Protein AF-A0A814PLI9-F1 (afdb_monomer)

InterPro domains:
  IPR006694 Fatty acid hydroxylase [PF04116] (182-317)
  IPR050307 Sterol desaturase-related [PTHR11863] (100-320)
  IPR059945 YGL041W-A, C-terminal domain [PF28567] (417-485)

Organism: Adineta ricciae (NCBI:txid249248)

Secondary structure (DSSP, 8-state):
----HHHHHHHHHHHTT-TTTTS-SS-TTGGGS-HHHHHHHIIIIIHHHHTHHHHHHHHHIIIIIHHHHGGGTTS--HHHHHHHHHHHHHHHHHHHHHHHHHHH-TT-TTTTTGGGGGBSSSS-TTS-TTT-HHHHHHHHHHHHHHHHHHHHHHHHHHHHTTSS---S-GGGSHHHHHHHHHHHHHHHHHHHHHHHHHTS-SS-TT--GGGT-HHHHHIIIIITTGGG-SS--GGGTT---HHHHHHHHGGG-GGGTS---HHHHHHHHHHHHHTHHHHSS-B-TTS---HHHHHHHHHSSS--S-TTT-HHHHHT------HHHHHHHHHHHHS-SSS---------------HHHHHHHHHHHHHHHHHHSTTS--S---------------------------HHHHHHHHHTSHHHHHHHHHHHH-THHHHHHHHHHHHHHHTTS--TT-TT----GGGGG-HHHHHHHHHHHHHHHHTTSS---TT--HHHHHHHHHHHHS---S-------------------PPP---B-TTS-B------THHHHHHHHHHHTS--

pLDDT: mean 70.76, std 27.95, range [20.86, 98.81]

Foldseek 3Di:
DFDDPLLVQLLVCVQVVNPPSNQDPVCNCLVVDDPVVNLVCCLQPVLVVRLVLLLVLLVCCVPPLCVVQLLVLLDDDCPSLVSLLVSLVVSQCVQLVVQCCCCPNPPHSSVVGPQCVQFLFNDDPCVPVPPCVVVLLQVQLSLLSNVLSVVLSVVSNCDSNVVFAADADLVVCVVVSVVLQSCLSVLLQVLQLVLLVQLAFPDDLPDDVVNVGSNSPSVVPKVVQLLVPLQFAQSSLRSTHSVSSVSSLCSLVCSVVDHYHVSSSSSSSSCSSGRSRLLGRRGPPPGSNNQLVNVCSLPVQANRGDPSVPVRVVVVRHDDDDSVVSVVSSVCVVVPPDDDPPPPPPPPPDDDDPPPVVVVVVVVVVVVVVVVPPPDDPDDDDDDDDDDDDDDDDDDDDDDDDDDCPVVNVVVVCVVPPLSVLLVQLCVVPVVLVVLVVVLVVVCVVVPQDPPVDRVNHHDPVCCVPPVSVVSLVVSLVSSVVSVSDDCPPPDDPVNSVVSVSCSVDPDPPDDDDDDDDDDDDDDDDDDDDDDDFDDDPVGDGDDDDDDPPPVVVVVVVVVVVVD

Solvent-accessible surface area (backbone atoms only — not comparable to full-atom values): 32866 Å² total; per-residue (Å²): 94,36,64,40,72,67,24,57,50,9,45,52,32,42,60,72,68,45,91,64,26,74,58,49,85,91,43,75,60,56,85,74,46,53,73,66,56,45,50,52,41,41,71,75,46,44,56,57,60,47,41,45,65,25,43,46,54,18,47,49,38,52,71,62,47,39,73,77,24,44,84,60,26,53,53,96,54,67,74,42,53,48,51,49,42,50,52,44,52,51,51,47,58,50,52,49,48,48,52,36,33,47,63,65,28,89,86,22,70,47,26,76,35,66,56,50,81,33,31,76,57,87,67,65,63,75,74,45,84,91,65,54,47,56,62,53,17,46,53,25,24,51,52,38,46,54,50,52,31,49,52,51,52,51,54,43,26,32,44,53,55,69,75,38,69,63,44,90,58,61,74,81,44,49,72,61,48,52,48,50,54,63,41,37,66,58,50,47,47,55,46,42,26,54,56,45,48,50,35,33,51,79,84,41,78,86,38,34,63,94,72,69,23,53,12,15,41,38,17,71,77,26,45,45,59,32,53,69,38,40,68,34,31,36,45,35,48,47,16,39,30,72,70,42,42,53,63,62,53,51,66,32,50,53,58,80,78,45,74,43,40,67,60,49,40,38,28,38,41,33,40,61,74,47,30,36,30,10,30,17,43,32,22,36,72,31,53,31,48,11,58,58,44,39,47,16,38,64,66,65,80,31,34,54,45,54,82,85,84,34,56,21,66,76,71,72,33,58,65,84,91,51,76,69,59,49,54,53,49,53,49,51,65,72,72,53,90,70,75,88,76,83,74,78,74,76,73,74,84,72,86,76,77,65,71,64,58,58,51,51,51,51,50,52,50,46,52,52,51,56,67,70,49,77,83,71,77,94,77,85,80,89,85,83,88,85,88,84,91,81,91,78,81,89,78,88,76,77,86,80,81,85,76,71,88,44,72,64,56,56,49,54,58,35,60,77,35,66,61,54,37,44,51,52,56,31,32,75,75,40,61,64,47,54,52,38,52,50,55,42,52,51,52,36,36,76,72,64,41,30,40,96,89,41,86,83,46,61,74,55,80,73,53,61,76,36,67,67,55,41,52,42,48,50,51,38,52,51,49,39,39,76,57,64,69,48,87,81,61,91,78,72,51,71,69,56,60,44,51,54,54,51,61,60,77,41,83,81,76,92,79,81,92,80,80,91,84,82,88,81,86,85,90,76,89,86,88,90,79,89,86,85,83,88,69,63,52,100,84,73,54,76,71,84,76,85,80,76,76,63,66,61,52,58,51,51,55,58,55,56,64,73,77,110

Radius of gyration: 32.06 Å; Cα contacts (8 Å, |Δi|>4): 574; chains: 1; bounding box: 84×74×98 Å

Mean predicted aligned error: 18.82 Å

Structure (mmCIF, N/CA/C/O backbone):
data_AF-A0A814PLI9-F1
#
_entry.id   AF-A0A814PLI9-F1
#
loop_
_atom_site.group_PDB
_atom_site.id
_atom_site.type_symbol
_atom_site.label_atom_id
_atom_site.label_alt_id
_atom_site.label_comp_id
_atom_site.label_asym_id
_atom_site.label_entity_id
_atom_site.label_seq_id
_atom_site.pdbx_PDB_ins_code
_atom_site.Cartn_x
_atom_site.Cartn_y
_atom_site.Cartn_z
_atom_site.occupancy
_atom_site.B_iso_or_equiv
_atom_site.auth_seq_id
_atom_site.auth_comp_id
_atom_site.auth_asym_id
_atom_site.auth_atom_id
_atom_site.pdbx_PDB_model_num
ATOM 1 N N . MET A 1 1 ? 5.648 -6.761 -1.665 1.00 54.03 1 MET A N 1
ATOM 2 C CA . MET A 1 1 ? 5.958 -5.485 -2.345 1.00 54.03 1 MET A CA 1
ATOM 3 C C . MET A 1 1 ? 5.849 -4.374 -1.319 1.00 54.03 1 MET A C 1
ATOM 5 O O . MET A 1 1 ? 4.755 -3.927 -1.037 1.00 54.03 1 MET A O 1
ATOM 9 N N . THR A 1 2 ? 6.943 -4.033 -0.659 1.00 59.97 2 THR A N 1
ATOM 10 C CA . THR A 1 2 ? 7.043 -2.968 0.356 1.00 59.97 2 THR A CA 1
ATOM 11 C C . THR A 1 2 ? 8.498 -2.509 0.302 1.00 59.97 2 THR A C 1
ATOM 13 O O . THR A 1 2 ? 9.350 -3.263 -0.186 1.00 59.97 2 THR A O 1
ATOM 16 N N . PHE A 1 3 ? 8.789 -1.296 0.765 1.00 76.44 3 PHE A N 1
ATOM 17 C CA . PHE A 1 3 ? 10.165 -0.932 1.060 1.00 76.44 3 PHE A CA 1
ATOM 18 C C . PHE A 1 3 ? 10.426 -1.099 2.557 1.00 76.44 3 PHE A C 1
ATOM 20 O O . PHE A 1 3 ? 9.656 -0.660 3.407 1.00 76.44 3 PHE A O 1
ATOM 27 N N . GLY A 1 4 ? 11.544 -1.735 2.881 1.00 83.00 4 GLY A N 1
ATOM 28 C CA . GLY A 1 4 ? 11.980 -1.927 4.253 1.00 83.00 4 GLY A CA 1
ATOM 29 C C . GLY A 1 4 ? 13.467 -1.666 4.419 1.00 83.00 4 GLY A C 1
ATOM 30 O O . GLY A 1 4 ? 14.162 -1.218 3.504 1.00 83.00 4 GLY A O 1
ATOM 31 N N . ILE A 1 5 ? 13.974 -2.011 5.601 1.00 84.62 5 ILE A N 1
ATOM 32 C CA . ILE A 1 5 ? 15.393 -1.860 5.952 1.00 84.62 5 ILE A C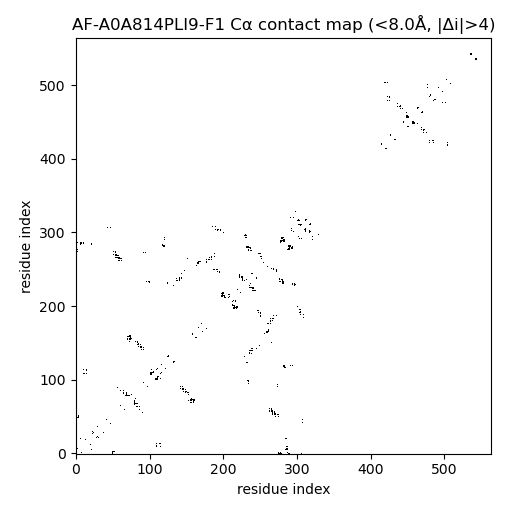A 1
ATOM 33 C C . ILE A 1 5 ? 16.292 -2.527 4.903 1.00 84.62 5 ILE A C 1
ATOM 35 O O . ILE A 1 5 ? 17.313 -1.955 4.535 1.00 84.62 5 ILE A O 1
ATOM 39 N N . ARG A 1 6 ? 15.895 -3.689 4.357 1.00 86.00 6 ARG A N 1
ATOM 40 C CA . ARG A 1 6 ? 16.636 -4.342 3.265 1.00 86.00 6 ARG A CA 1
ATOM 41 C C . ARG A 1 6 ? 16.796 -3.420 2.058 1.00 86.00 6 ARG A C 1
ATOM 43 O O . ARG A 1 6 ? 17.899 -3.337 1.535 1.00 86.00 6 ARG A O 1
ATOM 50 N N . ASN A 1 7 ? 15.727 -2.770 1.607 1.00 91.69 7 ASN A N 1
ATOM 51 C CA . ASN A 1 7 ? 15.762 -1.930 0.412 1.00 91.69 7 ASN A CA 1
ATOM 52 C C . ASN A 1 7 ? 16.598 -0.674 0.665 1.00 91.69 7 ASN A C 1
ATOM 54 O O . ASN A 1 7 ? 17.455 -0.337 -0.143 1.00 91.69 7 ASN A O 1
ATOM 58 N N . ILE A 1 8 ? 16.430 -0.037 1.831 1.00 92.69 8 ILE A N 1
ATOM 59 C CA . ILE A 1 8 ? 17.219 1.142 2.221 1.00 92.69 8 ILE A CA 1
ATOM 60 C C . ILE A 1 8 ? 18.714 0.802 2.243 1.00 92.69 8 ILE A C 1
ATOM 62 O O . ILE A 1 8 ? 19.526 1.485 1.618 1.00 92.69 8 ILE A O 1
ATOM 66 N N . VAL A 1 9 ? 19.072 -0.289 2.925 1.00 92.06 9 VAL A N 1
ATOM 67 C CA . VAL A 1 9 ? 20.448 -0.790 2.983 1.00 92.06 9 VAL A CA 1
ATOM 68 C C . VAL A 1 9 ? 20.943 -1.150 1.587 1.00 92.06 9 VAL A C 1
ATOM 70 O O . VAL A 1 9 ? 22.051 -0.777 1.226 1.00 92.06 9 VAL A O 1
ATOM 73 N N . GLY A 1 10 ? 20.146 -1.849 0.782 1.00 93.44 10 GLY A N 1
ATOM 74 C CA . GLY A 1 10 ? 20.548 -2.257 -0.558 1.00 93.44 10 GLY A CA 1
ATOM 75 C C . GLY A 1 10 ? 20.815 -1.065 -1.474 1.00 93.44 10 GLY A C 1
ATOM 76 O O . GLY A 1 10 ? 21.854 -1.027 -2.126 1.00 93.44 10 GLY A O 1
ATOM 77 N N . ILE A 1 11 ? 19.953 -0.045 -1.466 1.00 95.50 11 ILE A N 1
ATOM 78 C CA . ILE A 1 11 ? 20.182 1.206 -2.204 1.00 95.50 11 ILE A CA 1
ATOM 79 C C . ILE A 1 11 ? 21.460 1.895 -1.712 1.00 95.50 11 ILE A C 1
ATOM 81 O O . ILE A 1 11 ? 22.265 2.352 -2.524 1.00 95.50 11 ILE A O 1
ATOM 85 N N . HIS A 1 12 ? 21.685 1.934 -0.398 1.00 95.50 12 HIS A N 1
ATOM 86 C CA . HIS A 1 12 ? 22.895 2.521 0.169 1.00 95.50 12 HIS A CA 1
ATOM 87 C C . HIS A 1 12 ? 24.165 1.783 -0.280 1.00 95.50 12 HIS A C 1
ATOM 89 O O . HIS A 1 12 ? 25.125 2.417 -0.716 1.00 95.50 12 HIS A O 1
ATOM 95 N N . ARG A 1 13 ? 24.156 0.448 -0.252 1.00 95.00 13 ARG A N 1
ATOM 96 C CA . ARG A 1 13 ? 25.273 -0.406 -0.689 1.00 95.00 13 ARG A CA 1
ATOM 97 C C . ARG A 1 13 ? 25.524 -0.289 -2.1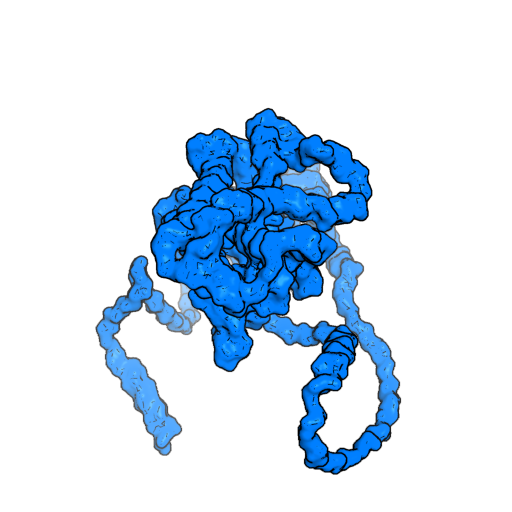94 1.00 95.00 13 ARG A C 1
ATOM 99 O O . ARG A 1 13 ? 26.674 -0.183 -2.614 1.00 95.00 13 ARG A O 1
ATOM 106 N N . LEU A 1 14 ? 24.458 -0.229 -2.999 1.00 95.88 14 LEU A N 1
ATOM 107 C CA . LEU A 1 14 ? 24.541 0.041 -4.438 1.00 95.88 14 LEU A CA 1
ATOM 108 C C . LEU A 1 14 ? 25.220 1.390 -4.705 1.00 95.88 14 LEU A C 1
ATOM 110 O O . LEU A 1 14 ? 26.100 1.478 -5.558 1.00 95.88 14 LEU A O 1
ATOM 114 N N . HIS A 1 15 ? 24.840 2.431 -3.962 1.00 96.19 15 HIS A N 1
ATOM 115 C CA . HIS A 1 15 ? 25.428 3.762 -4.099 1.00 96.19 15 HIS A CA 1
ATOM 116 C C . HIS A 1 15 ? 26.930 3.787 -3.770 1.00 96.19 15 HIS A C 1
ATOM 118 O O . HIS A 1 15 ? 27.678 4.515 -4.412 1.00 96.19 15 HIS A O 1
ATOM 124 N N . HIS A 1 16 ? 27.382 2.938 -2.843 1.00 96.06 16 HIS A N 1
ATOM 125 C CA . HIS A 1 16 ? 28.796 2.784 -2.480 1.00 96.06 16 HIS A CA 1
ATOM 126 C C . HIS A 1 16 ? 29.543 1.732 -3.326 1.00 96.06 16 HIS A C 1
ATOM 128 O O . HIS A 1 16 ? 30.679 1.379 -3.015 1.00 96.06 16 HIS A O 1
ATOM 134 N N . GLY A 1 17 ? 28.936 1.229 -4.409 1.00 93.88 17 GLY A N 1
ATOM 135 C CA . GLY A 1 17 ? 29.593 0.332 -5.366 1.00 93.88 17 GLY A CA 1
ATOM 136 C C . GLY A 1 17 ? 29.745 -1.125 -4.910 1.00 93.88 17 GLY A C 1
ATOM 137 O O . GLY A 1 17 ? 30.478 -1.892 -5.539 1.00 93.88 17 GLY A O 1
ATOM 138 N N . GLU A 1 18 ? 29.062 -1.547 -3.843 1.00 92.38 18 GLU A N 1
ATOM 139 C CA . GLU A 1 18 ? 29.095 -2.942 -3.396 1.00 92.38 18 GLU A CA 1
ATOM 140 C C . GLU A 1 18 ? 28.369 -3.856 -4.388 1.00 92.38 18 GLU A C 1
ATOM 142 O O . GLU A 1 18 ? 27.239 -3.587 -4.769 1.00 92.38 18 GLU A O 1
ATOM 147 N N . LYS A 1 19 ? 28.961 -4.991 -4.776 1.00 85.44 19 LYS A N 1
ATOM 148 C CA . LYS A 1 19 ? 28.361 -5.898 -5.780 1.00 85.44 19 LYS A CA 1
ATOM 149 C C . LYS A 1 19 ? 27.223 -6.776 -5.247 1.00 85.44 19 LYS A C 1
ATOM 151 O O . LYS A 1 19 ? 26.439 -7.301 -6.027 1.00 85.44 19 LYS A O 1
ATOM 156 N N . ASN A 1 20 ? 27.134 -6.958 -3.933 1.00 84.19 20 ASN A N 1
ATOM 157 C CA . ASN A 1 20 ? 26.151 -7.808 -3.253 1.00 84.19 20 ASN A CA 1
ATOM 158 C C . ASN A 1 20 ? 25.078 -6.977 -2.525 1.00 84.19 20 ASN A C 1
ATOM 160 O O . ASN A 1 20 ? 24.621 -7.356 -1.442 1.00 84.19 20 ASN A O 1
ATOM 164 N N . TYR A 1 21 ? 24.690 -5.841 -3.113 1.00 86.06 21 TYR A N 1
ATOM 165 C CA . TYR A 1 21 ? 23.725 -4.899 -2.540 1.00 86.06 21 TYR A CA 1
ATOM 166 C C . TYR A 1 21 ? 22.376 -5.548 -2.186 1.00 86.06 21 TYR A C 1
ATOM 168 O O . TYR A 1 21 ? 21.767 -5.180 -1.186 1.00 86.06 21 TYR A O 1
ATOM 176 N N . SER A 1 22 ? 21.947 -6.566 -2.935 1.00 80.94 22 SER A N 1
ATOM 177 C CA . SER A 1 22 ? 20.674 -7.272 -2.727 1.00 80.94 22 SER A CA 1
ATOM 178 C C . SER A 1 22 ? 20.711 -8.318 -1.613 1.00 80.94 22 SER A C 1
ATOM 180 O O . SER A 1 22 ? 19.661 -8.804 -1.187 1.00 80.94 22 SER A O 1
ATOM 182 N N . THR A 1 23 ? 21.904 -8.731 -1.166 1.00 79.31 23 THR A N 1
ATOM 183 C CA . THR A 1 23 ? 22.044 -9.836 -0.210 1.00 79.31 23 THR A CA 1
ATOM 184 C C . THR A 1 23 ? 21.504 -9.427 1.164 1.00 79.31 23 THR A C 1
ATOM 186 O O . THR A 1 23 ? 21.977 -8.430 1.720 1.00 79.31 23 THR A O 1
ATOM 189 N N . PRO A 1 24 ? 20.571 -10.199 1.758 1.00 74.12 24 PRO A N 1
ATOM 190 C CA . PRO A 1 24 ? 20.063 -9.916 3.096 1.00 74.12 24 PRO A CA 1
ATOM 191 C C . PRO A 1 24 ? 21.193 -9.907 4.135 1.00 74.12 24 PRO A C 1
ATOM 193 O O . PRO A 1 24 ? 21.934 -10.882 4.258 1.00 74.12 24 PRO A O 1
ATOM 196 N N . LEU A 1 25 ? 21.304 -8.831 4.924 1.00 72.50 25 LEU A N 1
ATOM 197 C CA . LEU A 1 25 ? 22.348 -8.702 5.954 1.00 72.50 25 LEU A CA 1
ATOM 198 C C . LEU A 1 25 ? 22.251 -9.781 7.039 1.00 72.50 25 LEU A C 1
ATOM 200 O O . LEU A 1 25 ? 23.271 -10.303 7.484 1.00 72.50 25 LEU A O 1
ATOM 204 N N . ILE A 1 26 ? 21.023 -10.104 7.449 1.00 73.12 26 ILE A N 1
ATOM 205 C CA . ILE A 1 26 ? 20.732 -11.033 8.551 1.00 73.12 26 ILE A CA 1
ATOM 206 C C . ILE A 1 26 ? 20.831 -12.495 8.077 1.00 73.12 26 ILE A C 1
ATOM 208 O O . ILE A 1 26 ? 21.129 -13.385 8.865 1.00 73.12 26 ILE A O 1
ATOM 212 N N . PHE A 1 27 ? 20.680 -12.744 6.771 1.00 77.50 27 PHE A N 1
ATOM 213 C CA . PHE A 1 27 ? 20.668 -14.086 6.182 1.00 77.50 27 PHE A CA 1
ATOM 214 C C . PHE A 1 27 ? 21.665 -14.182 5.023 1.00 77.50 27 PHE A C 1
ATOM 216 O O . PHE A 1 27 ? 21.296 -14.420 3.875 1.00 77.50 27 PHE A O 1
ATOM 223 N N . LYS A 1 28 ? 22.959 -13.998 5.319 1.00 76.56 28 LYS A N 1
ATOM 224 C CA . LYS A 1 28 ? 24.032 -14.006 4.302 1.00 76.56 28 LYS A CA 1
ATOM 225 C C . LYS A 1 28 ? 24.105 -15.310 3.498 1.00 76.56 28 LYS A C 1
ATOM 227 O O . LYS A 1 28 ? 24.508 -15.285 2.341 1.00 76.56 28 LYS A O 1
ATOM 232 N N . THR A 1 29 ? 23.697 -16.432 4.092 1.00 83.50 29 THR A N 1
ATOM 233 C CA . THR A 1 29 ? 23.659 -17.751 3.441 1.00 83.50 29 THR A CA 1
ATOM 234 C C . THR A 1 29 ? 22.343 -18.033 2.713 1.00 83.50 29 THR A C 1
ATOM 236 O O . THR A 1 29 ? 22.202 -19.101 2.130 1.00 83.50 29 THR A O 1
ATOM 239 N N . TYR A 1 30 ? 21.388 -17.093 2.679 1.00 82.81 30 TYR A N 1
ATOM 240 C CA . TYR A 1 30 ? 20.075 -17.283 2.044 1.00 82.81 30 TYR A CA 1
ATOM 241 C C . TYR A 1 30 ? 20.175 -17.727 0.574 1.00 82.81 30 TYR A C 1
ATOM 243 O O . TYR A 1 30 ? 19.410 -18.574 0.110 1.00 82.81 30 TYR A O 1
ATOM 251 N N . SER A 1 31 ? 21.165 -17.218 -0.166 1.00 80.88 31 SER A N 1
ATOM 252 C CA . SER A 1 31 ? 21.425 -17.634 -1.552 1.00 80.88 31 SER A CA 1
ATOM 253 C C . SER A 1 31 ? 21.873 -19.096 -1.678 1.00 80.88 31 SER A C 1
ATOM 255 O O . SER A 1 31 ? 21.640 -19.711 -2.714 1.00 80.88 31 SER A O 1
ATOM 257 N N . GLN A 1 32 ? 22.469 -19.666 -0.629 1.00 88.06 32 GLN A N 1
ATOM 258 C CA . GLN A 1 32 ? 22.954 -21.049 -0.579 1.00 88.06 32 GLN A CA 1
ATOM 259 C C . GLN A 1 32 ? 21.866 -22.045 -0.162 1.00 88.06 32 GLN A C 1
ATOM 261 O O . GLN A 1 32 ? 22.059 -23.252 -0.287 1.00 88.06 32 GLN A O 1
ATOM 266 N N . TRP A 1 33 ? 20.729 -21.568 0.350 1.00 89.25 33 TRP A N 1
ATOM 267 C CA . TRP A 1 33 ? 19.637 -22.438 0.780 1.00 89.25 33 TRP A CA 1
ATOM 268 C C . TRP A 1 33 ? 19.028 -23.192 -0.410 1.00 89.25 33 TRP A C 1
ATOM 270 O O . TRP A 1 33 ? 19.101 -22.761 -1.562 1.00 89.25 33 TRP A O 1
ATOM 280 N N . SER A 1 34 ? 18.394 -24.332 -0.155 1.00 94.44 34 SER A N 1
ATOM 281 C CA . SER A 1 34 ? 17.592 -25.015 -1.173 1.00 94.44 34 SER A CA 1
ATOM 282 C C . SER A 1 34 ? 16.374 -24.173 -1.572 1.00 94.44 34 SER A C 1
ATOM 284 O O . SER A 1 34 ? 15.950 -23.262 -0.854 1.00 94.44 34 SER A O 1
ATOM 286 N N . TYR A 1 35 ? 15.767 -24.507 -2.713 1.00 90.94 35 TYR A N 1
ATOM 287 C CA . TYR A 1 35 ? 14.526 -23.873 -3.163 1.00 90.94 35 TYR A CA 1
ATOM 288 C C . TYR A 1 35 ? 13.433 -23.906 -2.082 1.00 90.94 35 TYR A C 1
ATOM 290 O O . TYR A 1 35 ? 12.849 -22.871 -1.770 1.00 90.94 35 TYR A O 1
ATOM 298 N N . TRP A 1 36 ? 13.205 -25.068 -1.460 1.00 92.12 36 TRP A N 1
ATOM 299 C CA . TRP A 1 36 ? 12.162 -25.240 -0.447 1.00 92.12 36 TRP A CA 1
ATOM 300 C C . TRP A 1 36 ? 12.465 -24.518 0.862 1.00 92.12 36 TRP A C 1
ATOM 302 O O . TRP A 1 36 ? 11.547 -23.976 1.467 1.00 92.12 36 TRP A O 1
ATOM 312 N N . GLN A 1 37 ? 13.733 -24.443 1.273 1.00 92.06 37 GLN A N 1
ATOM 313 C CA . GLN A 1 37 ? 14.127 -23.647 2.439 1.00 92.06 37 GLN A CA 1
ATOM 314 C C . GLN A 1 37 ? 13.856 -22.158 2.215 1.00 92.06 37 GLN A C 1
ATOM 316 O O . GLN A 1 37 ? 13.262 -21.518 3.080 1.00 92.06 37 GLN A O 1
ATOM 321 N N . ARG A 1 38 ? 14.230 -21.619 1.044 1.00 88.81 38 ARG A N 1
ATOM 322 C CA . ARG A 1 38 ? 13.912 -20.228 0.693 1.00 88.81 38 ARG A CA 1
ATOM 323 C C . ARG A 1 38 ? 12.413 -19.994 0.662 1.00 88.81 38 ARG A C 1
ATOM 325 O O . ARG A 1 38 ? 11.951 -19.086 1.329 1.00 88.81 38 ARG A O 1
ATOM 332 N N . LYS A 1 39 ? 11.646 -20.847 -0.026 1.00 88.56 39 LYS A N 1
ATOM 333 C CA . LYS A 1 39 ? 10.186 -20.707 -0.089 1.00 88.56 39 LYS A CA 1
ATOM 334 C C . LYS A 1 39 ? 9.546 -20.764 1.295 1.00 88.56 39 LYS A C 1
ATOM 336 O O . LYS A 1 39 ? 8.784 -19.868 1.629 1.00 88.56 39 LYS A O 1
ATOM 341 N N . ALA A 1 40 ? 9.876 -21.757 2.117 1.00 90.81 40 ALA A N 1
ATOM 342 C CA . ALA A 1 40 ? 9.330 -21.860 3.468 1.00 90.81 40 ALA A CA 1
ATOM 343 C C . ALA A 1 40 ? 9.648 -20.613 4.304 1.00 90.81 40 ALA A C 1
ATOM 345 O O . ALA A 1 40 ? 8.764 -20.063 4.952 1.00 90.81 40 ALA A O 1
ATOM 346 N N . PHE A 1 41 ? 10.887 -20.126 4.247 1.00 90.25 41 PHE A N 1
ATOM 347 C CA . PHE A 1 41 ? 11.269 -18.898 4.931 1.00 90.25 41 PHE A CA 1
ATOM 348 C C . PHE A 1 41 ? 10.546 -17.668 4.378 1.00 90.25 41 PHE A C 1
ATOM 350 O O . PHE A 1 41 ? 10.073 -16.844 5.159 1.00 90.25 41 PHE A O 1
ATOM 357 N N . ASP A 1 42 ? 10.414 -17.565 3.056 1.00 86.75 42 ASP A N 1
ATOM 358 C CA . ASP A 1 42 ? 9.735 -16.453 2.404 1.00 86.75 42 ASP A CA 1
ATOM 359 C C . ASP A 1 42 ? 8.274 -16.361 2.854 1.00 86.75 42 ASP A C 1
ATOM 361 O O . ASP A 1 42 ? 7.798 -15.286 3.216 1.00 86.75 42 ASP A O 1
ATOM 365 N N . TYR A 1 43 ? 7.591 -17.508 2.892 1.00 89.38 43 TYR A N 1
ATOM 366 C CA . TYR A 1 43 ? 6.191 -17.615 3.292 1.00 89.38 43 TYR A CA 1
ATOM 367 C C . TYR A 1 43 ? 5.961 -17.477 4.795 1.00 89.38 43 TYR A C 1
ATOM 369 O O . TYR A 1 43 ? 4.929 -16.945 5.179 1.00 89.38 43 TYR A O 1
ATOM 377 N N . LEU A 1 44 ? 6.858 -17.977 5.648 1.00 89.88 44 LEU A N 1
ATOM 378 C CA . LEU A 1 44 ? 6.612 -18.027 7.095 1.00 89.88 44 LEU A CA 1
ATOM 379 C C . LEU A 1 44 ? 7.213 -16.849 7.857 1.00 89.88 44 LEU A C 1
ATOM 381 O O . LEU A 1 44 ? 6.727 -16.511 8.932 1.00 89.88 44 LEU A O 1
ATOM 385 N N . ILE A 1 45 ? 8.293 -16.259 7.345 1.00 89.81 45 ILE A N 1
ATOM 386 C CA . ILE A 1 45 ? 9.091 -15.269 8.074 1.00 89.81 45 ILE A CA 1
ATOM 387 C C . ILE A 1 45 ? 9.264 -14.004 7.242 1.00 89.81 45 ILE A C 1
ATOM 389 O O . ILE A 1 45 ? 8.956 -12.908 7.711 1.00 89.81 45 ILE A O 1
ATOM 393 N N . TRP A 1 46 ? 9.753 -14.131 6.007 1.00 86.50 46 TRP A N 1
ATOM 394 C CA . TRP A 1 46 ? 10.124 -12.969 5.204 1.00 86.50 46 TRP A CA 1
ATOM 395 C C . TRP A 1 46 ? 8.927 -12.104 4.832 1.00 86.50 46 TRP A C 1
ATOM 397 O O . TRP A 1 46 ? 9.045 -10.881 4.848 1.00 86.50 46 TRP A O 1
ATOM 407 N N . CYS A 1 47 ? 7.779 -12.717 4.531 1.00 87.88 47 CYS A N 1
ATOM 408 C CA . CYS A 1 47 ? 6.547 -11.992 4.248 1.00 87.88 47 CYS A CA 1
ATOM 409 C C . CYS A 1 47 ? 6.215 -11.035 5.404 1.00 87.88 47 CYS A C 1
ATOM 411 O O . CYS A 1 47 ? 5.968 -9.860 5.169 1.00 87.88 47 CYS A O 1
ATOM 413 N N . HIS A 1 48 ? 6.343 -11.470 6.658 1.00 90.56 48 HIS A N 1
ATOM 414 C CA . HIS A 1 48 ? 6.089 -10.624 7.822 1.00 90.56 48 HIS A CA 1
ATOM 415 C C . HIS A 1 48 ? 7.207 -9.603 8.053 1.00 90.56 48 HIS A C 1
ATOM 417 O O . HIS A 1 48 ? 6.920 -8.442 8.339 1.00 90.56 48 HIS A O 1
ATOM 423 N N . LEU A 1 49 ? 8.476 -9.990 7.872 1.00 88.62 49 LEU A N 1
ATOM 424 C CA . LEU A 1 49 ? 9.610 -9.066 8.001 1.00 88.62 49 LEU A CA 1
ATOM 425 C C . LEU A 1 49 ? 9.559 -7.921 6.981 1.00 88.62 49 LEU A C 1
ATOM 427 O O . LEU A 1 49 ? 9.925 -6.791 7.304 1.00 88.62 49 LEU A O 1
ATOM 431 N N . ALA A 1 50 ? 9.078 -8.190 5.767 1.00 86.50 50 ALA A N 1
ATOM 432 C CA . ALA A 1 50 ? 8.897 -7.175 4.736 1.00 86.50 50 ALA A CA 1
ATOM 433 C C . ALA A 1 50 ? 7.845 -6.120 5.133 1.00 86.50 50 ALA A C 1
ATOM 435 O O . ALA A 1 50 ? 7.946 -4.974 4.704 1.00 86.50 50 ALA A O 1
ATOM 436 N N . HIS A 1 51 ? 6.885 -6.476 5.991 1.00 91.50 51 HIS A N 1
ATOM 437 C CA . HIS A 1 51 ? 5.792 -5.610 6.452 1.00 91.50 51 HIS A CA 1
ATOM 438 C C . HIS A 1 51 ? 6.000 -5.048 7.873 1.00 91.50 51 HIS A C 1
ATOM 440 O O . HIS A 1 51 ? 5.065 -4.541 8.495 1.00 91.50 51 HIS A O 1
ATOM 446 N N . VAL A 1 52 ? 7.234 -5.082 8.397 1.00 92.38 52 VAL A N 1
ATOM 447 C CA . VAL A 1 52 ? 7.569 -4.514 9.720 1.00 92.38 52 VAL A CA 1
ATOM 448 C C . VAL A 1 52 ? 7.277 -3.019 9.795 1.00 92.38 52 VAL A C 1
ATOM 450 O O . VAL A 1 52 ? 6.870 -2.544 10.851 1.00 92.38 52 VAL A O 1
ATOM 453 N N . LEU A 1 53 ? 7.454 -2.273 8.702 1.00 93.31 53 LEU A N 1
ATOM 454 C CA . LEU A 1 53 ? 7.158 -0.841 8.665 1.00 93.31 53 LEU A CA 1
ATOM 455 C C . LEU A 1 53 ? 5.663 -0.581 8.908 1.00 93.31 53 LEU A C 1
ATOM 457 O O . LEU A 1 53 ? 5.297 0.180 9.804 1.00 93.31 53 LEU A O 1
ATOM 461 N N . ASP A 1 54 ? 4.811 -1.290 8.171 1.00 94.81 54 ASP A N 1
ATOM 462 C CA . ASP A 1 54 ? 3.355 -1.183 8.251 1.00 94.81 54 ASP A CA 1
ATOM 463 C C . ASP A 1 54 ? 2.839 -1.623 9.626 1.00 94.81 54 ASP A C 1
ATOM 465 O O . ASP A 1 54 ? 2.003 -0.959 10.247 1.00 94.81 54 ASP A O 1
ATOM 469 N N . PHE A 1 55 ? 3.386 -2.732 10.136 1.00 96.38 55 PHE A N 1
ATOM 470 C CA . PHE A 1 55 ? 3.082 -3.225 11.474 1.00 96.38 55 PHE A CA 1
ATOM 471 C C . PHE A 1 55 ? 3.538 -2.243 12.556 1.00 96.38 55 PHE A C 1
ATOM 473 O O . PHE A 1 55 ? 2.819 -2.038 13.531 1.00 96.38 55 PHE A O 1
ATOM 480 N N . SER A 1 56 ? 4.689 -1.590 12.381 1.00 96.56 56 SER A N 1
ATOM 481 C CA . SER A 1 56 ? 5.185 -0.582 13.324 1.00 96.56 56 SER A CA 1
ATOM 482 C C . SER A 1 56 ? 4.266 0.636 13.372 1.00 96.5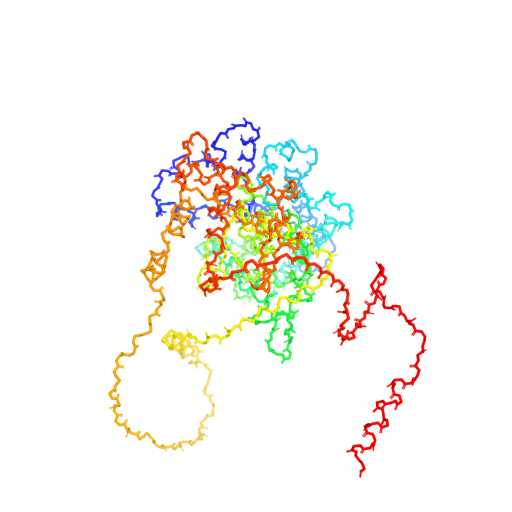6 56 SER A C 1
ATOM 484 O O . SER A 1 56 ? 3.947 1.097 14.464 1.00 96.56 56 SER A O 1
ATOM 486 N N . ALA A 1 57 ? 3.768 1.121 12.229 1.00 97.81 57 ALA A N 1
ATOM 487 C CA . ALA A 1 57 ? 2.760 2.184 12.203 1.00 97.81 57 ALA A CA 1
ATOM 488 C C . ALA A 1 57 ? 1.471 1.754 12.932 1.00 97.81 57 ALA A C 1
ATOM 490 O O . ALA A 1 57 ? 0.959 2.471 13.790 1.00 97.81 57 ALA A O 1
ATOM 491 N N . ALA A 1 58 ? 0.983 0.537 12.690 1.00 98.38 58 ALA A N 1
ATOM 492 C CA . ALA A 1 58 ? -0.180 0.017 13.407 1.00 98.38 58 ALA A CA 1
ATOM 493 C C . ALA A 1 58 ? 0.052 -0.105 14.923 1.00 98.38 58 ALA A C 1
ATOM 495 O O . ALA A 1 58 ? -0.816 0.269 15.715 1.00 98.38 58 ALA A O 1
ATOM 496 N N . LEU A 1 59 ? 1.222 -0.598 15.331 1.00 98.12 59 LEU A N 1
ATOM 497 C CA . LEU A 1 59 ? 1.583 -0.794 16.730 1.00 98.12 59 LEU A CA 1
ATOM 498 C C . LEU A 1 59 ? 1.766 0.539 17.460 1.00 98.12 59 LEU A C 1
ATOM 500 O O . LEU A 1 59 ? 1.254 0.697 18.563 1.00 98.12 59 LEU A O 1
ATOM 504 N N . LEU A 1 60 ? 2.432 1.518 16.846 1.00 98.38 60 LEU A N 1
ATOM 505 C CA . LEU A 1 60 ? 2.570 2.867 17.400 1.00 98.38 60 LEU A CA 1
ATOM 506 C C . LEU A 1 60 ? 1.209 3.565 17.506 1.00 98.38 60 LEU A C 1
ATOM 508 O O . LEU A 1 60 ? 0.917 4.195 18.523 1.00 98.38 60 LEU A O 1
ATOM 512 N N . CYS A 1 61 ? 0.338 3.394 16.508 1.00 98.50 61 CYS A N 1
ATOM 513 C CA . CYS A 1 61 ? -1.040 3.864 16.589 1.00 98.50 61 CYS A CA 1
ATOM 514 C C . CYS A 1 61 ? -1.767 3.231 17.784 1.00 98.50 61 CYS A C 1
ATOM 516 O O . CYS A 1 61 ? -2.367 3.940 18.588 1.00 98.50 61 CYS A O 1
ATOM 518 N N . TRP A 1 62 ? -1.667 1.909 17.942 1.00 98.25 62 TRP A N 1
ATOM 519 C CA . TRP A 1 62 ? -2.281 1.172 19.047 1.00 98.25 62 TRP A CA 1
ATOM 520 C C . TRP A 1 62 ? -1.732 1.566 20.425 1.00 98.25 62 TRP A C 1
ATOM 522 O O . TRP A 1 62 ? -2.503 1.690 21.370 1.00 98.25 62 TRP A O 1
ATOM 532 N N . LEU A 1 63 ? -0.421 1.764 20.557 1.00 97.50 63 LEU A N 1
ATOM 533 C CA . LEU A 1 63 ? 0.220 2.048 21.842 1.00 97.50 63 LEU A CA 1
ATOM 534 C C . LEU A 1 63 ? 0.090 3.514 22.261 1.00 97.50 63 LEU A C 1
ATOM 536 O O . LEU A 1 63 ? 0.003 3.787 23.456 1.00 97.50 63 LEU A O 1
ATOM 540 N N . TRP A 1 64 ? 0.098 4.459 21.316 1.00 97.00 64 TRP A N 1
ATOM 541 C CA . TRP A 1 64 ? 0.190 5.891 21.637 1.00 97.00 64 TRP A CA 1
ATOM 542 C C . TRP A 1 64 ? -1.054 6.688 21.266 1.00 97.00 64 TRP A C 1
ATOM 544 O O . TRP A 1 64 ? -1.447 7.582 22.011 1.00 97.00 64 TRP A O 1
ATOM 554 N N . ILE A 1 65 ? -1.695 6.380 20.139 1.00 97.75 65 ILE A N 1
ATOM 555 C CA . ILE A 1 65 ? -2.853 7.149 19.663 1.00 97.75 65 ILE A CA 1
ATOM 556 C C . ILE A 1 65 ? -4.150 6.565 20.200 1.00 97.75 65 ILE A C 1
ATOM 558 O O . ILE A 1 65 ? -5.011 7.304 20.678 1.00 97.75 65 ILE A O 1
ATOM 562 N N . PHE A 1 66 ? -4.294 5.243 20.164 1.00 97.44 66 PHE A N 1
ATOM 563 C CA . PHE A 1 66 ? -5.513 4.560 20.576 1.00 97.44 66 PHE A CA 1
ATOM 564 C C . PHE A 1 66 ? -5.888 4.850 22.041 1.00 97.44 66 PHE A C 1
ATOM 566 O O . PHE A 1 66 ? -7.031 5.241 22.266 1.00 97.44 66 PHE A O 1
ATOM 573 N N . PRO A 1 67 ? -4.981 4.804 23.042 1.00 97.31 67 PRO A N 1
ATOM 574 C CA . PRO A 1 67 ? -5.357 5.029 24.441 1.00 97.31 67 PRO A CA 1
ATOM 575 C C . PRO A 1 67 ? -5.824 6.460 24.728 1.00 97.31 67 PRO A C 1
ATOM 577 O O . PRO A 1 67 ? -6.636 6.671 25.622 1.00 97.31 67 PRO A O 1
ATOM 580 N N . VAL A 1 68 ? -5.345 7.446 23.959 1.00 97.44 68 VAL A N 1
ATOM 581 C CA . VAL A 1 68 ? -5.683 8.870 24.144 1.00 97.44 68 VAL A CA 1
ATOM 582 C C . VAL A 1 68 ? -6.841 9.351 23.265 1.00 97.44 68 VAL A C 1
ATOM 584 O O . VAL A 1 68 ? -7.191 10.531 23.316 1.00 97.44 68 VAL A O 1
ATOM 587 N N . THR A 1 69 ? -7.383 8.482 22.409 1.00 98.12 69 THR A N 1
ATOM 588 C CA . THR A 1 69 ? -8.498 8.795 21.497 1.00 98.12 69 THR A CA 1
ATOM 589 C C . THR A 1 69 ? -9.707 7.899 21.732 1.00 98.12 69 THR A C 1
ATOM 591 O O . THR A 1 69 ? -10.835 8.372 21.668 1.00 98.12 69 THR A O 1
ATOM 594 N N . PHE A 1 70 ? -9.492 6.621 22.046 1.00 98.12 70 PHE A N 1
ATOM 595 C CA . PHE A 1 70 ? -10.553 5.634 22.210 1.00 98.12 70 PHE A CA 1
ATOM 596 C C . PHE A 1 70 ? -11.532 5.907 23.368 1.00 98.12 70 PHE A C 1
ATOM 598 O O . PHE A 1 70 ? -12.726 5.717 23.142 1.00 98.12 70 PHE A O 1
ATOM 605 N N . PRO A 1 71 ? -11.112 6.390 24.561 1.00 97.56 71 PRO A N 1
ATOM 606 C CA . PRO A 1 71 ? -12.055 6.710 25.643 1.00 97.56 71 PRO A CA 1
ATOM 607 C C . PRO A 1 71 ? -13.135 7.724 25.229 1.00 97.56 71 PRO A C 1
ATOM 609 O O . PRO A 1 71 ? -14.298 7.604 25.614 1.00 97.56 71 PRO A O 1
ATOM 612 N N . ASP A 1 72 ? -12.765 8.672 24.369 1.00 97.44 72 ASP A N 1
ATOM 613 C CA . ASP A 1 72 ? -13.640 9.733 23.866 1.00 97.44 72 ASP A CA 1
ATOM 614 C C . ASP A 1 72 ? -14.445 9.301 22.620 1.00 97.44 72 ASP A C 1
ATOM 616 O O . ASP A 1 72 ? -15.420 9.950 22.243 1.00 97.44 72 ASP A O 1
ATOM 620 N N . ALA A 1 73 ? -14.080 8.188 21.973 1.00 98.06 73 ALA A N 1
ATOM 621 C CA . ALA A 1 73 ? -14.604 7.807 20.659 1.00 98.06 73 ALA A CA 1
ATOM 622 C C . ALA A 1 73 ? -16.086 7.393 20.659 1.00 98.06 73 ALA A C 1
ATOM 624 O O . ALA A 1 73 ? -16.670 7.215 19.595 1.00 98.06 73 ALA A O 1
ATOM 625 N N . HIS A 1 74 ? -16.727 7.261 21.824 1.00 97.88 74 HIS A N 1
ATOM 626 C CA . HIS A 1 74 ? -18.156 6.957 21.932 1.00 97.88 74 HIS A CA 1
ATOM 627 C C . HIS A 1 74 ? -19.055 8.105 21.416 1.00 97.88 74 HIS A C 1
ATOM 629 O O . HIS A 1 74 ? -20.208 7.859 21.051 1.00 97.88 74 HIS A O 1
ATOM 635 N N . GLN A 1 75 ? -18.526 9.334 21.320 1.00 97.56 75 GLN A N 1
ATOM 636 C CA . GLN A 1 75 ? -19.183 10.504 20.722 1.00 97.56 75 GLN A CA 1
ATOM 637 C C . GLN A 1 75 ? -18.267 11.196 19.704 1.00 97.56 75 GLN A C 1
ATOM 639 O O . GLN A 1 75 ? -17.057 11.280 19.890 1.00 97.56 75 GLN A O 1
ATOM 644 N N . TRP A 1 76 ? -18.832 11.730 18.621 1.00 98.19 76 TRP A N 1
ATOM 645 C CA . TRP A 1 76 ? -18.057 12.445 17.605 1.00 98.19 76 TRP A CA 1
ATOM 646 C C . TRP A 1 76 ? -17.710 13.859 18.067 1.00 98.19 76 TRP A C 1
ATOM 648 O O . TRP A 1 76 ? -18.594 14.689 18.259 1.00 98.19 76 TRP A O 1
ATOM 658 N N . HIS A 1 77 ? -16.416 14.157 18.179 1.00 97.81 77 HIS A N 1
ATOM 659 C CA . HIS A 1 77 ? -15.936 15.523 18.349 1.00 97.81 77 HIS A CA 1
ATOM 660 C C . HIS A 1 77 ? -14.527 15.700 17.785 1.00 97.81 77 HIS A C 1
ATOM 662 O O . HIS A 1 77 ? -13.723 14.767 17.728 1.00 97.81 77 HIS A O 1
ATOM 668 N N . TRP A 1 78 ? -14.192 16.936 17.417 1.00 97.62 78 TRP A N 1
ATOM 669 C CA . TRP A 1 78 ? -12.971 17.234 16.668 1.00 97.62 78 TRP A CA 1
ATOM 670 C C . TRP A 1 78 ? -11.680 16.803 17.362 1.00 97.62 78 TRP A C 1
ATOM 672 O O . TRP A 1 78 ? -10.762 16.354 16.690 1.00 97.62 78 TRP A O 1
ATOM 682 N N . LYS A 1 79 ? -11.600 16.871 18.696 1.00 97.81 79 LYS A N 1
ATOM 683 C CA . LYS A 1 79 ? -10.358 16.586 19.438 1.00 97.81 79 LYS A CA 1
ATOM 684 C C . LYS A 1 79 ? -9.771 15.188 19.179 1.00 97.81 79 LYS A C 1
ATOM 686 O O . LYS A 1 79 ? -8.581 15.099 18.884 1.00 97.81 79 LYS A O 1
ATOM 691 N N . TRP A 1 80 ? -10.544 14.105 19.306 1.00 98.31 80 TRP A N 1
ATOM 692 C CA . TRP A 1 80 ? -10.007 12.752 19.094 1.00 98.31 80 TRP A CA 1
ATOM 693 C C . TRP A 1 80 ? -9.918 12.411 17.602 1.00 98.31 80 TRP A C 1
ATOM 695 O O . TRP A 1 80 ? -8.927 11.820 17.176 1.00 98.31 80 TRP A O 1
ATOM 705 N N . VAL A 1 81 ? -10.893 12.860 16.799 1.00 98.69 81 VAL A N 1
ATOM 706 C CA . VAL A 1 81 ? -10.908 12.662 15.341 1.00 98.69 81 VAL A CA 1
ATOM 707 C C . VAL A 1 81 ? -9.664 13.289 14.717 1.00 98.69 81 VAL A C 1
ATOM 709 O O . VAL A 1 81 ? -8.921 12.622 14.005 1.00 98.69 81 VAL A O 1
ATOM 712 N N . PHE A 1 82 ? -9.370 14.546 15.048 1.00 98.56 82 PHE A N 1
ATOM 713 C CA . PHE A 1 82 ? -8.207 15.254 14.525 1.00 98.56 82 PHE A CA 1
ATOM 714 C C . PHE A 1 82 ? -6.889 14.566 14.898 1.00 98.56 82 PHE A C 1
ATOM 716 O O . PHE A 1 82 ? -5.986 14.512 14.072 1.00 98.56 82 PHE A O 1
ATOM 723 N N . ARG A 1 83 ? -6.774 13.973 16.096 1.00 98.50 83 ARG A N 1
ATOM 724 C CA . ARG A 1 83 ? -5.582 13.197 16.493 1.00 98.50 83 ARG A CA 1
ATOM 725 C C . ARG A 1 83 ? -5.378 11.959 15.620 1.00 98.50 83 ARG A C 1
ATOM 727 O O . ARG A 1 83 ? -4.246 11.679 15.233 1.00 98.50 83 ARG A O 1
ATOM 734 N N . VAL A 1 84 ? -6.456 11.242 15.291 1.00 98.69 84 VAL A N 1
ATOM 735 C CA . VAL A 1 84 ? -6.399 10.093 14.373 1.00 98.69 84 VAL A CA 1
ATOM 736 C C . VAL A 1 84 ? -5.949 10.546 12.986 1.00 98.69 84 VAL A C 1
ATOM 738 O O . VAL A 1 84 ? -5.021 9.965 12.424 1.00 98.69 84 VAL A O 1
ATOM 741 N N . PHE A 1 85 ? -6.555 11.609 12.455 1.00 98.81 85 PHE A N 1
ATOM 742 C CA . PHE A 1 85 ? -6.193 12.165 11.150 1.00 98.81 85 PHE A CA 1
ATOM 743 C C . PHE A 1 85 ? -4.743 12.656 11.112 1.00 98.81 85 PHE A C 1
ATOM 745 O O . PHE A 1 85 ? -4.009 12.310 10.191 1.00 98.81 85 PHE A O 1
ATOM 752 N N . LEU A 1 86 ? -4.302 13.393 12.133 1.00 98.69 86 LEU A N 1
ATOM 753 C CA . LEU A 1 86 ? -2.939 13.908 12.228 1.00 98.69 86 LEU A CA 1
ATOM 754 C C . LEU A 1 86 ? -1.908 12.779 12.256 1.00 98.69 86 LEU A C 1
ATOM 756 O O . LEU A 1 86 ? -0.902 12.868 11.563 1.00 98.69 86 LEU A O 1
ATOM 760 N N . TYR A 1 87 ? -2.164 11.707 13.011 1.00 98.75 87 TYR A N 1
ATOM 761 C CA . TYR A 1 87 ? -1.274 10.547 13.025 1.00 98.75 87 TYR A CA 1
ATOM 762 C C . TYR A 1 87 ? -1.173 9.884 11.646 1.00 98.75 87 TYR A C 1
ATOM 764 O O . TYR A 1 87 ? -0.077 9.587 11.181 1.00 98.75 87 TYR A O 1
ATOM 772 N N . ASN A 1 88 ? -2.311 9.689 10.975 1.00 98.75 88 ASN A N 1
ATOM 773 C CA . ASN A 1 88 ? -2.356 9.096 9.641 1.00 98.75 88 ASN A CA 1
ATOM 774 C C . ASN A 1 88 ? -1.593 9.947 8.614 1.00 98.75 88 ASN A C 1
ATOM 776 O O . ASN A 1 88 ? -0.716 9.431 7.930 1.00 98.75 88 ASN A O 1
ATOM 780 N N . LEU A 1 89 ? -1.848 11.256 8.571 1.00 98.69 89 LEU A N 1
ATOM 781 C CA . LEU A 1 89 ? -1.130 12.176 7.684 1.00 98.69 89 LEU A CA 1
ATOM 782 C C . LEU A 1 89 ? 0.365 12.257 8.029 1.00 98.69 89 LEU A C 1
ATOM 784 O O . LEU A 1 89 ? 1.203 12.334 7.135 1.00 98.69 89 LEU A O 1
ATOM 788 N N . ALA A 1 90 ? 0.731 12.197 9.312 1.00 98.69 90 ALA A N 1
ATOM 789 C CA . ALA A 1 90 ? 2.132 12.143 9.716 1.00 98.69 90 ALA A CA 1
ATOM 790 C C . ALA A 1 90 ? 2.819 10.871 9.195 1.00 98.69 90 ALA A C 1
ATOM 792 O O . ALA A 1 90 ? 3.940 10.955 8.693 1.00 98.69 90 ALA A O 1
ATOM 793 N N . CYS A 1 91 ? 2.155 9.712 9.254 1.00 98.50 91 CYS A N 1
ATOM 794 C CA . CYS A 1 91 ? 2.657 8.485 8.637 1.00 98.50 91 CYS A CA 1
ATOM 795 C C . CYS A 1 91 ? 2.794 8.625 7.114 1.00 98.50 91 CYS A C 1
ATOM 797 O O . CYS A 1 91 ? 3.860 8.312 6.586 1.00 98.50 91 CYS A O 1
ATOM 799 N N . GLU A 1 92 ? 1.768 9.131 6.423 1.00 98.31 92 GLU A N 1
ATOM 800 C CA . GLU A 1 92 ? 1.792 9.378 4.976 1.00 98.31 92 GLU A CA 1
ATOM 801 C C . GLU A 1 92 ? 3.000 10.227 4.578 1.00 98.31 92 GLU A C 1
ATOM 803 O O . GLU A 1 92 ? 3.890 9.760 3.864 1.00 98.31 92 GLU A O 1
ATOM 808 N N . PHE A 1 93 ? 3.057 11.465 5.074 1.00 98.12 93 PHE A N 1
ATOM 809 C CA . PHE A 1 93 ? 4.067 12.429 4.660 1.00 98.12 93 PHE A CA 1
ATOM 810 C C . PHE A 1 93 ? 5.465 12.036 5.122 1.00 98.12 93 PHE A C 1
ATOM 812 O O . PHE A 1 93 ? 6.426 12.407 4.456 1.00 98.12 93 PHE A O 1
ATOM 819 N N . THR A 1 94 ? 5.610 11.256 6.194 1.00 97.50 94 THR A N 1
ATOM 820 C CA . THR A 1 94 ? 6.919 10.711 6.571 1.00 97.50 94 THR A CA 1
ATOM 821 C C . THR A 1 94 ? 7.361 9.637 5.583 1.00 97.50 94 THR A C 1
ATOM 823 O O . THR A 1 94 ? 8.450 9.731 5.024 1.00 97.50 94 THR A O 1
ATOM 826 N N . LEU A 1 95 ? 6.527 8.624 5.338 1.00 96.62 95 LEU A N 1
ATOM 827 C CA . LEU A 1 95 ? 6.934 7.425 4.603 1.00 96.62 95 LEU A CA 1
ATOM 828 C C . LEU A 1 95 ? 6.977 7.649 3.091 1.00 96.62 95 LEU A C 1
ATOM 830 O O . LEU A 1 95 ? 7.980 7.320 2.453 1.00 96.62 95 LEU A O 1
ATOM 834 N N . TYR A 1 96 ? 5.930 8.250 2.519 1.00 97.12 96 TYR A N 1
ATOM 835 C CA . TYR A 1 96 ? 5.876 8.531 1.086 1.00 97.12 96 TYR A CA 1
ATOM 836 C C . TYR A 1 96 ? 6.922 9.575 0.689 1.00 97.12 96 TYR A C 1
ATOM 838 O O . TYR A 1 96 ? 7.641 9.371 -0.291 1.00 97.12 96 TYR A O 1
ATOM 846 N N . SER A 1 97 ? 7.077 10.658 1.464 1.00 97.00 97 SER A N 1
ATOM 847 C CA . SER A 1 97 ? 8.091 11.676 1.149 1.00 97.00 97 SER A CA 1
ATOM 848 C C . SER A 1 97 ? 9.505 11.151 1.345 1.00 97.00 97 SER A C 1
ATOM 850 O O . SER A 1 97 ? 10.365 11.479 0.535 1.00 97.00 97 SER A O 1
ATOM 852 N N . PHE A 1 98 ? 9.762 10.318 2.361 1.00 96.94 98 PHE A N 1
ATOM 853 C CA . PHE A 1 98 ? 11.070 9.682 2.533 1.00 96.94 98 PHE A CA 1
ATOM 854 C C . PHE A 1 98 ? 11.419 8.795 1.336 1.00 96.94 98 PHE A C 1
ATOM 856 O O . PHE A 1 98 ? 12.496 8.944 0.756 1.00 96.94 98 PHE A O 1
ATOM 863 N N . TRP A 1 99 ? 10.507 7.907 0.925 1.00 97.00 99 TRP A N 1
ATOM 864 C CA . TRP A 1 99 ? 10.778 7.003 -0.193 1.00 97.00 99 TRP A CA 1
ATOM 865 C C . TRP A 1 99 ? 10.897 7.758 -1.519 1.00 97.00 99 TRP A C 1
ATOM 867 O O . TRP A 1 99 ? 11.812 7.498 -2.302 1.00 97.00 99 TRP A O 1
ATOM 877 N N . HIS A 1 100 ? 10.036 8.753 -1.749 1.00 96.31 100 HIS A N 1
ATOM 878 C CA . HIS A 1 100 ? 10.131 9.640 -2.906 1.00 96.31 100 HIS A CA 1
ATOM 879 C C . HIS A 1 100 ? 11.428 10.452 -2.906 1.00 96.31 100 HIS A C 1
ATOM 881 O O . HIS A 1 100 ? 12.074 10.572 -3.946 1.00 96.31 100 HIS A O 1
ATOM 887 N N . TRP A 1 101 ? 11.850 10.976 -1.753 1.00 96.44 101 TRP A N 1
ATOM 888 C CA . TRP A 1 101 ? 13.138 11.646 -1.626 1.00 96.44 101 TRP A CA 1
ATOM 889 C C . TRP A 1 101 ? 14.263 10.703 -2.034 1.00 96.44 101 TRP A C 1
ATOM 891 O O . TRP A 1 101 ? 15.028 11.033 -2.937 1.00 96.44 101 TRP A O 1
ATOM 901 N N . MET A 1 102 ? 14.305 9.506 -1.451 1.00 96.19 102 MET A N 1
ATOM 902 C CA . MET A 1 102 ? 15.357 8.527 -1.696 1.00 96.19 102 MET A CA 1
ATOM 903 C C . MET A 1 102 ? 15.467 8.138 -3.178 1.00 96.19 102 MET A C 1
ATOM 905 O O . MET A 1 102 ? 16.581 8.073 -3.695 1.00 96.19 102 MET A O 1
ATOM 909 N N . THR A 1 103 ? 14.334 7.930 -3.857 1.00 95.69 103 THR A N 1
ATOM 910 C CA . THR A 1 103 ? 14.273 7.352 -5.214 1.00 95.69 103 THR A CA 1
ATOM 911 C C . THR A 1 103 ? 14.167 8.378 -6.351 1.00 95.69 103 THR A C 1
ATOM 913 O O . THR A 1 103 ? 14.645 8.098 -7.449 1.00 95.69 103 THR A O 1
ATOM 916 N N . TYR A 1 104 ? 13.595 9.567 -6.118 1.00 95.25 104 TYR A N 1
ATOM 917 C CA . TYR A 1 104 ? 13.302 10.552 -7.175 1.00 95.25 104 TYR A CA 1
ATOM 918 C C . TYR A 1 104 ? 13.803 11.975 -6.913 1.00 95.25 104 TYR A C 1
ATOM 920 O O . TYR A 1 104 ? 13.961 12.733 -7.874 1.00 95.25 104 TYR A O 1
ATOM 928 N N . SER A 1 105 ? 14.038 12.382 -5.661 1.00 93.06 105 SER A N 1
ATOM 929 C CA . SER A 1 105 ? 14.406 13.778 -5.394 1.00 93.06 105 SER A CA 1
ATOM 930 C C . SER A 1 105 ? 15.789 14.121 -5.938 1.00 93.06 105 SER A C 1
ATOM 932 O O . SER A 1 105 ? 16.764 13.403 -5.727 1.00 93.06 105 SER A O 1
ATOM 934 N N . ARG A 1 106 ? 15.911 15.306 -6.544 1.00 90.25 106 ARG A N 1
ATOM 935 C CA . ARG A 1 106 ? 17.200 15.870 -6.976 1.00 90.25 106 ARG A CA 1
ATOM 936 C C . ARG A 1 106 ? 18.168 16.127 -5.823 1.00 90.25 106 ARG A C 1
ATOM 938 O O . ARG A 1 106 ? 19.371 16.164 -6.041 1.00 90.25 106 ARG A O 1
ATOM 945 N N . THR A 1 107 ? 17.648 16.293 -4.609 1.00 93.75 107 THR A N 1
ATOM 946 C CA . THR A 1 107 ? 18.458 16.482 -3.397 1.00 93.75 107 THR A CA 1
ATOM 947 C C . THR A 1 107 ? 18.954 15.169 -2.791 1.00 93.75 107 THR A C 1
ATOM 949 O O . THR A 1 107 ? 19.737 15.202 -1.846 1.00 93.75 107 THR A O 1
ATOM 952 N N . SER A 1 108 ? 18.501 14.014 -3.290 1.00 95.75 108 SER A N 1
ATOM 953 C CA . SER A 1 108 ? 18.967 12.709 -2.822 1.00 95.75 108 SER A CA 1
ATOM 954 C C . SER A 1 108 ? 20.200 12.266 -3.612 1.00 95.75 108 SER A C 1
ATOM 956 O O . SER A 1 108 ? 20.123 12.147 -4.839 1.00 95.75 108 SER A O 1
ATOM 958 N N . PRO A 1 109 ? 21.323 11.943 -2.941 1.00 95.06 109 PRO A N 1
ATOM 959 C CA . PRO A 1 109 ? 22.495 11.396 -3.622 1.00 95.06 109 PRO A CA 1
ATOM 960 C C . PRO A 1 109 ? 22.193 10.026 -4.247 1.00 95.06 109 PRO A C 1
ATOM 962 O O . PRO A 1 109 ? 22.773 9.666 -5.270 1.00 95.06 109 PRO A O 1
ATOM 965 N N . TYR A 1 110 ? 21.245 9.275 -3.678 1.00 96.12 110 TYR A N 1
ATOM 966 C CA . TYR A 1 110 ? 20.844 7.965 -4.185 1.00 96.12 110 TYR A CA 1
ATOM 967 C C . TYR A 1 110 ? 20.130 8.078 -5.533 1.00 96.12 110 TYR A C 1
ATOM 969 O O . TYR A 1 110 ? 20.502 7.376 -6.471 1.00 96.12 110 TYR A O 1
ATOM 977 N N . ALA A 1 111 ? 19.170 9.001 -5.654 1.00 93.31 111 ALA A N 1
ATOM 978 C CA . ALA A 1 111 ? 18.391 9.215 -6.876 1.00 93.31 111 ALA A CA 1
ATOM 979 C C . ALA A 1 111 ? 19.247 9.722 -8.051 1.00 93.31 111 ALA A C 1
ATOM 981 O O . ALA A 1 111 ? 18.949 9.431 -9.207 1.00 93.31 111 ALA A O 1
ATOM 982 N N . GLN A 1 112 ? 20.319 10.467 -7.758 1.00 90.81 112 GLN A N 1
ATOM 983 C CA . GLN A 1 112 ? 21.288 10.937 -8.758 1.00 90.81 112 GLN A CA 1
ATOM 984 C C . GLN A 1 112 ? 22.415 9.928 -9.040 1.00 90.81 112 GLN A C 1
ATOM 986 O O . GLN A 1 112 ? 23.226 10.147 -9.936 1.00 90.81 112 GLN A O 1
ATOM 991 N N . GLY A 1 113 ? 22.483 8.840 -8.269 1.00 92.19 113 GLY A N 1
ATOM 992 C CA . GLY A 1 113 ? 23.525 7.826 -8.361 1.00 92.19 113 GLY A CA 1
ATOM 993 C C . GLY A 1 113 ? 23.137 6.607 -9.211 1.00 92.19 113 GLY A C 1
ATOM 994 O O . GLY A 1 113 ? 22.227 6.675 -10.041 1.00 92.19 113 GLY A O 1
ATOM 995 N N . PRO A 1 114 ? 23.782 5.446 -8.970 1.00 94.75 114 PRO A N 1
ATOM 996 C CA . PRO A 1 114 ? 23.562 4.219 -9.745 1.00 94.75 114 PRO A CA 1
ATOM 997 C C . PRO A 1 114 ? 22.129 3.666 -9.696 1.00 94.75 114 PRO A C 1
ATOM 999 O O . PRO A 1 114 ? 21.767 2.830 -10.520 1.00 94.75 114 PRO A O 1
ATOM 1002 N N . LEU A 1 115 ? 21.299 4.120 -8.748 1.00 94.81 115 LEU A N 1
ATOM 1003 C CA . LEU A 1 115 ? 19.892 3.730 -8.660 1.00 94.81 115 LEU A CA 1
ATOM 1004 C C . LEU A 1 115 ? 19.101 4.131 -9.914 1.00 94.81 115 LEU A C 1
ATOM 1006 O O . LEU A 1 115 ? 18.174 3.423 -10.296 1.00 94.81 115 LEU A O 1
ATOM 1010 N N . LYS A 1 116 ? 19.481 5.223 -10.588 1.00 92.38 116 LYS A N 1
ATOM 1011 C CA . LYS A 1 116 ? 18.823 5.685 -11.819 1.00 92.38 116 LYS A CA 1
ATOM 1012 C C . LYS A 1 116 ? 18.791 4.604 -12.907 1.00 92.38 116 LYS A C 1
ATOM 1014 O O . LYS A 1 116 ? 17.775 4.449 -13.578 1.00 92.38 116 LYS A O 1
ATOM 1019 N N . GLU A 1 117 ? 19.857 3.811 -13.009 1.00 91.19 117 GLU A N 1
ATOM 1020 C CA . GLU A 1 117 ? 19.991 2.708 -13.973 1.00 91.19 117 GLU A CA 1
ATOM 1021 C C . GLU A 1 117 ? 19.096 1.503 -13.640 1.00 91.19 117 GLU A C 1
ATOM 1023 O O . GLU A 1 117 ? 18.937 0.594 -14.451 1.00 91.19 117 GLU A O 1
ATOM 1028 N N . LYS A 1 118 ? 18.498 1.479 -12.442 1.00 92.38 118 LYS A N 1
ATOM 1029 C CA . LYS A 1 118 ? 17.537 0.456 -12.014 1.00 92.38 118 LYS A CA 1
ATOM 1030 C C . LYS A 1 118 ? 16.094 0.809 -12.353 1.00 92.38 118 LYS A C 1
ATOM 1032 O O . LYS A 1 118 ? 15.204 0.008 -12.083 1.00 92.38 118 LYS A O 1
ATOM 1037 N N . LYS A 1 119 ? 15.824 1.993 -12.907 1.00 91.81 119 LYS A N 1
ATOM 1038 C CA . LYS A 1 119 ? 14.457 2.385 -13.258 1.00 91.81 119 LYS A CA 1
ATOM 1039 C C . LYS A 1 119 ? 13.988 1.603 -14.481 1.00 91.81 119 LYS A C 1
ATOM 1041 O O . LYS A 1 119 ? 14.660 1.606 -15.510 1.00 91.81 119 LYS A O 1
ATOM 1046 N N . TYR A 1 120 ? 12.808 0.989 -14.404 1.00 88.12 120 TYR A N 1
ATOM 1047 C CA . TYR A 1 120 ? 12.272 0.214 -15.530 1.00 88.12 120 TYR A CA 1
ATOM 1048 C C . TYR A 1 120 ? 11.959 1.092 -16.747 1.00 88.12 120 TYR A C 1
ATOM 1050 O O . TYR A 1 120 ? 12.204 0.704 -17.889 1.00 88.12 120 TYR A O 1
ATOM 1058 N N . ASN A 1 121 ? 11.437 2.296 -16.506 1.00 87.06 121 ASN A N 1
ATOM 1059 C CA . ASN A 1 121 ? 11.304 3.326 -17.527 1.00 87.06 121 ASN A CA 1
ATOM 1060 C C . ASN A 1 121 ? 12.438 4.348 -17.360 1.00 87.06 121 ASN A C 1
ATOM 1062 O O . ASN A 1 121 ? 12.480 5.006 -16.321 1.00 87.06 121 ASN A O 1
ATOM 1066 N N . PRO A 1 122 ? 13.305 4.574 -18.361 1.00 84.00 122 PRO A N 1
ATOM 1067 C CA . PRO A 1 122 ? 14.403 5.538 -18.236 1.00 84.00 122 PRO A CA 1
ATOM 1068 C C . PRO A 1 122 ? 13.916 6.983 -18.038 1.00 84.00 122 PRO A C 1
ATOM 1070 O O . PRO A 1 122 ? 14.671 7.854 -17.610 1.00 84.00 122 PRO A O 1
ATOM 1073 N N . THR A 1 123 ? 12.645 7.254 -18.336 1.00 85.38 123 THR A N 1
ATOM 1074 C CA . THR A 1 123 ? 12.040 8.571 -18.160 1.00 85.38 123 THR A CA 1
ATOM 1075 C C . THR A 1 123 ? 11.559 8.750 -16.731 1.00 85.38 123 THR A C 1
ATOM 1077 O O . THR A 1 123 ? 10.752 7.964 -16.235 1.00 85.38 123 THR A O 1
ATOM 1080 N N . ASN A 1 124 ? 11.975 9.835 -16.084 1.00 89.12 124 ASN A N 1
ATOM 1081 C CA . ASN A 1 124 ? 11.390 10.257 -14.819 1.00 89.12 124 ASN A CA 1
ATOM 1082 C C . ASN A 1 124 ? 10.038 10.946 -15.068 1.00 89.12 124 ASN A C 1
ATOM 1084 O O . ASN A 1 124 ? 9.970 12.022 -15.665 1.00 89.12 124 ASN A O 1
ATOM 1088 N N . GLN A 1 125 ? 8.950 10.325 -14.611 1.00 88.81 125 GLN A N 1
ATOM 1089 C CA . GLN A 1 125 ? 7.585 10.831 -14.776 1.00 88.81 125 GLN A CA 1
ATOM 1090 C C . GLN A 1 125 ? 7.332 12.173 -14.072 1.00 88.81 125 GLN A C 1
ATOM 1092 O O . GLN A 1 125 ? 6.399 12.885 -14.446 1.00 88.81 125 GLN A O 1
ATOM 1097 N N . TYR A 1 126 ? 8.150 12.533 -13.077 1.00 91.25 126 TYR A N 1
ATOM 1098 C CA . TYR A 1 126 ? 8.008 13.774 -12.310 1.00 91.25 126 TYR A CA 1
ATOM 1099 C C . TYR A 1 126 ? 8.760 14.962 -12.917 1.00 91.25 126 TYR A C 1
ATOM 1101 O O . TYR A 1 126 ? 8.536 16.097 -12.510 1.00 91.25 126 TYR A O 1
ATOM 1109 N N . GLU A 1 127 ? 9.619 14.730 -13.912 1.00 85.81 127 GLU A N 1
ATOM 1110 C CA . GLU A 1 127 ? 10.349 15.800 -14.608 1.00 85.81 127 GLU A CA 1
ATOM 1111 C C . GLU A 1 127 ? 9.632 16.287 -15.877 1.00 85.81 127 GLU A C 1
ATOM 1113 O O . GLU A 1 127 ? 10.059 17.251 -16.514 1.00 85.81 127 GLU A O 1
ATOM 1118 N N . GLN A 1 128 ? 8.516 15.649 -16.234 1.00 79.69 128 GLN A N 1
ATOM 1119 C CA . GLN A 1 128 ? 7.688 16.026 -17.375 1.00 79.69 128 GLN A CA 1
ATOM 1120 C C . GLN A 1 128 ? 6.822 17.243 -17.018 1.00 79.69 128 GLN A C 1
ATOM 1122 O O . GLN A 1 128 ? 5.811 17.117 -16.325 1.00 79.69 128 GLN A O 1
ATOM 1127 N N . LYS A 1 129 ? 7.235 18.423 -17.498 1.00 64.44 129 LYS A N 1
ATOM 1128 C CA . LYS A 1 129 ? 6.686 19.735 -17.104 1.00 64.44 129 LYS A CA 1
ATOM 1129 C C . LYS A 1 129 ? 5.171 19.886 -17.294 1.00 64.44 129 LYS A C 1
ATOM 1131 O O . LYS A 1 129 ? 4.542 20.551 -16.482 1.00 64.44 129 LYS A O 1
ATOM 1136 N N . ASP A 1 130 ? 4.582 19.230 -18.291 1.00 68.88 130 ASP A N 1
ATOM 1137 C CA . ASP A 1 130 ? 3.178 19.465 -18.667 1.00 68.88 130 ASP A CA 1
ATOM 1138 C C . ASP A 1 130 ? 2.179 18.482 -18.032 1.00 68.88 130 ASP A C 1
ATOM 1140 O O . ASP A 1 130 ? 0.978 18.574 -18.281 1.00 68.88 130 ASP A O 1
ATOM 1144 N N . GLN A 1 131 ? 2.640 17.520 -17.221 1.00 73.12 131 GLN A N 1
ATOM 1145 C CA . GLN A 1 131 ? 1.770 16.440 -16.730 1.00 73.12 131 GLN A CA 1
ATOM 1146 C C . GLN A 1 131 ? 1.323 16.566 -15.269 1.00 73.12 131 GLN A C 1
ATOM 1148 O O . GLN A 1 131 ? 0.384 15.873 -14.875 1.00 73.12 131 GLN A O 1
ATOM 1153 N N . ASN A 1 132 ? 1.963 17.417 -14.453 1.00 86.88 132 ASN A N 1
ATOM 1154 C CA . ASN A 1 132 ? 1.660 17.586 -13.018 1.00 86.88 132 ASN A CA 1
ATOM 1155 C C . ASN A 1 132 ? 1.457 16.253 -12.259 1.00 86.88 132 ASN A C 1
ATOM 1157 O O . ASN A 1 132 ? 0.648 16.166 -11.332 1.00 86.88 132 ASN A O 1
ATOM 1161 N N . ASN A 1 133 ? 2.195 15.205 -12.655 1.00 91.25 133 ASN A N 1
ATOM 1162 C CA . ASN A 1 133 ? 1.996 13.842 -12.156 1.00 91.25 133 ASN A CA 1
ATOM 1163 C C . ASN A 1 133 ? 2.139 13.773 -10.634 1.00 91.25 133 ASN A C 1
ATOM 1165 O O . ASN A 1 133 ? 1.278 13.205 -9.974 1.00 91.25 133 ASN A O 1
ATOM 1169 N N . LEU A 1 134 ? 3.167 14.422 -10.075 1.00 94.38 134 LEU A N 1
ATOM 1170 C CA . LEU A 1 134 ? 3.403 14.415 -8.632 1.00 94.38 134 LEU A CA 1
ATOM 1171 C C . LEU A 1 134 ? 2.249 15.058 -7.856 1.00 94.38 134 LEU A C 1
ATOM 1173 O O . LEU A 1 134 ? 1.782 14.485 -6.880 1.00 94.38 134 LEU A O 1
ATOM 1177 N N . LEU A 1 135 ? 1.755 16.216 -8.306 1.00 95.38 135 LEU A N 1
ATOM 1178 C CA . LEU A 1 135 ? 0.649 16.905 -7.638 1.00 95.38 135 LEU A CA 1
ATOM 1179 C C . LEU A 1 135 ? -0.621 16.047 -7.645 1.00 95.38 135 LEU A C 1
ATOM 1181 O O . LEU A 1 135 ? -1.272 15.918 -6.609 1.00 95.38 135 LEU A O 1
ATOM 1185 N N . ARG A 1 136 ? -0.956 15.428 -8.787 1.00 95.69 136 ARG A N 1
ATOM 1186 C CA . ARG A 1 136 ? -2.082 14.483 -8.884 1.00 95.69 136 ARG A CA 1
ATOM 1187 C C . ARG A 1 136 ? -1.894 13.314 -7.919 1.00 95.69 136 ARG A C 1
ATOM 1189 O O . ARG A 1 136 ? -2.814 12.977 -7.179 1.00 95.69 136 ARG A O 1
ATOM 1196 N N . GLU A 1 137 ? -0.721 12.695 -7.945 1.00 97.25 137 GLU A N 1
ATOM 1197 C CA . GLU A 1 137 ? -0.429 11.499 -7.162 1.00 97.25 137 GLU A CA 1
ATOM 1198 C C . GLU A 1 137 ? -0.482 11.747 -5.658 1.00 97.25 137 GLU A C 1
ATOM 1200 O O . GLU A 1 137 ? -1.168 11.007 -4.954 1.00 97.25 137 GLU A O 1
ATOM 1205 N N . VAL A 1 138 ? 0.142 12.832 -5.190 1.00 98.06 138 VAL A N 1
ATOM 1206 C CA . VAL A 1 138 ? 0.054 13.284 -3.795 1.00 98.06 138 VAL A CA 1
ATOM 1207 C C . VAL A 1 138 ? -1.399 13.573 -3.426 1.00 98.06 138 VAL A C 1
ATOM 1209 O O . VAL A 1 138 ? -1.890 13.022 -2.453 1.00 98.06 138 VAL A O 1
ATOM 1212 N N . THR A 1 139 ? -2.129 14.349 -4.239 1.00 98.25 139 THR A N 1
ATOM 1213 C CA . THR A 1 139 ? -3.526 14.725 -3.943 1.00 98.25 139 THR A CA 1
ATOM 1214 C C . THR A 1 139 ? -4.411 13.501 -3.709 1.00 98.25 139 THR A C 1
ATOM 1216 O O . THR A 1 139 ? -5.101 13.417 -2.694 1.00 98.25 139 THR A O 1
ATOM 1219 N N . TYR A 1 140 ? -4.403 12.540 -4.636 1.00 98.50 140 TYR A N 1
ATOM 1220 C CA . TYR A 1 140 ? -5.261 11.360 -4.521 1.00 98.50 140 TYR A CA 1
ATOM 1221 C C . TYR A 1 140 ? -4.751 10.357 -3.480 1.00 98.50 140 TYR A C 1
ATOM 1223 O O . TYR A 1 140 ? -5.570 9.719 -2.824 1.00 98.50 140 TYR A O 1
ATOM 1231 N N . THR A 1 141 ? -3.440 10.267 -3.249 1.00 98.62 141 THR A N 1
ATOM 1232 C CA . THR A 1 141 ? -2.900 9.486 -2.124 1.00 98.62 141 THR A CA 1
ATOM 1233 C C . THR A 1 141 ? -3.365 10.047 -0.787 1.00 98.62 141 THR A C 1
ATOM 1235 O O . THR A 1 141 ? -3.885 9.291 0.034 1.00 98.62 141 THR A O 1
ATOM 1238 N N . THR A 1 142 ? -3.296 11.367 -0.603 1.00 98.75 142 THR A N 1
ATOM 1239 C CA . THR A 1 142 ? -3.765 12.033 0.615 1.00 98.75 142 THR A CA 1
ATOM 1240 C C . THR A 1 142 ? -5.266 11.847 0.807 1.00 98.75 142 THR A C 1
ATOM 1242 O O . THR A 1 142 ? -5.706 11.558 1.916 1.00 98.75 142 THR A O 1
ATOM 1245 N N . LEU A 1 143 ? -6.078 11.906 -0.257 1.00 98.69 143 LEU A N 1
ATOM 1246 C CA . LEU A 1 143 ? -7.501 11.541 -0.166 1.00 98.69 143 LEU A CA 1
ATOM 1247 C C . LEU A 1 143 ? -7.695 10.095 0.323 1.00 98.69 143 LEU A C 1
ATOM 1249 O O . LEU A 1 143 ? -8.557 9.847 1.168 1.00 98.69 143 LEU A O 1
ATOM 1253 N N . GLY A 1 144 ? -6.858 9.165 -0.139 1.00 98.62 144 GLY A N 1
ATOM 1254 C CA . GLY A 1 144 ? -6.846 7.782 0.333 1.00 98.62 144 GLY A CA 1
ATOM 1255 C C . GLY A 1 144 ? -6.509 7.660 1.818 1.00 98.62 144 GLY A C 1
ATOM 1256 O O . GLY A 1 144 ? -7.201 6.948 2.544 1.00 98.62 144 GLY A O 1
ATOM 1257 N N . TRP A 1 145 ? -5.492 8.374 2.299 1.00 98.75 145 TRP A N 1
ATOM 1258 C CA . TRP A 1 145 ? -5.111 8.387 3.716 1.00 98.75 145 TRP A CA 1
ATOM 1259 C C . TRP A 1 145 ? -6.161 9.054 4.610 1.00 98.75 145 TRP A C 1
ATOM 1261 O O . TRP A 1 145 ? -6.459 8.546 5.693 1.00 98.75 145 TRP A O 1
ATOM 1271 N N . LEU A 1 146 ? -6.786 10.142 4.152 1.00 98.81 146 LEU A N 1
ATOM 1272 C CA . LEU A 1 146 ? -7.909 10.782 4.844 1.00 98.81 146 LEU A CA 1
ATOM 1273 C C . LEU A 1 146 ? -9.104 9.831 4.960 1.00 98.81 146 LEU A C 1
ATOM 1275 O O . LEU A 1 146 ? -9.729 9.741 6.019 1.00 98.81 146 LEU A O 1
ATOM 1279 N N . GLN A 1 147 ? -9.404 9.080 3.901 1.00 98.75 147 GLN A N 1
ATOM 1280 C CA . GLN A 1 147 ? -10.460 8.075 3.936 1.00 98.75 147 GLN A CA 1
ATOM 1281 C C . GLN A 1 147 ? -10.105 6.902 4.859 1.00 98.75 147 GLN A C 1
ATOM 1283 O O . GLN A 1 147 ? -10.952 6.445 5.626 1.00 98.75 147 GLN A O 1
ATOM 1288 N N . SER A 1 148 ? -8.852 6.449 4.846 1.00 98.62 148 SER A N 1
ATOM 1289 C CA . SER A 1 148 ? -8.335 5.438 5.773 1.00 98.62 148 SER A CA 1
ATOM 1290 C C . SER A 1 148 ? -8.473 5.887 7.237 1.00 98.62 148 SER A C 1
ATOM 1292 O O . SER A 1 148 ? -8.959 5.137 8.091 1.00 98.62 148 SER A O 1
ATOM 1294 N N . ALA A 1 149 ? -8.131 7.144 7.537 1.00 98.81 149 ALA A N 1
ATOM 1295 C CA . ALA A 1 149 ? -8.314 7.749 8.855 1.00 98.81 149 ALA A CA 1
ATOM 1296 C C . ALA A 1 149 ? -9.797 7.835 9.253 1.00 98.81 149 ALA A C 1
ATOM 1298 O O . ALA A 1 149 ? -10.150 7.509 10.387 1.00 98.81 149 ALA A O 1
ATOM 1299 N N . LEU A 1 150 ? -10.682 8.200 8.319 1.00 98.75 150 LEU A N 1
ATOM 1300 C CA . LEU A 1 150 ? -12.127 8.210 8.552 1.00 98.75 150 LEU A CA 1
ATOM 1301 C C . LEU A 1 150 ? -12.649 6.814 8.911 1.00 98.75 150 LEU A C 1
ATOM 1303 O O . LEU A 1 150 ? -13.393 6.670 9.880 1.00 98.75 150 LEU A O 1
ATOM 1307 N N . VAL A 1 151 ? -12.227 5.782 8.177 1.00 98.62 151 VAL A N 1
ATOM 1308 C CA . VAL A 1 151 ? -12.567 4.381 8.471 1.00 98.62 151 VAL A CA 1
ATOM 1309 C C . VAL A 1 151 ? -12.111 4.005 9.882 1.00 98.62 151 VAL A C 1
ATOM 1311 O O . VAL A 1 151 ? -12.885 3.415 10.636 1.00 98.62 151 VAL A O 1
ATOM 1314 N N . GLN A 1 152 ? -10.890 4.377 10.274 1.00 98.69 152 GLN A N 1
ATOM 1315 C CA . GLN A 1 152 ? -10.403 4.163 11.638 1.00 98.69 152 GLN A CA 1
ATOM 1316 C C . GLN A 1 152 ? -11.306 4.834 12.677 1.00 98.69 152 GLN A C 1
ATOM 1318 O O . GLN A 1 152 ? -11.690 4.184 13.650 1.00 98.69 152 GLN A O 1
ATOM 1323 N N . CYS A 1 153 ? -11.696 6.091 12.457 1.00 98.81 153 CYS A N 1
ATOM 1324 C CA . CYS A 1 153 ? -12.621 6.789 13.345 1.00 98.81 153 CYS A CA 1
ATOM 1325 C C . CYS A 1 153 ? -13.977 6.077 13.449 1.00 98.81 153 CYS A C 1
ATOM 1327 O O . CYS A 1 153 ? -14.500 5.924 14.551 1.00 98.81 153 CYS A O 1
ATOM 1329 N N . VAL A 1 154 ? -14.527 5.590 12.332 1.00 98.69 154 VAL A N 1
ATOM 1330 C CA . VAL A 1 154 ? -15.800 4.853 12.315 1.00 98.69 154 VAL A CA 1
ATOM 1331 C C . VAL A 1 154 ? -15.707 3.568 13.137 1.00 98.69 154 VAL A C 1
ATOM 1333 O O . VAL A 1 154 ? -16.558 3.347 13.995 1.00 98.69 154 VAL A O 1
ATOM 1336 N N . PHE A 1 155 ? -14.678 2.739 12.939 1.00 98.62 155 PHE A N 1
ATOM 1337 C CA . PHE A 1 155 ? -14.521 1.504 13.718 1.00 98.62 155 PHE A CA 1
ATOM 1338 C C . PHE A 1 155 ? -14.291 1.780 15.207 1.00 98.62 155 PHE A C 1
ATOM 1340 O O . PHE A 1 155 ? -14.898 1.122 16.051 1.00 98.62 155 PHE A O 1
ATOM 1347 N N . MET A 1 156 ? -13.488 2.794 15.539 1.00 98.56 156 MET A N 1
ATOM 1348 C CA . MET A 1 156 ? -13.307 3.230 16.924 1.00 98.56 156 MET A CA 1
ATOM 1349 C C . MET A 1 156 ? -14.626 3.662 17.566 1.00 98.56 156 MET A C 1
ATOM 1351 O O . MET A 1 156 ? -14.920 3.228 18.678 1.00 98.56 156 MET A O 1
ATOM 1355 N N . TRP A 1 157 ? -15.444 4.445 16.860 1.00 98.75 157 TRP A N 1
ATOM 1356 C CA . TRP A 1 157 ? -16.766 4.847 17.335 1.00 98.75 157 TRP A CA 1
ATOM 1357 C C . TRP A 1 157 ? -17.713 3.657 17.506 1.00 98.75 157 TRP A C 1
ATOM 1359 O O . TRP A 1 157 ? -18.389 3.546 18.530 1.00 98.75 157 TRP A O 1
ATOM 1369 N N . LEU A 1 158 ? -17.742 2.727 16.548 1.00 98.62 158 LEU A N 1
ATOM 1370 C CA . LEU A 1 158 ? -18.567 1.520 16.636 1.00 98.62 158 LEU A CA 1
ATOM 1371 C C . LEU A 1 158 ? -18.208 0.668 17.862 1.00 98.62 158 LEU A C 1
ATOM 1373 O O . LEU A 1 158 ? -19.107 0.206 18.565 1.00 98.62 158 LEU A O 1
ATOM 1377 N N . TRP A 1 159 ? -16.916 0.499 18.149 1.00 98.44 159 TRP A N 1
ATOM 1378 C CA . TRP A 1 159 ? -16.439 -0.234 19.323 1.00 98.44 159 TRP A CA 1
ATOM 1379 C C . TRP A 1 159 ? -16.701 0.509 20.635 1.00 98.44 159 TRP A C 1
ATOM 1381 O O . TRP A 1 159 ? -17.293 -0.061 21.548 1.00 98.44 159 TRP A O 1
ATOM 1391 N N . ALA A 1 160 ? -16.304 1.781 20.731 1.00 98.12 160 ALA A N 1
ATOM 1392 C CA . ALA A 1 160 ? -16.437 2.573 21.956 1.00 98.12 160 ALA A CA 1
ATOM 1393 C C . ALA A 1 160 ? -17.902 2.810 22.348 1.00 98.12 160 ALA A C 1
ATOM 1395 O O . ALA A 1 160 ? -18.222 2.944 23.525 1.00 98.12 160 ALA A O 1
ATOM 1396 N N . SER A 1 161 ? -18.804 2.833 21.366 1.00 98.12 161 SER A N 1
ATOM 1397 C CA . SER A 1 161 ? -20.238 3.002 21.596 1.00 98.12 161 SER A CA 1
ATOM 1398 C C . SER A 1 161 ? -21.019 1.689 21.753 1.00 98.12 161 SER A C 1
ATOM 1400 O O . SER A 1 161 ? -22.247 1.720 21.824 1.00 98.12 161 SER A O 1
ATOM 1402 N N . GLY A 1 162 ? -20.333 0.540 21.785 1.00 97.50 162 GLY A N 1
ATOM 1403 C CA . GLY A 1 162 ? -20.942 -0.777 22.003 1.00 97.50 162 GLY A CA 1
ATOM 1404 C C . GLY A 1 162 ? -21.747 -1.332 20.821 1.00 97.50 162 GLY A C 1
ATOM 1405 O O . GLY A 1 162 ? -22.466 -2.314 20.985 1.00 97.50 162 GLY A O 1
ATOM 1406 N N . ARG A 1 163 ? -21.641 -0.730 19.628 1.00 97.75 163 ARG A N 1
ATOM 1407 C CA . ARG A 1 163 ? -22.365 -1.149 18.410 1.00 97.75 163 ARG A CA 1
ATOM 1408 C C . ARG A 1 163 ? -21.704 -2.313 17.681 1.00 97.75 163 ARG A C 1
ATOM 1410 O O . ARG A 1 163 ? -22.369 -3.017 16.928 1.00 97.75 163 ARG A O 1
ATOM 1417 N N . LEU A 1 164 ? -20.403 -2.499 17.880 1.00 98.00 164 LEU A N 1
ATOM 1418 C CA . LEU A 1 164 ? -19.637 -3.598 17.306 1.00 98.00 164 LEU A CA 1
ATOM 1419 C C . LEU A 1 164 ? -18.829 -4.279 18.419 1.00 98.00 164 LEU A C 1
ATOM 1421 O O . LEU A 1 164 ? -18.166 -3.582 19.191 1.00 98.00 164 LEU A O 1
ATOM 1425 N N . PRO A 1 165 ? -18.856 -5.618 18.535 1.00 97.44 165 PRO A N 1
ATOM 1426 C CA . PRO A 1 165 ? -18.076 -6.307 19.550 1.00 97.44 165 PRO A CA 1
ATOM 1427 C C . PRO A 1 165 ? -16.586 -6.311 19.191 1.00 97.44 165 PRO A C 1
ATOM 1429 O O . PRO A 1 165 ? -16.195 -6.512 18.040 1.00 97.44 165 PRO A O 1
ATOM 1432 N N . TYR A 1 166 ? -15.744 -6.176 20.209 1.00 97.50 166 TYR A N 1
ATOM 1433 C CA . TYR A 1 166 ? -14.297 -6.381 20.145 1.00 97.50 166 TYR A CA 1
ATOM 1434 C C . TYR A 1 166 ? -13.813 -6.958 21.476 1.00 97.50 166 TYR A C 1
ATOM 1436 O O . TYR A 1 166 ? -14.548 -6.964 22.463 1.00 97.50 166 TYR A O 1
ATOM 1444 N N . TYR A 1 167 ? -12.574 -7.440 21.518 1.00 97.31 167 TYR A N 1
ATOM 1445 C CA . TYR A 1 167 ? -11.910 -7.754 22.782 1.00 97.31 167 TYR A CA 1
ATOM 1446 C C . TYR A 1 167 ? -10.695 -6.842 22.954 1.00 97.31 167 TYR A C 1
ATOM 1448 O O . TYR A 1 167 ? -9.865 -6.721 22.054 1.00 97.31 167 TYR A O 1
ATOM 1456 N N . SER A 1 168 ? -10.617 -6.170 24.102 1.00 93.25 168 SER A N 1
ATOM 1457 C CA . SER A 1 168 ? -9.576 -5.182 24.416 1.00 93.25 168 SER A CA 1
ATOM 1458 C C . SER A 1 168 ? -8.268 -5.819 24.879 1.00 93.25 168 SER A C 1
ATOM 1460 O O . SER A 1 168 ? -7.196 -5.292 24.609 1.00 93.25 168 SER A O 1
ATOM 1462 N N . ASN A 1 169 ? -8.339 -6.960 25.566 1.00 95.69 169 ASN A N 1
ATOM 1463 C CA . ASN A 1 169 ? -7.157 -7.703 25.981 1.00 95.69 169 ASN A CA 1
ATOM 1464 C C . ASN A 1 169 ? -6.726 -8.659 24.863 1.00 95.69 169 ASN A C 1
ATOM 1466 O O . ASN A 1 169 ? -7.341 -9.714 24.683 1.00 95.69 169 ASN A O 1
ATOM 1470 N N . PHE A 1 170 ? -5.652 -8.322 24.145 1.00 95.69 170 PHE A N 1
ATOM 1471 C CA . PHE A 1 170 ? -5.060 -9.159 23.094 1.00 95.69 170 PHE A CA 1
ATOM 1472 C C . PHE A 1 170 ? -4.850 -10.621 23.533 1.00 95.69 170 PHE A C 1
ATOM 1474 O O . PHE A 1 170 ? -5.143 -11.555 22.778 1.00 95.69 170 PHE A O 1
ATOM 1481 N N . TRP A 1 171 ? -4.417 -10.812 24.783 1.00 96.88 171 TRP 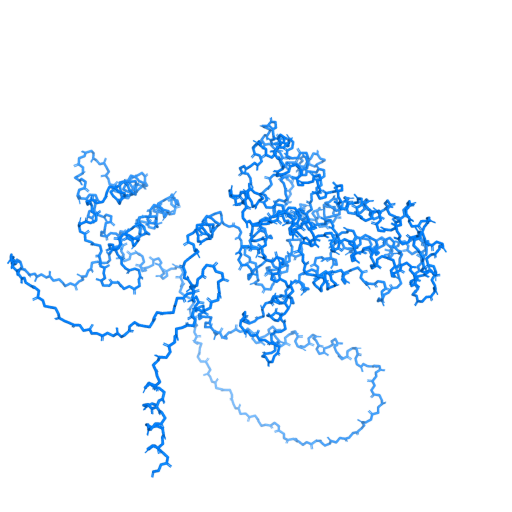A N 1
ATOM 1482 C CA . TRP A 1 171 ? -4.073 -12.105 25.376 1.00 96.88 171 TRP A CA 1
ATOM 1483 C C . TRP A 1 171 ? -5.270 -12.886 25.918 1.00 96.88 171 TRP A C 1
ATOM 1485 O O . TRP A 1 171 ? -5.101 -14.014 26.363 1.00 96.88 171 TRP A O 1
ATOM 1495 N N . SER A 1 172 ? -6.488 -12.342 25.838 1.00 97.44 172 SER A N 1
ATOM 1496 C CA . SER A 1 172 ? -7.705 -13.111 26.148 1.00 97.44 172 SER A CA 1
ATOM 1497 C C . SER A 1 172 ? -7.958 -14.243 25.145 1.00 97.44 172 SER A C 1
ATOM 1499 O O . SER A 1 172 ? -8.671 -15.196 25.453 1.00 97.44 172 SER A O 1
ATOM 1501 N N . ARG A 1 173 ? -7.385 -14.144 23.935 1.00 96.75 173 ARG A N 1
ATOM 1502 C CA . ARG A 1 173 ? -7.514 -15.129 22.849 1.00 96.75 173 ARG A CA 1
ATOM 1503 C C . ARG A 1 173 ? -6.187 -15.283 22.092 1.00 96.75 173 ARG A C 1
ATOM 1505 O O . ARG A 1 173 ? -6.128 -14.963 20.908 1.00 96.75 173 ARG A O 1
ATOM 1512 N N . PRO A 1 174 ? -5.105 -15.747 22.739 1.00 96.44 174 PRO A N 1
ATOM 1513 C CA . PRO A 1 174 ? -3.743 -15.601 22.223 1.00 96.44 174 PRO A CA 1
ATOM 1514 C C . PRO A 1 174 ? -3.532 -16.295 20.872 1.00 96.44 174 PRO A C 1
ATOM 1516 O O . PRO A 1 174 ? -3.029 -15.669 19.944 1.00 96.44 174 PRO A O 1
ATOM 1519 N N . LEU A 1 175 ? -3.980 -17.549 20.725 1.00 97.38 175 LEU A N 1
ATOM 1520 C CA . LEU A 1 175 ? -3.842 -18.300 19.470 1.00 97.38 175 LEU A CA 1
ATOM 1521 C C . LEU A 1 175 ? -4.591 -17.629 18.316 1.00 97.38 175 LEU A C 1
ATOM 1523 O O . LEU A 1 175 ? -4.044 -17.483 17.230 1.00 97.38 175 LEU A O 1
ATOM 1527 N N . PHE A 1 176 ? -5.822 -17.176 18.566 1.00 96.00 176 PHE A N 1
ATOM 1528 C CA . PHE A 1 176 ? -6.621 -16.480 17.562 1.00 96.00 176 PHE A CA 1
ATOM 1529 C C . PHE A 1 176 ? -6.007 -15.124 17.199 1.00 96.00 176 PHE A C 1
ATOM 1531 O O . PHE A 1 176 ? -5.876 -14.817 16.022 1.00 96.00 176 PHE A O 1
ATOM 1538 N N . SER A 1 177 ? -5.577 -14.333 18.184 1.00 96.62 177 SER A N 1
ATOM 1539 C CA . SER A 1 177 ? -4.968 -13.026 17.933 1.00 96.62 177 SER A CA 1
ATOM 1540 C C . SER A 1 177 ? -3.661 -13.139 17.140 1.00 96.62 177 SER A C 1
ATOM 1542 O O . SER A 1 177 ? -3.462 -12.436 16.152 1.00 96.62 177 SER A O 1
ATOM 1544 N N . ILE A 1 178 ? -2.776 -14.067 17.515 1.00 96.62 178 ILE A N 1
ATOM 1545 C CA . ILE A 1 178 ? -1.537 -14.313 16.764 1.00 96.62 178 ILE A CA 1
ATOM 1546 C C . ILE A 1 178 ? -1.867 -14.799 15.349 1.00 96.62 178 ILE A C 1
ATOM 1548 O O . ILE A 1 178 ? -1.308 -14.283 14.383 1.00 96.62 178 ILE A O 1
ATOM 1552 N N . PHE A 1 179 ? -2.809 -15.737 15.211 1.00 96.12 179 PHE A N 1
ATOM 1553 C CA . PHE A 1 179 ? -3.234 -16.235 13.906 1.00 96.12 179 PHE A CA 1
ATOM 1554 C C . PHE A 1 179 ? -3.754 -15.112 13.005 1.00 96.12 179 PHE A C 1
ATOM 1556 O O . PHE A 1 179 ? -3.300 -15.005 11.872 1.00 96.12 179 PHE A O 1
ATOM 1563 N N . ILE A 1 180 ? -4.655 -14.251 13.492 1.00 95.75 180 ILE A N 1
ATOM 1564 C CA . ILE A 1 180 ? -5.199 -13.151 12.687 1.00 95.75 180 ILE A CA 1
ATOM 1565 C C . ILE A 1 180 ? -4.098 -12.157 12.309 1.00 95.75 180 ILE A C 1
ATOM 1567 O O . ILE A 1 180 ? -4.056 -11.752 11.151 1.00 95.75 180 ILE A O 1
ATOM 1571 N N . LEU A 1 181 ? -3.187 -11.797 13.224 1.00 95.12 181 LEU A N 1
ATOM 1572 C CA . LEU A 1 181 ? -2.047 -10.929 12.892 1.00 95.12 181 LEU A CA 1
ATOM 1573 C C . LEU A 1 181 ? -1.213 -11.494 11.738 1.00 95.12 181 LEU A C 1
ATOM 1575 O O . LEU A 1 181 ? -0.949 -10.774 10.779 1.00 95.12 181 LEU A O 1
ATOM 1579 N N . LEU A 1 182 ? -0.831 -12.771 11.800 1.00 94.88 182 LEU A N 1
ATOM 1580 C CA . LEU A 1 182 ? -0.063 -13.413 10.728 1.00 94.88 182 LEU A CA 1
ATOM 1581 C C . LEU A 1 182 ? -0.900 -13.550 9.445 1.00 94.88 182 LEU A C 1
ATOM 1583 O O . LEU A 1 182 ? -0.401 -13.344 8.340 1.00 94.88 182 LEU A O 1
ATOM 1587 N N . ALA A 1 183 ? -2.197 -13.826 9.576 1.00 95.00 183 ALA A N 1
ATOM 1588 C CA . ALA A 1 183 ? -3.102 -13.980 8.445 1.00 95.00 183 ALA A CA 1
ATOM 1589 C C . ALA A 1 183 ? -3.323 -12.678 7.663 1.00 95.00 183 ALA A C 1
ATOM 1591 O O . ALA A 1 183 ? -3.655 -12.766 6.484 1.00 95.00 183 ALA A O 1
ATOM 1592 N N . VAL A 1 184 ? -3.123 -11.490 8.259 1.00 94.75 184 VAL A N 1
ATOM 1593 C CA . VAL A 1 184 ? -3.315 -10.201 7.566 1.00 94.75 184 VAL A CA 1
ATOM 1594 C C . VAL A 1 184 ? -2.532 -10.156 6.257 1.00 94.75 184 VAL A C 1
ATOM 1596 O O . VAL A 1 184 ? -3.129 -9.831 5.237 1.00 94.75 184 VAL A O 1
ATOM 1599 N N . THR A 1 185 ? -1.247 -10.523 6.245 1.00 90.81 185 THR A N 1
ATOM 1600 C CA . THR A 1 185 ? -0.426 -10.460 5.022 1.00 90.81 185 THR A CA 1
ATOM 1601 C C . THR A 1 185 ? -1.055 -11.286 3.894 1.00 90.81 185 THR A C 1
ATOM 1603 O O . THR A 1 185 ? -1.267 -10.771 2.803 1.00 90.81 185 THR A O 1
ATOM 1606 N N . PHE A 1 186 ? -1.476 -12.522 4.173 1.00 93.69 186 PHE A N 1
ATOM 1607 C CA . PHE A 1 186 ? -2.117 -13.404 3.189 1.00 93.69 186 PHE A CA 1
ATOM 1608 C C . PHE A 1 186 ? -3.518 -12.947 2.782 1.00 93.69 186 PHE A C 1
ATOM 1610 O O . PHE A 1 186 ? -3.881 -12.983 1.606 1.00 93.69 186 PHE A O 1
ATOM 1617 N N . TRP A 1 187 ? -4.312 -12.505 3.757 1.00 94.81 187 TRP A N 1
ATOM 1618 C CA . TRP A 1 187 ? -5.650 -11.971 3.533 1.00 94.81 187 TRP A CA 1
ATOM 1619 C C . TRP A 1 187 ? -5.607 -10.762 2.603 1.00 94.81 187 TRP A C 1
ATOM 1621 O O . TRP A 1 187 ? -6.437 -10.646 1.703 1.00 94.81 187 TRP A O 1
ATOM 1631 N N . ARG A 1 188 ? -4.615 -9.886 2.787 1.00 93.19 188 ARG A N 1
ATOM 1632 C CA . ARG A 1 188 ? -4.411 -8.710 1.947 1.00 93.19 188 ARG A CA 1
ATOM 1633 C C . ARG A 1 188 ? -4.122 -9.070 0.505 1.00 93.19 188 ARG A C 1
ATOM 1635 O O . ARG A 1 188 ? -4.700 -8.438 -0.369 1.00 93.19 188 ARG A O 1
ATOM 1642 N N . GLU A 1 189 ? -3.305 -10.083 0.251 1.00 91.69 189 GLU A N 1
ATOM 1643 C CA . GLU A 1 189 ? -3.024 -10.518 -1.120 1.00 91.69 189 GLU A CA 1
ATOM 1644 C C . GLU A 1 189 ? -4.239 -11.138 -1.798 1.00 91.69 189 GLU A C 1
ATOM 1646 O O . GLU A 1 189 ? -4.546 -10.813 -2.946 1.00 91.69 189 GLU A O 1
ATOM 1651 N N . LEU A 1 190 ? -4.947 -12.007 -1.068 1.00 95.00 190 LEU A N 1
ATOM 1652 C CA . LEU A 1 190 ? -6.180 -12.621 -1.543 1.00 95.00 190 LEU A CA 1
ATOM 1653 C C . LEU A 1 190 ? -7.199 -11.544 -1.891 1.00 95.00 190 LEU A C 1
ATOM 1655 O O . LEU A 1 190 ? -7.692 -11.502 -3.014 1.00 95.00 190 LEU A O 1
ATOM 1659 N N . HIS A 1 191 ? -7.487 -10.651 -0.947 1.00 96.88 191 HIS A N 1
ATOM 1660 C CA . HIS A 1 191 ? -8.417 -9.548 -1.151 1.00 96.88 191 HIS A CA 1
ATOM 1661 C C . HIS A 1 191 ? -8.005 -8.676 -2.338 1.00 96.88 191 HIS A C 1
ATOM 1663 O O . HIS A 1 191 ? -8.833 -8.406 -3.209 1.00 96.88 191 HIS A O 1
ATOM 1669 N N . PHE A 1 192 ? -6.729 -8.287 -2.390 1.00 95.81 192 PHE A N 1
ATOM 1670 C CA . PHE A 1 192 ? -6.222 -7.376 -3.400 1.00 95.81 192 PHE A CA 1
ATOM 1671 C C . PHE A 1 192 ? -6.381 -7.947 -4.806 1.00 95.81 192 PHE A C 1
ATOM 1673 O O . PHE A 1 192 ? -6.939 -7.257 -5.648 1.00 95.81 192 PHE A O 1
ATOM 1680 N N . TYR A 1 193 ? -6.011 -9.210 -5.053 1.00 96.56 193 TYR A N 1
ATOM 1681 C CA . TYR A 1 193 ? -6.197 -9.827 -6.372 1.00 96.56 193 TYR A CA 1
ATOM 1682 C C . TYR A 1 193 ? -7.659 -9.750 -6.845 1.00 96.56 193 TYR A C 1
ATOM 1684 O O . TYR A 1 193 ? -7.932 -9.329 -7.970 1.00 96.56 193 TYR A O 1
ATOM 1692 N N . TRP A 1 194 ? -8.615 -10.119 -5.984 1.00 96.50 194 TRP A N 1
ATOM 1693 C CA . TRP A 1 194 ? -10.032 -10.155 -6.356 1.00 96.50 194 TRP A CA 1
ATOM 1694 C C . TRP A 1 194 ? -10.629 -8.766 -6.554 1.00 96.50 194 TRP A C 1
ATOM 1696 O O . TRP A 1 194 ? -11.327 -8.542 -7.542 1.00 96.50 194 TRP A O 1
ATOM 1706 N N . VAL A 1 195 ? -10.355 -7.832 -5.642 1.00 97.00 195 VAL A N 1
ATOM 1707 C CA . VAL A 1 195 ? -10.840 -6.452 -5.756 1.00 97.00 195 VAL A CA 1
ATOM 1708 C C . VAL A 1 195 ? -10.195 -5.744 -6.939 1.00 97.00 195 VAL A C 1
ATOM 1710 O O . VAL A 1 195 ? -10.882 -5.044 -7.681 1.00 97.00 195 VAL A O 1
ATOM 1713 N N . HIS A 1 196 ? -8.906 -5.967 -7.168 1.00 96.94 196 HIS A N 1
ATOM 1714 C CA . HIS A 1 196 ? -8.212 -5.389 -8.302 1.00 96.94 196 HIS A CA 1
ATOM 1715 C C . HIS A 1 196 ? -8.771 -5.948 -9.612 1.00 96.94 196 HIS A C 1
ATOM 1717 O O . HIS A 1 196 ? -9.245 -5.176 -10.438 1.00 96.94 196 HIS A O 1
ATOM 1723 N N . ARG A 1 197 ? -8.864 -7.277 -9.774 1.00 95.38 197 ARG A N 1
ATOM 1724 C CA . ARG A 1 197 ? -9.464 -7.886 -10.975 1.00 95.38 197 ARG A CA 1
ATOM 1725 C C . ARG A 1 197 ? -10.925 -7.472 -11.185 1.00 95.38 197 ARG A C 1
ATOM 1727 O O . ARG A 1 197 ? -11.341 -7.296 -12.328 1.00 95.38 197 ARG A O 1
ATOM 1734 N N . LEU A 1 198 ? -11.699 -7.287 -10.112 1.00 95.62 198 LEU A N 1
ATOM 1735 C CA . LEU A 1 198 ? -13.070 -6.764 -10.168 1.00 95.62 198 LEU A CA 1
ATOM 1736 C C . LEU A 1 198 ? -13.123 -5.375 -10.813 1.00 95.62 198 LEU A C 1
ATOM 1738 O O . LEU A 1 198 ? -14.073 -5.101 -11.535 1.00 95.62 198 LEU A O 1
ATOM 1742 N N . MET A 1 199 ? -12.127 -4.518 -10.588 1.00 96.06 199 MET A N 1
ATOM 1743 C CA . MET A 1 199 ? -12.073 -3.152 -11.129 1.00 96.06 199 MET A CA 1
ATOM 1744 C C . MET A 1 199 ? -11.469 -3.060 -12.538 1.00 96.06 199 MET A C 1
ATOM 1746 O O . MET A 1 199 ? -11.277 -1.958 -13.051 1.00 96.06 199 MET A O 1
ATOM 1750 N N . HIS A 1 200 ? -11.205 -4.201 -13.179 1.00 95.25 200 HIS A N 1
ATOM 1751 C CA . HIS A 1 200 ? -10.705 -4.302 -14.548 1.00 95.25 200 HIS A CA 1
ATOM 1752 C C . HIS A 1 200 ? -11.727 -4.961 -15.479 1.00 95.25 200 HIS A C 1
ATOM 1754 O O . HIS A 1 200 ? -12.458 -5.837 -15.033 1.00 95.25 200 HIS A O 1
ATOM 1760 N N . PRO A 1 201 ? -11.758 -4.620 -16.780 1.00 93.00 201 PRO A N 1
ATOM 1761 C CA . PRO A 1 201 ? -12.620 -5.246 -17.774 1.00 93.00 201 PRO A CA 1
ATOM 1762 C C . PRO A 1 201 ? -12.515 -6.767 -17.762 1.00 93.00 201 PRO A C 1
ATOM 1764 O O . PRO A 1 201 ? -11.418 -7.341 -17.774 1.00 93.00 201 PRO A O 1
ATOM 1767 N N . TRP A 1 202 ? -13.670 -7.426 -17.758 1.00 90.12 202 TRP A N 1
ATOM 1768 C CA . TRP A 1 202 ? -13.736 -8.885 -17.757 1.00 90.12 202 TRP A CA 1
ATOM 1769 C C . TRP A 1 202 ? -13.724 -9.454 -19.168 1.00 90.12 202 TRP A C 1
ATOM 1771 O O . TRP A 1 202 ? -13.112 -10.499 -19.390 1.00 90.12 202 TRP A O 1
ATOM 1781 N N . TRP A 1 203 ? -14.348 -8.748 -20.115 1.00 87.00 203 TRP A N 1
ATOM 1782 C CA . TRP A 1 203 ? -14.414 -9.169 -21.514 1.00 87.00 203 TRP A CA 1
ATOM 1783 C C . TRP A 1 203 ? -13.944 -8.090 -22.483 1.00 87.00 203 TRP A C 1
ATOM 1785 O O . TRP A 1 203 ? -13.182 -8.392 -23.397 1.00 87.00 203 TRP A O 1
ATOM 1795 N N . SER A 1 204 ? -14.406 -6.846 -22.321 1.00 83.94 204 SER A N 1
ATOM 1796 C CA . SER A 1 204 ? -14.016 -5.748 -23.212 1.00 83.94 204 SER A CA 1
ATOM 1797 C C . SER A 1 204 ? -14.071 -4.398 -22.513 1.00 83.94 204 SER A C 1
ATOM 1799 O O . SER A 1 204 ? -15.050 -4.058 -21.851 1.00 83.94 204 SER A O 1
ATOM 1801 N N . VAL A 1 205 ? -13.066 -3.561 -22.777 1.00 78.12 205 VAL A N 1
ATOM 1802 C CA . VAL A 1 205 ? -12.999 -2.167 -22.310 1.00 78.12 205 VAL A CA 1
ATOM 1803 C C . VAL A 1 205 ? -14.192 -1.332 -22.800 1.00 78.12 205 VAL A C 1
ATOM 1805 O O . VAL A 1 205 ? -14.522 -0.325 -22.177 1.00 78.12 205 VAL A O 1
ATOM 1808 N N . SER A 1 206 ? -14.858 -1.721 -23.895 1.00 81.88 206 SER A N 1
ATOM 1809 C CA . SER A 1 206 ? -16.035 -1.016 -24.426 1.00 81.88 206 SER A CA 1
ATOM 1810 C C . SER A 1 206 ? -17.359 -1.448 -23.789 1.00 81.88 206 SER A C 1
ATOM 1812 O O . SER A 1 206 ? -18.361 -0.759 -23.960 1.00 81.88 206 SER A O 1
ATOM 1814 N N . ASN A 1 207 ? -17.390 -2.570 -23.065 1.00 87.12 207 ASN A N 1
ATOM 1815 C CA . ASN A 1 207 ? -18.619 -3.080 -22.459 1.00 87.12 207 ASN A CA 1
ATOM 1816 C C . ASN A 1 207 ? -19.036 -2.226 -21.258 1.00 87.12 207 ASN A C 1
ATOM 1818 O O . ASN A 1 207 ? -18.208 -1.652 -20.559 1.00 87.12 207 ASN A O 1
ATOM 1822 N N . GLY A 1 208 ? -20.327 -2.116 -20.988 1.00 84.56 208 GLY A N 1
ATOM 1823 C CA . GLY A 1 208 ? -20.872 -1.445 -19.812 1.00 84.56 208 GLY A CA 1
ATOM 1824 C C . GLY A 1 208 ? -21.661 -2.390 -18.915 1.00 84.56 208 GLY A C 1
ATOM 1825 O O . GLY A 1 208 ? -21.723 -3.599 -19.137 1.00 84.56 208 GLY A O 1
ATOM 1826 N N . LEU A 1 209 ? -22.313 -1.801 -17.911 1.00 88.31 209 LEU A N 1
ATOM 1827 C CA . LEU A 1 209 ? -23.152 -2.531 -16.956 1.00 88.31 209 LEU A CA 1
ATOM 1828 C C . LEU A 1 209 ? -24.285 -3.298 -17.645 1.00 88.31 209 LEU A C 1
ATOM 1830 O O . LEU A 1 209 ? -24.589 -4.419 -17.256 1.00 88.31 209 LEU A O 1
ATOM 1834 N N . GLN A 1 210 ? -24.872 -2.726 -18.700 1.00 90.75 210 GLN A N 1
ATOM 1835 C CA . GLN A 1 210 ? -25.946 -3.369 -19.467 1.00 90.75 210 GLN A CA 1
ATOM 1836 C C . GLN A 1 210 ? -25.481 -4.649 -20.174 1.00 90.75 210 GLN A C 1
ATOM 1838 O O . GLN A 1 210 ? -26.285 -5.541 -20.418 1.00 90.75 210 GLN A O 1
ATOM 1843 N N . GLN A 1 211 ? -24.186 -4.752 -20.480 1.00 91.06 211 GLN A N 1
ATOM 1844 C CA . GLN A 1 211 ? -23.561 -5.931 -21.078 1.00 91.06 211 GLN A CA 1
ATOM 1845 C C . GLN A 1 211 ? -22.993 -6.893 -20.018 1.00 91.06 211 GLN A C 1
ATOM 1847 O O . GLN A 1 211 ? -22.315 -7.854 -20.368 1.00 91.06 211 GLN A O 1
ATOM 1852 N N . GLY A 1 212 ? -23.242 -6.636 -18.729 1.00 91.12 212 GLY A N 1
ATOM 1853 C CA . GLY A 1 212 ? -22.776 -7.457 -17.610 1.00 91.12 212 GLY A CA 1
ATOM 1854 C C . GLY A 1 212 ? -21.317 -7.232 -17.195 1.00 91.12 212 GLY A C 1
ATOM 1855 O O . GLY A 1 212 ? -20.874 -7.857 -16.235 1.00 91.12 212 GLY A O 1
ATOM 1856 N N . ASP A 1 213 ? -20.568 -6.343 -17.861 1.00 92.12 213 ASP A N 1
ATOM 1857 C CA . ASP A 1 213 ? -19.148 -6.074 -17.568 1.00 92.12 213 ASP A CA 1
ATOM 1858 C C . ASP A 1 213 ? -19.006 -4.977 -16.507 1.00 92.12 213 ASP A C 1
ATOM 1860 O O . ASP A 1 213 ? -18.774 -3.797 -16.794 1.00 92.12 213 ASP A O 1
ATOM 1864 N N . VAL A 1 214 ? -19.191 -5.383 -15.248 1.00 93.56 214 VAL A N 1
ATOM 1865 C CA . VAL A 1 214 ? -19.015 -4.507 -14.079 1.00 93.56 214 VAL A CA 1
ATOM 1866 C C . VAL A 1 214 ? -17.588 -3.970 -14.018 1.00 93.56 214 VAL A C 1
ATOM 1868 O O . VAL A 1 214 ? -17.387 -2.793 -13.721 1.00 93.56 214 VAL A O 1
ATOM 1871 N N . GLY A 1 215 ? -16.604 -4.796 -14.364 1.00 93.88 215 GLY A N 1
ATOM 1872 C CA . GLY A 1 215 ? -15.207 -4.401 -14.323 1.00 93.88 215 GLY A CA 1
ATOM 1873 C C . GLY A 1 215 ? -14.850 -3.311 -15.324 1.00 93.88 215 GLY A C 1
ATOM 1874 O O . GLY A 1 215 ? -14.174 -2.350 -14.965 1.00 93.88 215 GLY A O 1
ATOM 1875 N N . ALA A 1 216 ? -15.390 -3.356 -16.543 1.00 93.06 216 ALA A N 1
ATOM 1876 C CA . ALA A 1 216 ? -15.205 -2.274 -17.509 1.00 93.06 216 ALA A CA 1
ATOM 1877 C C . ALA A 1 216 ? -15.858 -0.958 -17.049 1.00 93.06 216 ALA A C 1
ATOM 1879 O O . ALA A 1 216 ? -15.323 0.128 -17.295 1.00 93.06 216 ALA A O 1
ATOM 1880 N N . PHE A 1 217 ? -16.994 -1.033 -16.348 1.00 94.12 217 PHE A N 1
ATOM 1881 C CA . PHE A 1 217 ? -17.619 0.139 -15.737 1.00 94.12 217 PHE A CA 1
ATOM 1882 C C . PHE A 1 217 ? -16.756 0.732 -14.617 1.00 94.12 217 PHE A C 1
ATOM 1884 O O . PHE A 1 217 ? -16.469 1.932 -14.659 1.00 94.12 217 PHE A O 1
ATOM 1891 N N . LEU A 1 218 ? -16.328 -0.089 -13.654 1.00 95.31 218 LEU A N 1
ATOM 1892 C CA . LEU A 1 218 ? -15.482 0.346 -12.539 1.00 95.31 218 LEU A CA 1
ATOM 1893 C C . LEU A 1 218 ? -14.146 0.897 -13.039 1.00 95.31 218 LEU A C 1
ATOM 1895 O O . LEU A 1 218 ? -13.693 1.935 -12.553 1.00 95.31 218 LEU A O 1
ATOM 1899 N N . TYR A 1 219 ? -13.575 0.270 -14.070 1.00 95.00 219 TYR A N 1
ATOM 1900 C CA . TYR A 1 219 ? -12.360 0.753 -14.696 1.00 95.00 219 TYR A CA 1
ATOM 1901 C C . TYR A 1 219 ? -12.517 2.171 -15.222 1.00 95.00 219 TYR A C 1
ATOM 1903 O O . TYR A 1 219 ? -11.818 3.079 -14.785 1.00 95.00 219 TYR A O 1
ATOM 1911 N N . ARG A 1 220 ? -13.463 2.394 -16.138 1.00 93.38 220 ARG A N 1
ATOM 1912 C CA . ARG A 1 220 ? -13.589 3.697 -16.801 1.00 93.38 220 ARG A CA 1
ATOM 1913 C C . ARG A 1 220 ? -13.839 4.838 -15.820 1.00 93.38 220 ARG A C 1
ATOM 1915 O O . ARG A 1 220 ? -13.270 5.909 -16.011 1.00 93.38 220 ARG A O 1
ATOM 1922 N N . HIS A 1 221 ? -14.653 4.608 -14.793 1.00 93.88 221 HIS A N 1
ATOM 1923 C CA . HIS A 1 221 ? -15.098 5.673 -13.894 1.00 93.88 221 HIS A CA 1
ATOM 1924 C C . HIS A 1 221 ? -14.193 5.880 -12.681 1.00 93.88 221 HIS A C 1
ATOM 1926 O O . HIS A 1 221 ? -14.093 7.010 -12.209 1.00 93.88 221 HIS A O 1
ATOM 1932 N N . PHE A 1 222 ? -13.546 4.827 -12.174 1.00 96.25 222 PHE A N 1
ATOM 1933 C CA . PHE A 1 222 ? -12.837 4.893 -10.894 1.00 96.25 222 PHE A CA 1
ATOM 1934 C C . PHE A 1 222 ? -11.371 4.470 -11.018 1.00 96.25 222 PHE A C 1
ATOM 1936 O O . PHE A 1 222 ? -10.496 5.252 -10.655 1.00 96.25 222 PHE A O 1
ATOM 1943 N N . HIS A 1 223 ? -11.089 3.308 -11.615 1.00 96.69 223 HIS A N 1
ATOM 1944 C CA . HIS A 1 223 ? -9.726 2.755 -11.646 1.00 96.69 223 HIS A CA 1
ATOM 1945 C C . HIS A 1 223 ? -8.833 3.318 -12.769 1.00 96.69 223 HIS A C 1
ATOM 1947 O O . HIS A 1 223 ? -7.607 3.266 -12.703 1.00 96.69 223 HIS A O 1
ATOM 1953 N N . SER A 1 224 ? -9.416 3.954 -13.788 1.00 94.81 224 SER A N 1
ATOM 1954 C CA . SER A 1 224 ? -8.667 4.611 -14.868 1.00 94.81 224 SER A CA 1
ATOM 1955 C C . SER A 1 224 ? -7.806 5.772 -14.367 1.00 94.81 224 SER A C 1
ATOM 1957 O O . SER A 1 224 ? -6.794 6.091 -14.990 1.00 94.81 224 SER A O 1
ATOM 1959 N N . LEU A 1 225 ? -8.186 6.400 -13.245 1.00 95.81 225 LEU A N 1
ATOM 1960 C CA . LEU A 1 225 ? -7.399 7.443 -12.594 1.00 95.81 225 LEU A CA 1
ATOM 1961 C C . LEU A 1 225 ? -6.063 6.894 -12.080 1.00 95.81 225 LEU A C 1
ATOM 1963 O O . LEU A 1 225 ? -5.033 7.513 -12.340 1.00 95.81 225 LEU A O 1
ATOM 1967 N N . HIS A 1 226 ? -6.086 5.731 -11.427 1.00 96.88 226 HIS A N 1
ATOM 1968 C CA . HIS A 1 226 ? -4.890 5.035 -10.957 1.00 96.88 226 HIS A CA 1
ATOM 1969 C C . HIS A 1 226 ? -3.946 4.692 -12.113 1.00 96.88 226 HIS A C 1
ATOM 1971 O O . HIS A 1 226 ? -2.760 5.018 -12.088 1.00 96.88 226 HIS A O 1
ATOM 1977 N N . HIS A 1 227 ? -4.511 4.188 -13.211 1.00 94.19 227 HIS A N 1
ATOM 1978 C CA . HIS A 1 227 ? -3.778 3.870 -14.442 1.00 94.19 227 HIS A CA 1
ATOM 1979 C C . HIS A 1 227 ? -3.308 5.086 -15.256 1.00 94.19 227 HIS A C 1
ATOM 1981 O O . HIS A 1 227 ? -2.628 4.929 -16.275 1.00 94.19 227 HIS A O 1
ATOM 1987 N N . ARG A 1 228 ? -3.599 6.327 -14.829 1.00 92.00 228 ARG A N 1
ATOM 1988 C CA . ARG A 1 228 ? -2.936 7.508 -15.421 1.00 92.00 228 ARG A CA 1
ATOM 1989 C C . ARG A 1 228 ? -1.437 7.515 -15.123 1.00 92.00 228 ARG A C 1
ATOM 1991 O O . ARG A 1 228 ? -0.679 8.113 -15.885 1.00 92.00 228 ARG A O 1
ATOM 1998 N N . SER A 1 229 ? -1.000 6.831 -14.068 1.00 91.75 229 SER A N 1
ATOM 1999 C CA . SER A 1 229 ? 0.406 6.661 -13.699 1.00 91.75 229 SER A CA 1
ATOM 2000 C C . SER A 1 229 ? 1.051 5.443 -14.378 1.00 91.75 229 SER A C 1
ATOM 2002 O O . SER A 1 229 ? 1.663 4.614 -13.720 1.00 91.75 229 SER A O 1
ATOM 2004 N N . ARG A 1 230 ? 0.985 5.367 -15.720 1.00 88.69 230 ARG A N 1
ATOM 2005 C CA . ARG A 1 230 ? 1.571 4.264 -16.527 1.00 88.69 230 ARG A CA 1
ATOM 2006 C C . ARG A 1 230 ? 3.048 3.978 -16.234 1.00 88.69 230 ARG A C 1
ATOM 2008 O O . ARG A 1 230 ? 3.523 2.867 -16.432 1.00 88.69 230 ARG A O 1
ATOM 2015 N N . ASN A 1 231 ? 3.785 5.009 -15.828 1.00 90.62 231 ASN A N 1
ATOM 2016 C CA . ASN A 1 231 ? 5.129 4.903 -15.275 1.00 90.62 231 ASN A CA 1
ATOM 2017 C C . ASN A 1 231 ? 5.027 5.230 -13.779 1.00 90.62 231 ASN A C 1
ATOM 2019 O O . ASN A 1 231 ? 5.093 6.414 -13.426 1.00 90.62 231 ASN A O 1
ATOM 2023 N N . PRO A 1 232 ? 4.768 4.222 -12.933 1.00 93.56 232 PRO A N 1
ATOM 2024 C CA . PRO A 1 232 ? 4.436 4.452 -11.541 1.00 93.56 232 PRO A CA 1
ATOM 2025 C C . PRO A 1 232 ? 5.636 5.007 -10.762 1.00 93.56 232 PRO A C 1
ATOM 2027 O O . PRO A 1 232 ? 6.805 4.791 -11.102 1.00 93.56 232 PRO A O 1
ATOM 2030 N N . GLY A 1 233 ? 5.318 5.760 -9.712 1.00 94.62 233 GLY A N 1
ATOM 2031 C CA . GLY A 1 233 ? 6.250 6.130 -8.651 1.00 94.62 233 GLY A CA 1
ATOM 2032 C C . GLY A 1 233 ? 5.626 5.962 -7.259 1.00 94.62 233 GLY A C 1
ATOM 2033 O O . GLY A 1 233 ? 4.460 5.575 -7.149 1.00 94.62 233 GLY A O 1
ATOM 2034 N N . PRO A 1 234 ? 6.359 6.282 -6.179 1.00 95.06 234 PRO A N 1
ATOM 2035 C CA . PRO A 1 234 ? 5.958 6.013 -4.797 1.00 95.06 234 PRO A CA 1
ATOM 2036 C C . PRO A 1 234 ? 4.549 6.507 -4.449 1.00 95.06 234 PRO A C 1
ATOM 2038 O O . PRO A 1 234 ? 3.782 5.790 -3.817 1.00 95.06 234 PRO A O 1
ATOM 2041 N N . TRP A 1 235 ? 4.182 7.701 -4.925 1.00 97.31 235 TRP A N 1
ATOM 2042 C CA . TRP A 1 235 ? 2.870 8.318 -4.700 1.00 97.31 235 TRP A CA 1
ATOM 2043 C C . TRP A 1 235 ? 1.762 7.785 -5.616 1.00 97.31 235 TRP A C 1
ATOM 2045 O O . TRP A 1 235 ? 0.594 8.079 -5.400 1.00 97.31 235 TRP A O 1
ATOM 2055 N N . SER A 1 236 ? 2.081 7.006 -6.647 1.00 96.44 236 SER A N 1
ATOM 2056 C CA . SER A 1 236 ? 1.058 6.457 -7.544 1.00 96.44 236 SER A CA 1
ATOM 2057 C C . SER A 1 236 ? 0.286 5.288 -6.925 1.00 96.44 236 SER A C 1
ATOM 2059 O O . SER A 1 236 ? -0.855 5.047 -7.313 1.00 96.44 236 SER A O 1
ATOM 2061 N N . GLY A 1 237 ? 0.858 4.614 -5.917 1.00 94.69 237 GLY A N 1
ATOM 2062 C CA . GLY A 1 237 ? 0.285 3.401 -5.329 1.00 94.69 237 GLY A CA 1
ATOM 2063 C C . GLY A 1 237 ? -1.086 3.580 -4.677 1.00 94.69 237 GLY A C 1
ATOM 2064 O O . GLY A 1 237 ? -1.891 2.658 -4.726 1.00 94.69 237 GLY A O 1
ATOM 2065 N N . LEU A 1 238 ? -1.378 4.763 -4.128 1.00 97.12 238 LEU A N 1
ATOM 2066 C CA . LEU A 1 238 ? -2.707 5.143 -3.630 1.00 97.12 238 LEU A CA 1
ATOM 2067 C C . LEU A 1 238 ? -3.307 6.328 -4.390 1.00 97.12 238 LEU A C 1
ATOM 2069 O O . LEU A 1 238 ? -4.318 6.885 -3.960 1.00 97.12 238 LEU A O 1
ATOM 2073 N N . SER A 1 239 ? -2.737 6.711 -5.535 1.00 97.88 239 SER A N 1
ATOM 2074 C CA . SER A 1 239 ? -3.338 7.721 -6.403 1.00 97.88 239 SER A CA 1
ATOM 2075 C C . SER A 1 239 ? -4.546 7.123 -7.122 1.00 97.88 239 SER A C 1
ATOM 2077 O O . SER A 1 239 ? -4.470 6.721 -8.275 1.00 97.88 239 SER A O 1
ATOM 2079 N N . MET A 1 240 ? -5.658 7.008 -6.408 1.00 98.00 240 MET A N 1
ATOM 2080 C CA . MET A 1 240 ? -6.872 6.320 -6.835 1.00 98.00 240 MET A CA 1
ATOM 2081 C C . MET A 1 240 ? -8.083 7.227 -6.639 1.00 98.00 240 MET A C 1
ATOM 2083 O O . MET A 1 240 ? -8.036 8.226 -5.919 1.00 98.00 240 MET A O 1
ATOM 2087 N N . HIS A 1 241 ? -9.195 6.882 -7.278 1.00 98.38 241 HIS A N 1
ATOM 2088 C CA . HIS A 1 241 ? -10.451 7.584 -7.037 1.00 98.38 241 HIS A CA 1
ATOM 2089 C C . HIS A 1 241 ? -10.983 7.247 -5.624 1.00 98.38 241 HIS A C 1
ATOM 2091 O O . HIS A 1 241 ? -10.865 6.094 -5.217 1.00 98.38 241 HIS A O 1
ATOM 2097 N N . PRO A 1 242 ? -11.657 8.156 -4.889 1.00 97.94 242 PRO A N 1
ATOM 2098 C CA . PRO A 1 242 ? -12.192 7.850 -3.548 1.00 97.94 242 PRO A CA 1
ATOM 2099 C C . PRO A 1 242 ? -13.099 6.605 -3.478 1.00 97.94 242 PRO A C 1
ATOM 2101 O O . PRO A 1 242 ? -13.063 5.823 -2.530 1.00 97.94 242 PRO A O 1
ATOM 2104 N N . VAL A 1 243 ? -13.886 6.363 -4.530 1.00 98.12 243 VAL A N 1
ATOM 2105 C CA . VAL A 1 243 ? -14.684 5.124 -4.657 1.00 98.12 243 VAL A CA 1
ATOM 2106 C C . VAL A 1 243 ? -13.792 3.883 -4.732 1.00 98.12 243 VAL A C 1
ATOM 2108 O O . VAL A 1 243 ? -14.100 2.873 -4.110 1.00 98.12 243 VAL A O 1
ATOM 2111 N N . GLU A 1 244 ? -12.671 3.953 -5.445 1.00 98.31 244 GLU A N 1
ATOM 2112 C CA . GLU A 1 244 ? -11.694 2.866 -5.475 1.00 98.31 244 GLU A CA 1
ATOM 2113 C C . GLU A 1 244 ? -11.018 2.691 -4.112 1.00 98.31 244 GLU A C 1
ATOM 2115 O O . GLU A 1 244 ? -10.942 1.560 -3.639 1.00 98.31 244 GLU A O 1
ATOM 2120 N N . HIS A 1 245 ? -10.632 3.776 -3.422 1.00 98.38 245 HIS A N 1
ATOM 2121 C CA . HIS A 1 245 ? -10.131 3.685 -2.042 1.00 98.38 245 HIS A CA 1
ATOM 2122 C C . HIS A 1 245 ? -11.119 2.952 -1.136 1.00 98.38 245 HIS A C 1
ATOM 2124 O O . HIS A 1 245 ? -10.712 2.162 -0.288 1.00 98.38 245 HIS A O 1
ATOM 2130 N N . PHE A 1 246 ? -12.424 3.185 -1.313 1.00 97.56 246 PHE A N 1
ATOM 2131 C CA . PHE A 1 246 ? -13.448 2.552 -0.481 1.00 97.56 246 PHE A CA 1
ATOM 2132 C C . PHE A 1 246 ? -13.435 1.043 -0.665 1.00 97.56 246 PHE A C 1
ATOM 2134 O O . PHE A 1 246 ? -13.342 0.311 0.319 1.00 97.56 246 PHE A O 1
ATOM 2141 N N . VAL A 1 247 ? -13.442 0.582 -1.918 1.00 97.25 247 VAL A N 1
ATOM 2142 C CA . VAL A 1 247 ? -13.369 -0.849 -2.232 1.00 97.25 247 VAL A CA 1
ATOM 2143 C C . VAL A 1 247 ? -12.019 -1.433 -1.791 1.00 97.25 247 VAL A C 1
ATOM 2145 O O . VAL A 1 247 ? -11.990 -2.503 -1.183 1.00 97.25 247 VAL A O 1
ATOM 2148 N N . TYR A 1 248 ? -10.913 -0.721 -2.007 1.00 98.06 248 TYR A N 1
ATOM 2149 C CA . TYR A 1 248 ? -9.564 -1.137 -1.617 1.00 98.06 248 TYR A CA 1
ATOM 2150 C C . TYR A 1 248 ? -9.427 -1.357 -0.099 1.00 98.06 248 TYR A C 1
ATOM 2152 O O . TYR A 1 248 ? -8.929 -2.398 0.341 1.00 98.06 248 TYR A O 1
ATOM 2160 N N . TYR A 1 249 ? -9.945 -0.441 0.726 1.00 98.25 249 TYR A N 1
ATOM 2161 C CA . TYR A 1 249 ? -9.864 -0.550 2.187 1.00 98.25 249 TYR A CA 1
ATOM 2162 C C . TYR A 1 249 ? -10.823 -1.570 2.804 1.00 98.25 249 TYR A C 1
ATOM 2164 O O . TYR A 1 249 ? -10.666 -1.886 3.985 1.00 98.25 249 TYR A O 1
ATOM 2172 N N . THR A 1 250 ? -11.752 -2.161 2.039 1.00 97.88 250 THR A N 1
ATOM 2173 C CA . THR A 1 250 ? -12.622 -3.235 2.564 1.00 97.88 250 THR A CA 1
ATOM 2174 C C . THR A 1 250 ? -11.839 -4.435 3.103 1.00 97.88 250 THR A C 1
ATOM 2176 O O . THR A 1 250 ? -12.350 -5.177 3.942 1.00 97.88 250 THR A O 1
ATOM 2179 N N . CYS A 1 251 ? -10.568 -4.589 2.719 1.00 97.00 251 CYS A N 1
ATOM 2180 C CA . CYS A 1 251 ? -9.659 -5.558 3.319 1.00 97.00 251 CYS A CA 1
ATOM 2181 C C . CYS A 1 251 ? -9.526 -5.418 4.843 1.00 97.00 251 CYS A C 1
ATOM 2183 O O . CYS A 1 251 ? -9.310 -6.414 5.527 1.00 97.00 251 CYS A O 1
ATOM 2185 N N . ALA A 1 252 ? -9.671 -4.215 5.398 1.00 97.75 252 ALA A N 1
ATOM 2186 C CA . ALA A 1 252 ? -9.598 -3.981 6.834 1.00 97.75 252 ALA A CA 1
ATOM 2187 C C . ALA A 1 252 ? -10.949 -4.202 7.536 1.00 97.75 252 ALA A C 1
ATOM 2189 O O . ALA A 1 252 ? -11.005 -4.154 8.757 1.00 97.75 252 ALA A O 1
ATOM 2190 N N . TYR A 1 253 ? -12.049 -4.449 6.810 1.00 97.31 253 TYR A N 1
ATOM 2191 C CA . TYR A 1 253 ? -13.409 -4.424 7.377 1.00 97.31 253 TYR A CA 1
ATOM 2192 C C . TYR A 1 253 ? -13.852 -5.771 7.963 1.00 97.31 253 TYR A C 1
ATOM 2194 O O . TYR A 1 253 ? -15.002 -5.928 8.371 1.00 97.31 253 TYR A O 1
ATOM 2202 N N . PHE A 1 254 ? -12.939 -6.735 8.090 1.00 94.00 254 PHE A N 1
ATOM 2203 C CA . PHE A 1 254 ? -13.220 -8.011 8.747 1.00 94.00 254 PHE A CA 1
ATOM 2204 C C . PHE A 1 254 ? -13.721 -7.921 10.206 1.00 94.00 254 PHE A C 1
ATOM 2206 O O . PHE A 1 254 ? -14.381 -8.879 10.611 1.00 94.00 254 PHE A O 1
ATOM 2213 N N . PRO A 1 255 ? -13.537 -6.832 10.996 1.00 96.25 255 PRO A N 1
ATOM 2214 C CA . PRO A 1 255 ? -14.210 -6.724 12.291 1.00 96.25 255 PRO A CA 1
ATOM 2215 C C . PRO A 1 255 ? -15.744 -6.746 12.197 1.00 96.25 255 PRO A C 1
ATOM 2217 O O . PRO A 1 255 ? -16.409 -7.005 13.195 1.00 96.25 255 PRO A O 1
ATOM 2220 N N . LEU A 1 256 ? -16.317 -6.489 11.012 1.00 96.62 256 LEU A N 1
ATOM 2221 C CA . LEU A 1 256 ? -17.752 -6.648 10.747 1.00 96.62 256 LEU A CA 1
ATOM 2222 C C . LEU A 1 256 ? -18.178 -8.119 10.623 1.00 96.62 256 LEU A C 1
ATOM 2224 O O . LEU A 1 256 ? -19.356 -8.429 10.770 1.00 96.62 256 LEU A O 1
ATOM 2228 N N . LEU A 1 257 ? -17.238 -9.019 10.327 1.00 94.19 257 LEU A N 1
ATOM 2229 C CA . LEU A 1 257 ? -17.494 -10.445 10.123 1.00 94.19 257 LEU A CA 1
ATOM 2230 C C . LEU A 1 257 ? -17.276 -11.250 11.406 1.00 94.19 257 LEU A C 1
ATOM 2232 O O . LEU A 1 257 ? -17.980 -12.225 11.655 1.00 94.19 257 LEU A O 1
ATOM 2236 N N . PHE A 1 258 ? -16.288 -10.862 12.214 1.00 93.56 258 PHE A N 1
ATOM 2237 C CA . PHE A 1 258 ? -15.963 -11.541 13.462 1.00 93.56 258 PHE A CA 1
ATOM 2238 C C . PHE A 1 258 ? -15.305 -10.601 14.474 1.00 93.56 258 PHE A C 1
ATOM 2240 O O . PHE A 1 258 ? -14.615 -9.645 14.129 1.00 93.56 258 PHE A O 1
ATOM 2247 N N . THR A 1 259 ? -15.480 -10.915 15.758 1.00 95.88 259 THR A N 1
ATOM 2248 C CA . THR A 1 259 ? -14.879 -10.162 16.862 1.00 95.88 259 THR A CA 1
ATOM 2249 C C . THR A 1 259 ? -13.357 -10.303 16.850 1.00 95.88 259 THR A C 1
ATOM 2251 O O . THR A 1 259 ? -12.827 -11.396 17.053 1.00 95.88 259 THR A O 1
ATOM 2254 N N . CYS A 1 260 ? -12.647 -9.190 16.687 1.00 95.62 260 CYS A N 1
ATOM 2255 C CA . CYS A 1 260 ? -11.188 -9.142 16.682 1.00 95.62 260 CYS A CA 1
ATOM 2256 C C . CYS A 1 260 ? -10.655 -8.041 17.610 1.00 95.62 260 CYS A C 1
ATOM 2258 O O . CYS A 1 260 ? -11.343 -7.065 17.905 1.00 95.62 260 CYS A O 1
ATOM 2260 N N . HIS A 1 261 ? -9.399 -8.172 18.038 1.00 97.75 261 HIS A N 1
ATOM 2261 C CA . HIS A 1 261 ? -8.680 -7.077 18.691 1.00 97.75 261 HIS A CA 1
ATOM 2262 C C . HIS A 1 261 ? -8.478 -5.890 17.723 1.00 97.75 261 HIS A C 1
ATOM 2264 O O . HIS A 1 261 ? -8.151 -6.148 16.557 1.00 97.75 261 HIS A O 1
ATOM 2270 N N . PRO A 1 262 ? -8.570 -4.616 18.164 1.00 97.94 262 PRO A N 1
ATOM 2271 C CA . PRO A 1 262 ? -8.401 -3.452 17.284 1.00 97.94 262 PRO A CA 1
ATOM 2272 C C . PRO A 1 262 ? -7.049 -3.394 16.557 1.00 97.94 262 PRO A C 1
ATOM 2274 O O . PRO A 1 262 ? -6.976 -2.911 15.431 1.00 97.94 262 PRO A O 1
ATOM 2277 N N . LEU A 1 263 ? -5.983 -3.943 17.154 1.00 98.12 263 LEU A N 1
ATOM 2278 C CA . LEU A 1 263 ? -4.667 -4.047 16.502 1.00 98.12 263 LEU A CA 1
ATOM 2279 C C . LEU A 1 263 ? -4.715 -4.805 15.164 1.00 98.12 263 LEU A C 1
ATOM 2281 O O . LEU A 1 263 ? -3.986 -4.437 14.250 1.00 98.12 263 LEU A O 1
ATOM 2285 N N . HIS A 1 264 ? -5.576 -5.819 15.009 1.00 97.94 264 HIS A N 1
ATOM 2286 C CA . HIS A 1 264 ? -5.704 -6.528 13.729 1.00 97.94 264 HIS A CA 1
ATOM 2287 C C . HIS A 1 264 ? -6.215 -5.595 12.632 1.00 97.94 264 HIS A C 1
ATOM 2289 O O . HIS A 1 264 ? -5.664 -5.567 11.533 1.00 97.94 264 HIS A O 1
ATOM 2295 N N . PHE A 1 265 ? -7.266 -4.830 12.942 1.00 98.19 265 PHE A N 1
ATOM 2296 C CA . PHE A 1 265 ? -7.837 -3.833 12.041 1.00 98.19 265 PHE A CA 1
ATOM 2297 C C . PHE A 1 265 ? -6.791 -2.779 11.673 1.00 98.19 265 PHE A C 1
ATOM 2299 O O . PHE A 1 265 ? -6.579 -2.515 10.490 1.00 98.19 265 PHE A O 1
ATOM 2306 N N . LEU A 1 266 ? -6.099 -2.226 12.679 1.00 98.56 266 LEU A N 1
ATOM 2307 C CA . LEU A 1 266 ? -5.045 -1.237 12.463 1.00 98.56 266 LEU A CA 1
ATOM 2308 C C . LEU A 1 266 ? -3.941 -1.806 11.570 1.00 98.56 266 LEU A C 1
ATOM 2310 O O . LEU A 1 266 ? -3.526 -1.131 10.635 1.00 98.56 266 LEU A O 1
ATOM 2314 N N . TYR A 1 267 ? -3.509 -3.051 11.795 1.00 98.44 267 TYR A N 1
ATOM 2315 C CA . TYR A 1 267 ? -2.481 -3.669 10.964 1.00 98.44 267 TYR A CA 1
ATOM 2316 C C . TYR A 1 267 ? -2.938 -3.841 9.514 1.00 98.44 267 TYR A C 1
ATOM 2318 O O . TYR A 1 267 ? -2.242 -3.396 8.608 1.00 98.44 267 TYR A O 1
ATOM 2326 N N . ALA A 1 268 ? -4.128 -4.396 9.270 1.00 98.25 268 ALA A N 1
ATOM 2327 C CA . ALA A 1 268 ? -4.634 -4.559 7.907 1.00 98.25 268 ALA A CA 1
ATOM 2328 C C . ALA A 1 268 ? -4.813 -3.225 7.169 1.00 98.25 268 ALA A C 1
ATOM 2330 O O . ALA A 1 268 ? -4.513 -3.150 5.975 1.00 98.25 268 ALA A O 1
ATOM 2331 N N . LYS A 1 269 ? -5.254 -2.188 7.891 1.00 98.06 269 LYS A N 1
ATOM 2332 C CA . LYS A 1 269 ? -5.394 -0.815 7.403 1.00 98.06 269 LYS A CA 1
ATOM 2333 C C . LYS A 1 269 ? -4.036 -0.188 7.064 1.00 98.06 269 LYS A C 1
ATOM 2335 O O . LYS A 1 269 ? -3.839 0.190 5.919 1.00 98.06 269 LYS A O 1
ATOM 2340 N N . PHE A 1 270 ? -3.077 -0.129 7.991 1.00 98.38 270 PHE A N 1
ATOM 2341 C CA . PHE A 1 270 ? -1.760 0.476 7.717 1.00 98.38 270 PHE A CA 1
ATOM 2342 C C . PHE A 1 270 ? -0.950 -0.311 6.684 1.00 98.38 270 PHE A C 1
ATOM 2344 O O . PHE A 1 270 ? -0.253 0.277 5.861 1.00 98.38 270 PHE A O 1
ATOM 2351 N N . HIS A 1 271 ? -1.119 -1.632 6.634 1.00 96.94 271 HIS A N 1
ATOM 2352 C CA . HIS A 1 271 ? -0.620 -2.440 5.526 1.00 96.94 271 HIS A CA 1
ATOM 2353 C C . HIS A 1 271 ? -1.241 -2.002 4.190 1.00 96.94 271 HIS A C 1
ATOM 2355 O O . HIS A 1 271 ? -0.632 -2.152 3.138 1.00 96.94 271 HIS A O 1
ATOM 2361 N N . ALA A 1 272 ? -2.477 -1.492 4.173 1.00 97.19 272 ALA A N 1
ATOM 2362 C CA . ALA A 1 272 ? -3.128 -0.999 2.954 1.00 97.19 272 ALA A CA 1
ATOM 2363 C C . ALA A 1 272 ? -2.594 0.369 2.567 1.00 97.19 272 ALA A C 1
ATOM 2365 O O . ALA A 1 272 ? -2.405 0.625 1.380 1.00 97.19 272 ALA A O 1
ATOM 2366 N N . ASP A 1 273 ? -2.306 1.187 3.570 1.00 97.88 273 ASP A N 1
ATOM 2367 C CA . ASP A 1 273 ? -1.804 2.537 3.390 1.00 97.88 273 ASP A CA 1
ATOM 2368 C C . ASP A 1 273 ? -0.359 2.563 2.842 1.00 97.88 273 ASP A C 1
ATOM 2370 O O . ASP A 1 273 ? -0.006 3.407 2.015 1.00 97.88 273 ASP A O 1
ATOM 2374 N N . ILE A 1 274 ? 0.490 1.636 3.305 1.00 97.31 274 ILE A N 1
ATOM 2375 C CA . ILE A 1 274 ? 1.952 1.728 3.141 1.00 97.31 274 ILE A CA 1
ATOM 2376 C C . ILE A 1 274 ? 2.503 0.724 2.118 1.00 97.31 274 ILE A C 1
ATOM 2378 O O . ILE A 1 274 ? 3.354 1.095 1.307 1.00 97.31 274 ILE A O 1
ATOM 2382 N N . ALA A 1 275 ? 2.011 -0.520 2.086 1.00 93.62 275 ALA A N 1
ATOM 2383 C CA . ALA A 1 275 ? 2.545 -1.544 1.181 1.00 93.62 275 ALA A CA 1
ATOM 2384 C C . ALA A 1 275 ? 2.592 -1.119 -0.308 1.00 93.62 275 ALA A C 1
ATOM 2386 O O . ALA A 1 275 ? 3.599 -1.406 -0.962 1.00 93.62 275 ALA A O 1
ATOM 2387 N N . PRO A 1 276 ? 1.602 -0.384 -0.867 1.00 94.38 276 PRO A N 1
ATOM 2388 C CA . PRO A 1 276 ? 1.639 0.024 -2.272 1.00 94.38 276 PRO A CA 1
ATOM 2389 C C . PRO A 1 276 ? 2.889 0.807 -2.684 1.00 94.38 276 PRO A C 1
ATOM 2391 O O . PRO A 1 276 ? 3.265 0.724 -3.850 1.00 94.38 276 PRO A O 1
ATOM 2394 N N . ILE A 1 277 ? 3.562 1.505 -1.760 1.00 95.31 277 ILE A N 1
ATOM 2395 C CA . ILE A 1 277 ? 4.737 2.339 -2.056 1.00 95.31 277 ILE A CA 1
ATOM 2396 C C . ILE A 1 277 ? 5.823 1.529 -2.776 1.00 95.31 277 ILE A C 1
ATOM 2398 O O . ILE A 1 277 ? 6.286 1.918 -3.846 1.00 95.31 277 ILE A O 1
ATOM 2402 N N . GLY A 1 278 ? 6.204 0.379 -2.209 1.00 91.38 278 GLY A N 1
ATOM 2403 C CA . GLY A 1 278 ? 7.256 -0.466 -2.779 1.00 91.38 278 GLY A CA 1
ATOM 2404 C C . GLY A 1 278 ? 6.824 -1.174 -4.064 1.00 91.38 278 GLY A C 1
ATOM 2405 O O . GLY A 1 278 ? 7.657 -1.450 -4.913 1.00 91.38 278 GLY A O 1
ATOM 2406 N N . GLY A 1 279 ? 5.528 -1.448 -4.237 1.00 91.19 279 GLY A N 1
ATOM 2407 C CA . GLY A 1 279 ? 4.996 -2.035 -5.474 1.00 91.19 279 GLY A CA 1
ATOM 2408 C C . GLY A 1 279 ? 4.887 -1.051 -6.639 1.00 91.19 279 GLY A C 1
ATOM 2409 O O . GLY A 1 279 ? 4.684 -1.475 -7.769 1.00 91.19 279 GLY A O 1
ATOM 2410 N N . HIS A 1 280 ? 5.021 0.249 -6.377 1.00 95.50 280 HIS A N 1
ATOM 2411 C CA . HIS A 1 280 ? 4.802 1.303 -7.365 1.00 95.50 280 HIS A CA 1
ATOM 2412 C C . HIS A 1 280 ? 6.009 2.213 -7.554 1.00 95.50 280 HIS A C 1
ATOM 2414 O O . HIS A 1 280 ? 5.923 3.186 -8.292 1.00 95.50 280 HIS A O 1
ATOM 2420 N N . ASP A 1 281 ? 7.146 1.947 -6.917 1.00 94.94 281 ASP A N 1
ATOM 2421 C CA . ASP A 1 281 ? 8.268 2.879 -6.991 1.00 94.94 281 ASP A CA 1
ATOM 2422 C C . ASP A 1 281 ? 8.907 2.978 -8.387 1.00 94.94 281 ASP A C 1
ATOM 2424 O O . ASP A 1 281 ? 9.566 3.976 -8.676 1.00 94.94 281 ASP A O 1
ATOM 2428 N N . GLY A 1 282 ? 8.657 2.005 -9.268 1.00 93.81 282 GLY A N 1
ATOM 2429 C CA . GLY A 1 282 ? 9.105 1.998 -10.659 1.00 93.81 282 GLY A CA 1
ATOM 2430 C C . GLY A 1 282 ? 10.563 1.570 -10.847 1.00 93.81 282 GLY A C 1
ATOM 2431 O O . GLY A 1 282 ? 11.120 1.802 -11.927 1.00 93.81 282 GLY A O 1
ATOM 2432 N N . PHE A 1 283 ? 11.174 0.965 -9.825 1.00 94.12 283 PHE A N 1
ATOM 2433 C CA . PHE A 1 283 ? 12.565 0.522 -9.838 1.00 94.12 283 PHE A CA 1
ATOM 2434 C C . PHE A 1 283 ? 12.714 -0.980 -9.578 1.00 94.12 283 PHE A C 1
ATOM 2436 O O . PHE A 1 283 ? 11.944 -1.607 -8.845 1.00 94.12 283 PHE A O 1
ATOM 2443 N N . ASP A 1 284 ? 13.773 -1.532 -10.159 1.00 92.75 284 ASP A N 1
ATOM 2444 C CA . ASP A 1 284 ? 14.264 -2.872 -9.872 1.00 92.75 284 ASP A CA 1
ATOM 2445 C C . ASP A 1 284 ? 15.005 -2.952 -8.529 1.00 92.75 284 ASP A C 1
ATOM 2447 O O . ASP A 1 284 ? 15.294 -1.940 -7.879 1.00 92.75 284 ASP A O 1
ATOM 2451 N N . ASP A 1 285 ? 15.337 -4.171 -8.104 1.00 89.81 285 ASP A N 1
ATOM 2452 C CA . ASP A 1 285 ? 16.175 -4.402 -6.926 1.00 89.81 285 ASP A CA 1
ATOM 2453 C C . ASP A 1 285 ? 17.507 -3.607 -7.038 1.00 89.81 285 ASP A C 1
ATOM 2455 O O . ASP A 1 285 ? 18.147 -3.579 -8.106 1.00 89.81 285 ASP A O 1
ATOM 2459 N N . PRO A 1 286 ? 17.939 -2.913 -5.961 1.00 92.19 286 PRO A N 1
ATOM 2460 C CA . PRO A 1 286 ? 17.532 -3.073 -4.556 1.00 92.19 286 PRO A CA 1
ATOM 2461 C C . PRO A 1 286 ? 16.383 -2.188 -4.058 1.00 92.19 286 PRO A C 1
ATOM 2463 O O . PRO A 1 286 ? 16.097 -2.204 -2.857 1.00 92.19 286 PRO A O 1
ATOM 2466 N N . ALA A 1 287 ? 15.734 -1.411 -4.926 1.00 93.56 287 ALA A N 1
ATOM 2467 C CA . ALA A 1 287 ? 14.516 -0.694 -4.553 1.00 93.56 287 ALA A CA 1
ATOM 2468 C C . ALA A 1 287 ? 13.339 -1.683 -4.434 1.00 93.56 287 ALA A C 1
ATOM 2470 O O . ALA A 1 287 ? 13.518 -2.801 -3.952 1.00 93.56 287 ALA A O 1
ATOM 2471 N N . GLY A 1 288 ? 12.127 -1.297 -4.811 1.00 89.25 288 GLY A N 1
ATOM 2472 C CA . GLY A 1 288 ? 10.920 -2.098 -4.638 1.00 89.25 288 GLY A CA 1
ATOM 2473 C C . GLY A 1 288 ? 10.937 -3.447 -5.355 1.00 89.25 288 GLY A C 1
ATOM 2474 O O . GLY A 1 288 ? 10.247 -4.363 -4.902 1.00 89.25 288 GLY A O 1
ATOM 2475 N N . GLY A 1 289 ? 11.729 -3.592 -6.428 1.00 88.94 289 GLY A N 1
ATOM 2476 C CA . GLY A 1 289 ? 11.672 -4.778 -7.290 1.00 88.94 289 GLY A CA 1
ATOM 2477 C C . GLY A 1 289 ? 10.275 -4.906 -7.891 1.00 88.94 289 GLY A C 1
ATOM 2478 O O . GLY A 1 289 ? 9.630 -5.945 -7.782 1.00 88.94 289 GLY A O 1
ATOM 2479 N N . ALA A 1 290 ? 9.762 -3.786 -8.399 1.00 87.56 290 ALA A N 1
ATOM 2480 C CA . ALA A 1 290 ? 8.348 -3.578 -8.684 1.00 87.56 290 ALA A CA 1
ATOM 2481 C C . ALA A 1 290 ? 7.925 -4.036 -10.092 1.00 87.56 290 ALA A C 1
ATOM 2483 O O . ALA A 1 290 ? 6.940 -3.528 -10.625 1.00 87.56 290 ALA A O 1
ATOM 2484 N N . ASP A 1 291 ? 8.656 -4.960 -10.722 1.00 89.69 291 ASP A N 1
ATOM 2485 C CA . ASP A 1 291 ? 8.432 -5.394 -12.107 1.00 89.69 291 ASP A CA 1
ATOM 2486 C C . ASP A 1 291 ? 6.986 -5.842 -12.352 1.00 89.69 291 ASP A C 1
ATOM 2488 O O . ASP A 1 291 ? 6.353 -5.426 -13.324 1.00 89.69 291 ASP A O 1
ATOM 2492 N N . PHE A 1 292 ? 6.439 -6.630 -11.429 1.00 91.19 292 PHE A N 1
ATOM 2493 C CA . PHE A 1 292 ? 5.101 -7.197 -11.503 1.00 91.19 292 PHE A CA 1
ATOM 2494 C C . PHE A 1 292 ? 4.027 -6.115 -11.683 1.00 91.19 292 PHE A C 1
ATOM 2496 O O . PHE A 1 292 ? 3.236 -6.171 -12.628 1.00 91.19 292 PHE A O 1
ATOM 2503 N N . HIS A 1 293 ? 4.035 -5.103 -10.809 1.00 93.12 293 HIS A N 1
ATOM 2504 C CA . HIS A 1 293 ? 3.079 -3.994 -10.837 1.00 93.12 293 HIS A CA 1
ATOM 2505 C C . HIS A 1 293 ? 3.443 -2.920 -11.865 1.00 93.12 293 HIS A C 1
ATOM 2507 O O . HIS A 1 293 ? 2.556 -2.313 -12.459 1.00 93.12 293 HIS A O 1
ATOM 2513 N N . TYR A 1 294 ? 4.726 -2.723 -12.160 1.00 92.56 294 TYR A N 1
ATOM 2514 C CA . TYR A 1 294 ? 5.145 -1.870 -13.267 1.00 92.56 294 TYR A CA 1
ATOM 2515 C C . TYR A 1 294 ? 4.566 -2.369 -14.600 1.00 92.56 294 TYR A C 1
ATOM 2517 O O . TYR A 1 294 ? 3.983 -1.592 -15.357 1.00 92.56 294 TYR A O 1
ATOM 2525 N N . LEU A 1 295 ? 4.654 -3.677 -14.874 1.00 91.31 295 LEU A N 1
ATOM 2526 C CA . LEU A 1 295 ? 4.038 -4.282 -16.058 1.00 91.31 295 LEU A CA 1
ATOM 2527 C C . LEU A 1 295 ? 2.517 -4.166 -16.041 1.00 91.31 295 LEU A C 1
ATOM 2529 O O . LEU A 1 295 ? 1.927 -3.950 -17.098 1.00 91.31 295 LEU A O 1
ATOM 2533 N N . HIS A 1 296 ? 1.895 -4.284 -14.867 1.00 94.38 296 HIS A N 1
ATOM 2534 C CA . HIS A 1 296 ? 0.463 -4.058 -14.718 1.00 94.38 296 HIS A CA 1
ATOM 2535 C C . HIS A 1 296 ? 0.070 -2.642 -15.169 1.00 94.38 296 HIS A C 1
ATOM 2537 O O . HIS A 1 296 ? -0.820 -2.497 -15.998 1.00 94.38 296 HIS A O 1
ATOM 2543 N N . HIS A 1 297 ? 0.774 -1.601 -14.720 1.00 92.88 297 HIS A N 1
ATOM 2544 C CA . HIS A 1 297 ? 0.525 -0.215 -15.151 1.00 92.88 297 HIS A CA 1
ATOM 2545 C C . HIS A 1 297 ? 0.850 0.033 -16.633 1.00 92.88 297 HIS A C 1
ATOM 2547 O O . HIS A 1 297 ? 0.199 0.846 -17.291 1.00 92.88 297 HIS A O 1
ATOM 2553 N N . ALA A 1 298 ? 1.836 -0.678 -17.186 1.00 86.06 298 ALA A N 1
ATOM 2554 C CA . ALA A 1 298 ? 2.205 -0.560 -18.595 1.00 86.06 298 ALA A CA 1
ATOM 2555 C C . ALA A 1 298 ? 1.208 -1.262 -19.539 1.00 86.06 298 ALA A C 1
ATOM 2557 O O . ALA A 1 298 ? 0.870 -0.736 -20.599 1.00 86.06 298 ALA A O 1
ATOM 2558 N N . PHE A 1 299 ? 0.741 -2.463 -19.191 1.00 83.69 299 PHE A N 1
ATOM 2559 C CA . PHE A 1 299 ? -0.062 -3.312 -20.083 1.00 83.69 299 PHE A CA 1
ATOM 2560 C C . PHE A 1 299 ? -1.522 -3.463 -19.681 1.00 83.69 299 PHE A C 1
ATOM 2562 O O . PHE A 1 299 ? -2.311 -3.879 -20.526 1.00 83.69 299 PHE A O 1
ATOM 2569 N N . PHE A 1 300 ? -1.880 -3.119 -18.445 1.00 85.81 300 PHE A N 1
ATOM 2570 C CA . PHE A 1 300 ? -3.231 -3.098 -17.885 1.00 85.81 300 PHE A CA 1
ATOM 2571 C C . PHE A 1 300 ? -3.938 -4.469 -17.747 1.00 85.81 300 PHE A C 1
ATOM 2573 O O . PHE A 1 300 ? -4.597 -4.729 -16.745 1.00 85.81 300 PHE A O 1
ATOM 2580 N N . GLU A 1 301 ? -3.766 -5.393 -18.694 1.00 86.50 301 GLU A N 1
ATOM 2581 C CA . GLU A 1 301 ? -4.506 -6.666 -18.778 1.00 86.50 301 GLU A CA 1
ATOM 2582 C C . GLU A 1 301 ? -3.788 -7.867 -18.123 1.00 86.50 301 GLU A C 1
ATOM 2584 O O . GLU A 1 301 ? -3.996 -9.016 -18.510 1.00 86.50 301 GLU A O 1
ATOM 2589 N N . CYS A 1 302 ? -2.892 -7.627 -17.164 1.00 91.50 302 CYS A N 1
ATOM 2590 C CA . CYS A 1 302 ? -2.074 -8.679 -16.547 1.00 91.50 302 CYS A CA 1
ATOM 2591 C C . CYS A 1 302 ? -1.662 -8.325 -15.121 1.00 91.50 302 CYS A C 1
ATOM 2593 O O . CYS A 1 302 ? -1.688 -7.150 -14.780 1.00 91.50 302 CYS A O 1
ATOM 2595 N N . ASN A 1 303 ? -1.196 -9.295 -14.331 1.00 94.69 303 ASN A N 1
ATOM 2596 C CA . ASN A 1 303 ? -0.546 -9.062 -13.035 1.00 94.69 303 ASN A CA 1
ATOM 2597 C C . ASN A 1 303 ? -1.425 -8.284 -12.030 1.00 94.69 303 ASN A C 1
ATOM 2599 O O . ASN A 1 303 ? -1.017 -7.258 -11.491 1.00 94.69 303 ASN A O 1
ATOM 2603 N N . TYR A 1 304 ? -2.645 -8.763 -11.781 1.00 94.81 304 TYR A N 1
ATOM 2604 C CA . TYR A 1 304 ? -3.617 -8.126 -10.880 1.00 94.81 304 TYR A CA 1
ATOM 2605 C C . TYR A 1 304 ? -3.273 -8.278 -9.395 1.00 94.81 304 TYR A C 1
ATOM 2607 O O . TYR A 1 304 ? -3.721 -7.494 -8.563 1.00 94.81 304 TYR A O 1
ATOM 2615 N N . GLY A 1 305 ? -2.528 -9.312 -9.032 1.00 92.12 305 GLY A N 1
ATOM 2616 C CA . GLY A 1 305 ? -2.188 -9.632 -7.658 1.00 92.12 305 GLY A CA 1
ATOM 2617 C C . GLY A 1 305 ? -0.771 -9.228 -7.287 1.00 92.12 305 GLY A C 1
ATOM 2618 O O . GLY A 1 305 ? -0.220 -8.216 -7.715 1.00 92.12 305 GLY A O 1
ATOM 2619 N N . VAL A 1 306 ? -0.180 -10.054 -6.438 1.00 86.69 306 VAL A N 1
ATOM 2620 C CA . VAL A 1 306 ? 1.175 -9.911 -5.920 1.00 86.69 306 VAL A CA 1
ATOM 2621 C C . VAL A 1 306 ? 1.818 -11.313 -5.860 1.00 86.69 306 VAL A C 1
ATOM 2623 O O . VAL A 1 306 ? 1.099 -12.311 -5.757 1.00 86.69 306 VAL A O 1
ATOM 2626 N N . PRO A 1 307 ? 3.154 -11.440 -5.960 1.00 82.06 307 PRO A N 1
ATOM 2627 C CA . PRO A 1 307 ? 3.800 -12.717 -6.275 1.00 82.06 307 PRO A CA 1
ATOM 2628 C C . PRO A 1 307 ? 3.912 -13.708 -5.106 1.00 82.06 307 PRO A C 1
ATOM 2630 O O . PRO A 1 307 ? 4.449 -14.794 -5.307 1.00 82.06 307 PRO A O 1
ATOM 2633 N N . LEU A 1 308 ? 3.460 -13.377 -3.889 1.00 85.88 308 LEU A N 1
ATOM 2634 C CA . LEU A 1 308 ? 3.557 -14.308 -2.758 1.00 85.88 308 LEU A CA 1
ATOM 2635 C C . LEU A 1 308 ? 2.515 -15.427 -2.890 1.00 85.88 308 LEU A C 1
ATOM 2637 O O . LEU A 1 308 ? 2.918 -16.583 -2.885 1.00 85.88 308 LEU A O 1
ATOM 2641 N N . LEU A 1 309 ? 1.221 -15.157 -3.083 1.00 86.00 309 LEU A N 1
ATOM 2642 C CA . LEU A 1 309 ? 0.249 -16.225 -3.405 1.00 86.00 309 LEU A CA 1
ATOM 2643 C C . LEU A 1 309 ? 0.175 -16.581 -4.904 1.00 86.00 309 LEU A C 1
ATOM 2645 O O . LEU A 1 309 ? -0.276 -17.672 -5.242 1.00 86.00 309 LEU A O 1
ATOM 2649 N N . ASP A 1 310 ? 0.641 -15.689 -5.783 1.00 87.06 310 ASP A N 1
ATOM 2650 C CA . ASP A 1 310 ? 0.734 -15.869 -7.245 1.00 87.06 310 ASP A CA 1
ATOM 2651 C C . ASP A 1 310 ? -0.579 -16.333 -7.917 1.00 87.06 310 ASP A C 1
ATOM 2653 O O . ASP A 1 310 ? -0.634 -17.262 -8.731 1.00 87.06 310 ASP A O 1
ATOM 2657 N N . PHE A 1 311 ? -1.677 -15.654 -7.568 1.00 92.44 311 PHE A N 1
ATOM 2658 C CA . PHE A 1 311 ? -2.989 -15.878 -8.182 1.00 92.44 311 PHE A CA 1
ATOM 2659 C C . PHE A 1 311 ? -2.986 -15.643 -9.694 1.00 92.44 311 PHE A C 1
ATOM 2661 O O . PHE A 1 311 ? -3.737 -16.295 -10.415 1.00 92.44 311 PHE A O 1
ATOM 2668 N N . ASP A 1 312 ? -2.122 -14.762 -10.194 1.00 94.31 312 ASP A N 1
ATOM 2669 C CA . ASP A 1 312 ? -2.023 -14.493 -11.621 1.00 94.31 312 ASP A CA 1
ATOM 2670 C C . ASP A 1 312 ? -1.554 -15.709 -12.420 1.00 94.31 312 ASP A C 1
ATOM 2672 O O . ASP A 1 312 ? -2.084 -15.970 -13.501 1.00 94.31 312 ASP A O 1
ATOM 2676 N N . ARG A 1 313 ? -0.619 -16.515 -11.897 1.00 91.75 313 ARG A N 1
ATOM 2677 C CA . ARG A 1 313 ? -0.293 -17.801 -12.533 1.00 91.75 313 ARG A CA 1
ATOM 2678 C C . ARG A 1 313 ? -1.437 -18.795 -12.419 1.00 91.75 313 ARG A C 1
ATOM 2680 O O . ARG A 1 313 ? -1.710 -19.505 -13.384 1.00 91.75 313 ARG A O 1
ATOM 2687 N N . LEU A 1 314 ? -2.114 -18.837 -11.270 1.00 92.50 314 LEU A N 1
ATOM 2688 C CA . LEU A 1 314 ? -3.230 -19.757 -11.043 1.00 92.50 314 LEU A CA 1
ATOM 2689 C C . LEU A 1 314 ? -4.396 -19.508 -12.012 1.00 92.50 314 LEU A C 1
ATOM 2691 O O . LEU A 1 314 ? -5.020 -20.459 -12.483 1.00 92.50 314 LEU A O 1
ATOM 2695 N N . PHE A 1 315 ? -4.681 -18.243 -12.318 1.00 92.69 315 PHE A N 1
ATOM 2696 C CA . PHE A 1 315 ? -5.810 -17.837 -13.157 1.00 92.69 315 PHE A CA 1
ATOM 2697 C C . PHE A 1 315 ? -5.416 -17.413 -14.578 1.00 92.69 315 PHE A C 1
ATOM 2699 O O . PHE A 1 315 ? -6.282 -17.009 -15.353 1.00 92.69 315 PHE A O 1
ATOM 2706 N N . GLY A 1 316 ? -4.139 -17.545 -14.947 1.00 91.69 316 GLY A N 1
ATOM 2707 C CA . GLY A 1 316 ? -3.661 -17.284 -16.306 1.00 91.69 316 GLY A CA 1
ATOM 2708 C C . GLY A 1 316 ? -3.606 -15.802 -16.689 1.00 91.69 316 GLY A C 1
ATOM 2709 O O . GLY A 1 316 ? -3.713 -15.478 -17.868 1.00 91.69 316 GLY A O 1
ATOM 2710 N N . THR A 1 317 ? -3.444 -14.907 -15.715 1.00 92.75 317 THR A N 1
ATOM 2711 C CA . THR A 1 317 ? -3.285 -13.454 -15.910 1.00 92.75 317 THR A CA 1
ATOM 2712 C C . THR A 1 317 ? -1.847 -12.977 -15.678 1.00 92.75 317 THR A C 1
ATOM 2714 O O . THR A 1 317 ? -1.577 -11.778 -15.718 1.00 92.75 317 THR A O 1
ATOM 2717 N N . TYR A 1 318 ? -0.907 -13.903 -15.458 1.00 93.25 318 TYR A N 1
ATOM 2718 C CA . TYR A 1 318 ? 0.509 -13.599 -15.256 1.00 93.25 318 TYR A CA 1
ATOM 2719 C C . TYR A 1 318 ? 1.201 -13.147 -16.542 1.00 93.25 318 TYR A C 1
ATOM 2721 O O . TYR A 1 318 ? 1.094 -13.787 -17.590 1.00 93.25 318 TYR A O 1
ATOM 2729 N N . LYS A 1 319 ? 1.995 -12.083 -16.424 1.00 88.31 319 LYS A N 1
ATOM 2730 C CA . LYS A 1 319 ? 2.925 -11.614 -17.443 1.00 88.31 319 LYS A CA 1
ATOM 2731 C C . LYS A 1 319 ? 4.329 -11.510 -16.867 1.00 88.31 319 LYS A C 1
ATOM 2733 O O . LYS A 1 319 ? 4.566 -10.809 -15.884 1.00 88.31 319 LYS A O 1
ATOM 2738 N N . GLU A 1 320 ? 5.256 -12.186 -17.533 1.00 87.12 320 GLU A N 1
ATOM 2739 C CA . GLU A 1 320 ? 6.674 -12.151 -17.202 1.00 87.12 320 GLU A CA 1
ATOM 2740 C C . GLU A 1 320 ? 7.322 -10.832 -17.634 1.00 87.12 320 GLU A C 1
ATOM 2742 O O . GLU A 1 320 ? 6.996 -10.260 -18.680 1.00 87.12 320 GLU A O 1
ATOM 2747 N N . TYR A 1 321 ? 8.266 -10.364 -16.821 1.00 79.31 321 TYR A N 1
ATOM 2748 C CA . TYR A 1 321 ? 9.114 -9.236 -17.161 1.00 79.31 321 TYR A CA 1
ATOM 2749 C C . TYR A 1 321 ? 10.173 -9.645 -18.181 1.00 79.31 321 TYR A C 1
ATOM 2751 O O . TYR A 1 321 ? 11.084 -10.416 -17.889 1.00 79.31 321 TYR A O 1
ATOM 2759 N N . VAL A 1 322 ? 10.085 -9.062 -19.376 1.00 76.50 322 VAL A N 1
ATOM 2760 C CA . VAL A 1 322 ? 11.110 -9.172 -20.415 1.00 76.50 322 VAL A CA 1
ATOM 2761 C C . VAL A 1 322 ? 11.557 -7.761 -20.785 1.00 76.50 322 VAL A C 1
ATOM 2763 O O . VAL A 1 322 ? 10.781 -6.974 -21.328 1.00 76.50 322 VAL A O 1
ATOM 2766 N N . ALA A 1 323 ? 12.820 -7.427 -20.502 1.00 61.03 323 ALA A N 1
ATOM 2767 C CA . ALA A 1 323 ? 13.352 -6.066 -20.654 1.00 61.03 323 ALA A CA 1
ATOM 2768 C C . ALA A 1 323 ? 13.136 -5.468 -22.065 1.00 61.03 323 ALA A C 1
ATOM 2770 O O . ALA A 1 323 ? 12.905 -4.266 -22.211 1.00 61.03 323 ALA A O 1
ATOM 2771 N N . SER A 1 324 ? 13.151 -6.301 -23.111 1.00 56.19 324 SER A N 1
ATOM 2772 C CA . SER A 1 324 ? 12.931 -5.873 -24.499 1.00 56.19 324 SER A CA 1
ATOM 2773 C C . SER A 1 324 ? 11.493 -5.419 -24.789 1.00 56.19 324 SER A C 1
ATOM 2775 O O . SER A 1 324 ? 11.290 -4.522 -25.611 1.00 56.19 324 SER A O 1
ATOM 2777 N N . ASP A 1 325 ? 10.490 -5.965 -24.097 1.00 52.16 325 ASP A N 1
ATOM 2778 C CA . ASP A 1 325 ? 9.087 -5.580 -24.285 1.00 52.16 325 ASP A CA 1
ATOM 2779 C C . ASP A 1 325 ? 8.774 -4.212 -23.676 1.00 52.16 325 ASP A C 1
ATOM 2781 O O . ASP A 1 325 ? 7.924 -3.478 -24.187 1.00 52.16 325 ASP A O 1
ATOM 2785 N N . ILE A 1 326 ? 9.511 -3.821 -22.636 1.00 53.66 326 ILE A N 1
ATOM 2786 C CA . ILE A 1 326 ? 9.399 -2.492 -22.028 1.00 53.66 326 ILE A CA 1
ATOM 2787 C C . ILE A 1 326 ? 10.013 -1.442 -22.932 1.00 53.66 326 ILE A C 1
ATOM 2789 O O . ILE A 1 326 ? 9.386 -0.410 -23.152 1.00 53.66 326 ILE A O 1
ATOM 2793 N N . TYR A 1 327 ? 11.169 -1.721 -23.536 1.00 48.09 327 TYR A N 1
ATOM 2794 C CA . TYR A 1 327 ? 11.755 -0.827 -24.533 1.00 48.09 327 TYR A CA 1
ATOM 2795 C C . TYR A 1 327 ? 10.770 -0.566 -25.687 1.00 48.09 327 TYR A C 1
ATOM 2797 O O . TYR A 1 327 ? 10.519 0.585 -26.044 1.00 48.09 327 TYR A O 1
ATOM 2805 N N . ARG A 1 328 ? 10.094 -1.611 -26.190 1.00 46.81 328 ARG A N 1
ATOM 2806 C CA . ARG A 1 328 ? 9.032 -1.479 -27.208 1.00 46.81 328 ARG A CA 1
ATOM 2807 C C . ARG A 1 328 ? 7.814 -0.690 -26.715 1.00 46.81 328 ARG A C 1
ATOM 2809 O O . ARG A 1 328 ? 7.270 0.113 -27.472 1.00 46.81 328 ARG A O 1
ATOM 2816 N N . HIS A 1 329 ? 7.360 -0.906 -25.479 1.00 48.25 329 HIS A N 1
ATOM 2817 C CA . HIS A 1 329 ? 6.220 -0.181 -24.905 1.00 48.25 329 HIS A CA 1
ATOM 2818 C C . HIS A 1 329 ? 6.529 1.309 -24.683 1.00 48.25 329 HIS A C 1
ATOM 2820 O O . HIS A 1 329 ? 5.720 2.177 -25.024 1.00 48.25 329 HIS A O 1
ATOM 2826 N N . VAL A 1 330 ? 7.722 1.611 -24.167 1.00 47.03 330 VAL A N 1
ATOM 2827 C CA . VAL A 1 330 ? 8.230 2.973 -23.978 1.00 47.03 330 VAL A CA 1
ATOM 2828 C C . VAL A 1 330 ? 8.328 3.679 -25.331 1.00 47.03 330 VAL A C 1
ATOM 2830 O O . VAL A 1 330 ? 7.765 4.759 -25.484 1.00 47.03 330 VAL A O 1
ATOM 2833 N N . LEU A 1 331 ? 8.907 3.040 -26.355 1.00 38.50 331 LEU A N 1
ATOM 2834 C CA . LEU A 1 331 ? 8.943 3.588 -27.716 1.00 38.50 331 LEU A CA 1
ATOM 2835 C C . LEU A 1 331 ? 7.537 3.847 -28.283 1.00 38.50 331 LEU A C 1
ATOM 2837 O O . LEU A 1 331 ? 7.276 4.930 -28.801 1.00 38.50 331 LEU A O 1
ATOM 2841 N N . ARG A 1 332 ? 6.590 2.912 -28.134 1.00 41.28 332 ARG A N 1
ATOM 2842 C CA . ARG A 1 332 ? 5.193 3.132 -28.564 1.00 41.28 332 ARG A CA 1
ATOM 2843 C C . ARG A 1 332 ? 4.535 4.318 -27.856 1.00 41.28 332 ARG A C 1
ATOM 2845 O O . ARG A 1 332 ? 3.760 5.035 -28.481 1.00 41.28 332 ARG A O 1
ATOM 2852 N N . SER A 1 333 ? 4.856 4.534 -26.582 1.00 39.09 333 SER A N 1
ATOM 2853 C CA . SER A 1 333 ? 4.340 5.655 -25.789 1.00 39.09 333 SER A CA 1
ATOM 2854 C C . SER A 1 333 ? 4.948 7.000 -26.207 1.00 39.09 333 SER A C 1
ATOM 2856 O O . SER A 1 333 ? 4.252 8.011 -26.174 1.00 39.09 333 SER A O 1
ATOM 2858 N N . PHE A 1 334 ? 6.211 7.013 -26.651 1.00 32.09 334 PHE A N 1
ATOM 2859 C CA . PHE A 1 334 ?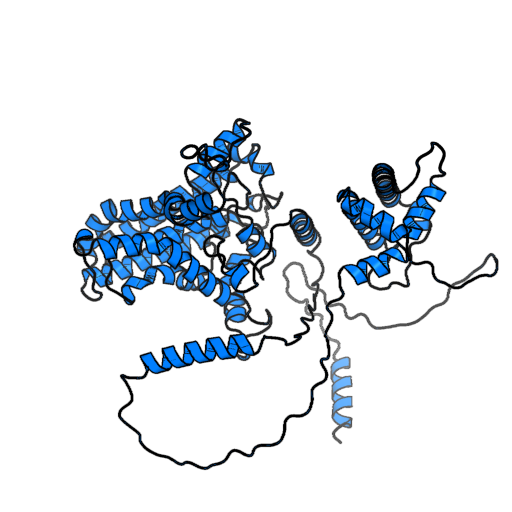 6.900 8.209 -27.154 1.00 32.09 334 PHE A CA 1
ATOM 2860 C C . PHE A 1 334 ? 6.484 8.613 -28.577 1.00 32.09 334 PHE A C 1
ATOM 2862 O O . PHE A 1 334 ? 6.386 9.802 -28.865 1.00 32.09 334 PHE A O 1
ATOM 2869 N N . TYR A 1 335 ? 6.205 7.649 -29.459 1.00 31.20 335 TYR A N 1
ATOM 2870 C CA . TYR A 1 335 ? 5.857 7.909 -30.866 1.00 31.20 335 TYR A CA 1
ATOM 2871 C C . TYR A 1 335 ? 4.340 7.896 -31.153 1.00 31.20 335 TYR A C 1
ATOM 2873 O O . TYR A 1 335 ? 3.923 8.025 -32.303 1.00 31.20 335 TYR A O 1
ATOM 2881 N N . GLY A 1 336 ? 3.502 7.736 -30.122 1.00 32.22 336 GLY A N 1
ATOM 2882 C CA . GLY A 1 336 ? 2.063 7.469 -30.237 1.00 32.22 336 GLY A CA 1
ATOM 2883 C C . GLY A 1 336 ? 1.111 8.638 -29.952 1.00 32.22 336 GLY A C 1
ATOM 2884 O O . GLY A 1 336 ? -0.059 8.385 -29.680 1.00 32.22 336 GLY A O 1
ATOM 2885 N N . SER A 1 337 ? 1.548 9.901 -30.000 1.00 31.36 337 SER A N 1
ATOM 2886 C CA . SER A 1 337 ? 0.661 11.072 -29.815 1.00 31.36 337 SER A CA 1
ATOM 2887 C C . SER A 1 337 ? 0.034 11.595 -31.118 1.00 31.36 337 SER A C 1
ATOM 2889 O O . SER A 1 337 ? -0.305 12.770 -31.235 1.00 31.36 337 SER A O 1
ATOM 2891 N N . GLY A 1 338 ? -0.168 10.724 -32.108 1.00 29.67 338 GLY A N 1
ATOM 2892 C CA . GLY A 1 338 ? -0.820 11.085 -33.362 1.00 29.67 338 GLY A CA 1
ATOM 2893 C C . GLY A 1 338 ? -1.535 9.898 -33.991 1.00 29.67 338 GLY A C 1
ATOM 2894 O O . GLY A 1 338 ? -0.902 9.071 -34.636 1.00 29.67 338 GLY A O 1
ATOM 2895 N N . LYS A 1 339 ? -2.868 9.899 -33.871 1.00 27.42 339 LYS A N 1
ATOM 2896 C CA . LYS A 1 339 ? -3.855 8.962 -34.446 1.00 27.42 339 LYS A CA 1
ATOM 2897 C C . LYS A 1 339 ? -4.132 7.706 -33.612 1.00 27.42 339 LYS A C 1
ATOM 2899 O O . LYS A 1 339 ? -3.280 6.854 -33.392 1.00 27.42 339 LYS A O 1
ATOM 2904 N N . SER A 1 340 ? -5.399 7.609 -33.207 1.00 24.59 340 SER A N 1
ATOM 2905 C CA . SER A 1 340 ? -6.031 6.440 -32.603 1.00 24.59 340 SER A CA 1
ATOM 2906 C C . SER A 1 340 ? -5.714 5.184 -33.415 1.00 24.59 340 SER A C 1
ATOM 2908 O O . SER A 1 340 ? -6.157 5.034 -34.555 1.00 24.59 340 SER A O 1
ATOM 2910 N N . PHE A 1 341 ? -4.929 4.282 -32.833 1.00 24.03 341 PHE A N 1
ATOM 2911 C CA . PHE A 1 341 ? -4.828 2.917 -33.319 1.00 24.03 341 PHE A CA 1
ATOM 2912 C C . PHE A 1 341 ? -5.980 2.140 -32.686 1.00 24.03 341 PHE A C 1
ATOM 2914 O O . PHE A 1 341 ? -5.902 1.71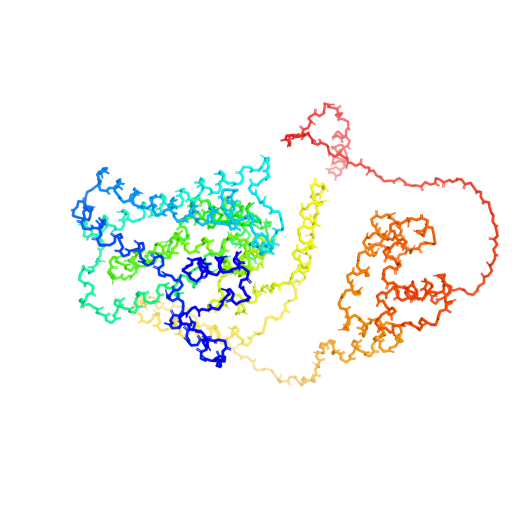0 -31.536 1.00 24.03 341 PHE A O 1
ATOM 2921 N N . HIS A 1 342 ? -7.057 1.941 -33.448 1.00 22.66 342 HIS A N 1
ATOM 2922 C CA . HIS A 1 342 ? -7.949 0.816 -33.201 1.00 22.66 342 HIS A CA 1
ATOM 2923 C C . HIS A 1 342 ? -7.146 -0.463 -33.429 1.00 22.66 342 HIS A C 1
ATOM 2925 O O . HIS A 1 342 ? -7.084 -1.004 -34.532 1.00 22.66 342 HIS A O 1
ATOM 2931 N N . VAL A 1 343 ? -6.512 -0.954 -32.369 1.00 23.75 343 VAL A N 1
ATOM 2932 C CA . VAL A 1 343 ? -6.158 -2.361 -32.288 1.00 23.75 343 VAL A CA 1
ATOM 2933 C C . VAL A 1 343 ? -7.476 -3.090 -32.061 1.00 23.75 343 VAL A C 1
ATOM 2935 O O . VAL A 1 343 ? -7.940 -3.257 -30.937 1.00 23.75 343 VAL A O 1
ATOM 2938 N N . GLN A 1 344 ? -8.115 -3.497 -33.156 1.00 22.17 344 GLN A N 1
ATOM 2939 C CA . GLN A 1 344 ? -9.026 -4.630 -33.115 1.00 22.17 344 GLN A CA 1
ATOM 2940 C C . GLN A 1 344 ? -8.162 -5.853 -32.779 1.00 22.17 344 GLN A C 1
ATOM 2942 O O . GLN A 1 344 ? -7.693 -6.575 -33.656 1.00 22.17 344 GLN A O 1
ATOM 2947 N N . LEU A 1 345 ? -7.919 -6.071 -31.486 1.00 23.30 345 LEU A N 1
ATOM 2948 C CA . LEU A 1 345 ? -7.641 -7.403 -30.976 1.00 23.30 345 LEU A CA 1
ATOM 2949 C C . LEU A 1 345 ? -8.925 -8.188 -31.236 1.00 23.30 345 LEU A C 1
ATOM 2951 O O . LEU A 1 345 ? -9.854 -8.195 -30.431 1.00 23.30 345 LEU A O 1
ATOM 2955 N N . ARG A 1 346 ? -9.015 -8.817 -32.413 1.00 20.86 346 ARG A N 1
ATOM 2956 C CA . ARG A 1 346 ? -9.884 -9.976 -32.575 1.00 20.86 346 ARG A CA 1
ATOM 2957 C C . ARG A 1 346 ? -9.318 -11.047 -31.650 1.00 20.86 346 ARG A C 1
ATOM 2959 O O . ARG A 1 346 ? -8.528 -11.885 -32.071 1.00 20.86 346 ARG A O 1
ATOM 2966 N N . PHE A 1 347 ? -9.736 -11.020 -30.390 1.00 24.27 347 PHE A N 1
ATOM 2967 C CA . PHE A 1 347 ? -9.815 -12.236 -29.606 1.00 24.27 347 PHE A CA 1
ATOM 2968 C C . PHE A 1 347 ? -10.815 -13.125 -30.336 1.00 24.27 347 PHE A C 1
ATOM 2970 O O . PHE A 1 347 ? -12.030 -12.957 -30.239 1.00 24.27 347 PHE A O 1
ATOM 2977 N N . SER A 1 348 ? -10.296 -14.038 -31.153 1.00 21.34 348 SER A N 1
ATOM 2978 C CA . SER A 1 348 ? -11.069 -15.212 -31.504 1.00 21.34 348 SER A CA 1
ATOM 2979 C C . SER A 1 348 ? -11.263 -15.964 -30.194 1.00 21.34 348 SER A C 1
ATOM 2981 O O . SER A 1 348 ? -10.334 -16.579 -29.675 1.00 21.34 348 SER A O 1
ATOM 2983 N N . PHE A 1 349 ? -12.460 -15.846 -29.624 1.00 27.58 349 PHE A N 1
ATOM 2984 C CA . PHE A 1 349 ? -12.971 -16.810 -28.666 1.00 27.58 349 PHE A CA 1
ATOM 2985 C C . PHE A 1 349 ? -12.957 -18.173 -29.364 1.00 27.58 349 PHE A C 1
ATOM 2987 O O . PHE A 1 349 ? -13.907 -18.544 -30.045 1.00 27.58 349 PHE A O 1
ATOM 2994 N N . HIS A 1 350 ? -11.864 -18.916 -29.224 1.00 23.23 350 HIS A N 1
ATOM 2995 C CA . HIS A 1 350 ? -11.900 -20.357 -29.392 1.00 23.23 350 HIS A CA 1
ATOM 2996 C C . HIS A 1 350 ? -12.131 -20.954 -28.010 1.00 23.23 350 HIS A C 1
ATOM 2998 O O . HIS A 1 350 ? -11.250 -21.016 -27.156 1.00 23.23 350 HIS A O 1
ATOM 3004 N N . HIS A 1 351 ? -13.388 -21.330 -27.786 1.00 30.59 351 HIS A N 1
ATOM 3005 C CA . HIS A 1 351 ? -13.784 -22.265 -26.748 1.00 30.59 351 HIS A CA 1
ATOM 3006 C C . HIS A 1 351 ? -12.869 -23.494 -26.775 1.00 30.59 351 HIS A C 1
ATOM 3008 O O . HIS A 1 351 ? -12.878 -24.230 -27.751 1.00 30.59 351 HIS A O 1
ATOM 3014 N N . HIS A 1 352 ? -12.159 -23.750 -25.679 1.00 27.55 352 HIS A N 1
ATOM 3015 C CA . HIS A 1 352 ? -12.027 -25.094 -25.116 1.00 27.55 352 HIS A CA 1
ATOM 3016 C C . HIS A 1 352 ? -11.645 -24.991 -23.636 1.00 27.55 352 HIS A C 1
ATOM 3018 O O . HIS A 1 352 ? -10.521 -25.241 -23.214 1.00 27.55 352 HIS A O 1
ATOM 3024 N N . ILE A 1 353 ? -12.634 -24.615 -22.823 1.00 31.78 353 ILE A N 1
ATOM 3025 C CA . ILE A 1 353 ? -12.604 -24.886 -21.387 1.00 31.78 353 ILE A CA 1
ATOM 3026 C C . ILE A 1 353 ? -12.826 -26.392 -21.221 1.00 31.78 353 ILE A C 1
ATOM 3028 O O . ILE A 1 353 ? -13.849 -26.934 -21.644 1.00 31.78 353 ILE A O 1
ATOM 3032 N N . ASN A 1 354 ? -11.854 -27.067 -20.608 1.00 31.11 354 ASN A N 1
ATOM 3033 C CA . ASN A 1 354 ? -11.945 -28.467 -20.209 1.00 31.11 354 ASN A CA 1
ATOM 3034 C C . ASN A 1 354 ? -13.198 -28.694 -19.346 1.00 31.11 354 ASN A C 1
ATOM 3036 O O . ASN A 1 354 ? -13.261 -28.296 -18.180 1.00 31.11 354 ASN A O 1
ATOM 3040 N N . SER A 1 355 ? -14.190 -29.382 -19.917 1.00 36.94 355 SER A N 1
ATOM 3041 C CA . SER A 1 355 ? -15.485 -29.666 -19.281 1.00 36.94 355 SER A CA 1
ATOM 3042 C C . SER A 1 355 ? -15.395 -30.524 -18.005 1.00 36.94 355 SER A C 1
ATOM 3044 O O . SER A 1 355 ? -16.385 -30.665 -17.289 1.00 36.94 355 SER A O 1
ATOM 3046 N N . SER A 1 356 ? -14.220 -31.062 -17.673 1.00 34.84 356 SER A N 1
ATOM 3047 C CA . SER A 1 356 ? -13.994 -31.906 -16.494 1.00 34.84 356 SER A CA 1
ATOM 3048 C C . SER A 1 356 ? -13.692 -31.105 -15.219 1.00 34.84 356 SER A C 1
ATOM 3050 O O . SER A 1 356 ? -14.131 -31.496 -14.140 1.00 34.84 356 SER A O 1
ATOM 3052 N N . ILE A 1 357 ? -13.036 -29.940 -15.322 1.00 35.22 357 ILE A N 1
ATOM 3053 C CA . ILE A 1 357 ? -12.715 -29.087 -14.157 1.00 35.22 357 ILE A CA 1
ATOM 3054 C C . ILE A 1 357 ? -13.953 -28.304 -13.703 1.00 35.22 357 ILE A C 1
ATOM 3056 O O . ILE A 1 357 ? -14.207 -28.195 -12.506 1.00 35.22 357 ILE A O 1
ATOM 3060 N N . PHE A 1 358 ? -14.799 -27.861 -14.639 1.00 33.97 358 PHE A N 1
ATOM 3061 C CA . PHE A 1 358 ? -16.072 -27.210 -14.309 1.00 33.97 358 PHE A CA 1
ATOM 3062 C C . PHE A 1 358 ? -17.066 -28.188 -13.663 1.00 33.97 358 PHE A C 1
ATOM 3064 O O . PHE A 1 358 ? -17.785 -27.809 -12.747 1.00 33.97 358 PHE A O 1
ATOM 3071 N N . LYS A 1 359 ? -17.066 -29.471 -14.062 1.00 34.66 359 LYS A N 1
ATOM 3072 C CA . LYS A 1 359 ? -17.868 -30.522 -13.406 1.00 34.66 359 LYS A CA 1
ATOM 3073 C C . LYS A 1 359 ? -17.352 -30.851 -12.002 1.00 34.66 359 LYS A C 1
ATOM 3075 O O . LYS A 1 359 ? -18.163 -31.052 -11.105 1.00 34.66 359 LYS A O 1
ATOM 3080 N N . MET A 1 360 ? -16.036 -30.838 -11.788 1.00 32.75 360 MET A N 1
ATOM 3081 C CA . MET A 1 360 ? -15.427 -31.066 -10.472 1.00 32.75 360 MET A CA 1
ATOM 3082 C C . MET A 1 360 ? -15.657 -29.886 -9.511 1.00 32.75 360 MET A C 1
ATOM 3084 O O . MET A 1 360 ? -16.044 -30.095 -8.362 1.00 32.75 360 MET A O 1
ATOM 3088 N N . LEU A 1 361 ? -15.519 -28.645 -9.992 1.00 33.38 361 LEU A N 1
ATOM 3089 C CA . LEU A 1 361 ? -15.786 -27.427 -9.217 1.00 33.38 361 LEU A CA 1
ATOM 3090 C C . LEU A 1 361 ? -17.287 -27.193 -8.996 1.00 33.38 361 LEU A C 1
ATOM 3092 O O . LEU A 1 361 ? -17.670 -26.771 -7.911 1.00 33.38 361 LEU A O 1
ATOM 3096 N N . ALA A 1 362 ? -18.157 -27.552 -9.947 1.00 34.31 362 ALA A N 1
ATOM 3097 C CA . ALA A 1 362 ? -19.607 -27.546 -9.745 1.00 34.31 362 ALA A CA 1
ATOM 3098 C C . ALA A 1 362 ? -20.070 -28.657 -8.786 1.00 34.31 362 ALA A C 1
ATOM 3100 O O . ALA A 1 362 ? -21.038 -28.459 -8.059 1.00 34.31 362 ALA A O 1
ATOM 3101 N N . PHE A 1 363 ? -19.383 -29.805 -8.731 1.00 33.50 363 PHE A N 1
ATOM 3102 C CA . PHE A 1 363 ? -19.645 -30.863 -7.747 1.00 33.50 363 PHE A CA 1
ATOM 3103 C C . PHE A 1 363 ? -19.183 -30.460 -6.335 1.00 33.50 363 PHE A C 1
ATOM 3105 O O . PHE A 1 363 ? -19.918 -30.666 -5.368 1.00 33.50 363 PHE A O 1
ATOM 3112 N N . ALA A 1 364 ? -18.025 -29.801 -6.214 1.00 31.98 364 ALA A N 1
ATOM 3113 C CA . ALA A 1 364 ? -17.533 -29.239 -4.955 1.00 31.98 364 ALA A CA 1
ATOM 3114 C C . ALA A 1 364 ? -18.398 -28.060 -4.466 1.00 31.98 364 ALA A C 1
ATOM 3116 O O . ALA A 1 364 ? -18.798 -28.036 -3.303 1.00 31.98 364 ALA A O 1
ATOM 3117 N N . ALA A 1 365 ? -18.787 -27.144 -5.361 1.00 32.09 365 ALA A N 1
ATOM 3118 C CA . ALA A 1 365 ? -19.706 -26.045 -5.063 1.00 32.09 365 ALA A CA 1
ATOM 3119 C C . ALA A 1 365 ? -21.117 -26.548 -4.717 1.00 32.09 365 ALA A C 1
ATOM 3121 O O . ALA A 1 365 ? -21.745 -26.000 -3.817 1.00 32.09 365 ALA A O 1
ATOM 3122 N N . ARG A 1 366 ? -21.597 -27.638 -5.342 1.00 32.53 366 ARG A N 1
ATOM 3123 C CA . ARG A 1 366 ? -22.856 -28.300 -4.956 1.00 32.53 366 ARG A CA 1
ATOM 3124 C C . ARG A 1 366 ? -22.764 -28.978 -3.593 1.00 32.53 366 ARG A C 1
ATOM 3126 O O . ARG A 1 366 ? -23.720 -28.866 -2.844 1.00 32.53 366 ARG A O 1
ATOM 3133 N N . ARG A 1 367 ? -21.649 -29.616 -3.212 1.00 31.67 367 ARG A N 1
ATOM 3134 C CA . ARG A 1 367 ? -21.489 -30.175 -1.851 1.00 31.67 367 ARG A CA 1
ATOM 3135 C C . ARG A 1 367 ? -21.361 -29.097 -0.777 1.00 31.67 367 ARG A C 1
ATOM 3137 O O . ARG A 1 367 ? -21.913 -29.264 0.306 1.00 31.67 367 ARG A O 1
ATOM 3144 N N . ILE A 1 368 ? -20.690 -27.986 -1.074 1.00 32.78 368 ILE A N 1
ATOM 3145 C CA . ILE A 1 368 ? -20.574 -26.845 -0.154 1.00 32.78 368 ILE A CA 1
ATOM 3146 C C . ILE A 1 368 ? -21.932 -26.134 -0.024 1.00 32.78 368 ILE A C 1
ATOM 3148 O O . ILE A 1 368 ? -22.375 -25.879 1.092 1.00 32.78 368 ILE A O 1
ATOM 3152 N N . ALA A 1 369 ? -22.671 -25.952 -1.124 1.00 30.98 369 ALA A N 1
ATOM 3153 C CA . ALA A 1 369 ? -24.041 -25.435 -1.103 1.00 30.98 369 ALA A CA 1
ATOM 3154 C C . ALA A 1 369 ? -25.045 -26.397 -0.433 1.00 30.98 369 ALA A C 1
ATOM 3156 O O . ALA A 1 369 ? -25.974 -25.938 0.222 1.00 30.98 369 ALA A O 1
ATOM 3157 N N . TYR A 1 370 ? -24.849 -27.719 -0.518 1.00 29.88 370 TYR A N 1
ATOM 3158 C CA . TYR A 1 370 ? -25.681 -28.730 0.159 1.00 29.88 370 TYR A CA 1
ATOM 3159 C C . TYR A 1 370 ? -25.383 -28.830 1.666 1.00 29.88 370 TYR A C 1
ATOM 3161 O O . TYR A 1 370 ? -26.266 -29.131 2.462 1.00 29.88 370 TYR A O 1
ATOM 3169 N N . THR A 1 371 ? -24.155 -28.505 2.084 1.00 31.34 371 THR A N 1
ATOM 3170 C CA . THR A 1 371 ? -23.776 -28.465 3.507 1.00 31.34 371 THR A CA 1
ATOM 3171 C C . THR A 1 371 ? -24.209 -27.143 4.165 1.00 31.34 371 THR A C 1
ATOM 3173 O O . THR A 1 371 ? -24.579 -27.144 5.336 1.00 31.34 371 THR A O 1
ATOM 3176 N N . LEU A 1 372 ? -24.278 -26.038 3.405 1.00 29.45 372 LEU A N 1
ATOM 3177 C CA . LEU A 1 372 ? -24.777 -24.731 3.870 1.00 29.45 372 LEU A CA 1
ATOM 3178 C C . LEU A 1 372 ? -26.298 -24.512 3.721 1.00 29.45 372 LEU A C 1
ATOM 3180 O O . LEU A 1 372 ? -26.823 -23.579 4.320 1.00 29.45 372 LEU A O 1
ATOM 3184 N N . SER A 1 373 ? -27.030 -25.364 2.994 1.00 29.17 373 SER A N 1
ATOM 3185 C CA . SER A 1 373 ? -28.500 -25.264 2.848 1.00 29.17 373 SER A CA 1
ATOM 3186 C C . SER A 1 373 ? -29.305 -26.154 3.806 1.00 29.17 373 SER A C 1
ATOM 3188 O O . SER A 1 373 ? -30.531 -26.121 3.792 1.00 29.17 373 SER A O 1
ATOM 3190 N N . SER A 1 374 ? -28.655 -26.886 4.718 1.00 29.55 374 SER A N 1
ATOM 3191 C CA . SER A 1 374 ? -29.336 -27.776 5.677 1.00 29.55 374 SER A CA 1
ATOM 3192 C C . SER A 1 374 ? -29.896 -27.090 6.940 1.00 29.55 374 SER A C 1
ATOM 3194 O O . SER A 1 374 ? -30.271 -27.771 7.893 1.00 29.55 374 SER A O 1
ATOM 3196 N N . ARG A 1 375 ? -30.003 -25.752 6.976 1.00 31.12 375 ARG A N 1
ATOM 3197 C CA . ARG A 1 375 ? -30.606 -25.027 8.119 1.00 31.12 375 ARG A CA 1
ATOM 3198 C C . ARG A 1 375 ? -31.675 -23.987 7.790 1.00 31.12 375 ARG A C 1
ATOM 3200 O O . ARG A 1 375 ? -32.199 -23.381 8.717 1.00 31.12 375 ARG A O 1
ATOM 3207 N N . ILE A 1 376 ? -32.055 -23.792 6.529 1.00 30.38 376 ILE A N 1
ATOM 3208 C CA . ILE A 1 376 ? -33.124 -22.846 6.174 1.00 30.38 376 ILE A CA 1
ATOM 3209 C C . ILE A 1 376 ? -33.911 -23.435 5.000 1.00 30.38 376 ILE A C 1
ATOM 3211 O O . ILE A 1 376 ? -33.479 -23.340 3.856 1.00 30.38 376 ILE A O 1
ATOM 3215 N N . GLY A 1 377 ? -35.035 -24.098 5.285 1.00 25.80 377 GLY A N 1
ATOM 3216 C CA . GLY A 1 377 ? -35.866 -24.706 4.239 1.00 25.80 377 GLY A CA 1
ATOM 3217 C C . GLY A 1 377 ? -36.928 -25.701 4.710 1.00 25.80 377 GLY A C 1
ATOM 3218 O O . GLY A 1 377 ? -37.258 -26.620 3.971 1.00 25.80 377 GLY A O 1
ATOM 3219 N N . GLN A 1 378 ? -37.468 -25.559 5.924 1.00 26.89 378 GLN A N 1
ATOM 3220 C CA . GLN A 1 378 ? -38.816 -26.060 6.200 1.00 26.89 378 GLN A CA 1
ATOM 3221 C C . GLN A 1 378 ? -39.785 -24.957 5.792 1.00 26.89 378 GLN A C 1
ATOM 3223 O O . GLN A 1 378 ? -39.906 -23.973 6.511 1.00 26.89 378 GLN A O 1
ATOM 3228 N N . VAL A 1 379 ? -40.377 -25.107 4.607 1.00 26.53 379 VAL A N 1
ATOM 3229 C CA . VAL A 1 379 ? -41.684 -24.609 4.135 1.00 26.53 379 VAL A CA 1
ATOM 3230 C C . VAL A 1 379 ? -41.643 -24.677 2.601 1.00 26.53 379 VAL A C 1
ATOM 3232 O O . VAL A 1 379 ? -40.682 -24.232 1.986 1.00 26.53 379 VAL A O 1
ATOM 3235 N N . LEU A 1 380 ? -42.714 -25.226 2.021 1.00 24.34 380 LEU A N 1
ATOM 3236 C CA . LEU A 1 380 ? -43.019 -25.397 0.588 1.00 24.34 380 LEU A CA 1
ATOM 3237 C C . LEU A 1 380 ? -42.567 -26.705 -0.077 1.00 24.34 380 LEU A C 1
ATOM 3239 O O . LEU A 1 380 ? -41.675 -26.806 -0.913 1.00 24.34 380 LEU A O 1
ATOM 3243 N N . VAL A 1 381 ? -43.344 -27.707 0.318 1.00 22.72 381 VAL A N 1
ATOM 3244 C CA . VAL A 1 381 ? -43.724 -28.934 -0.378 1.00 22.72 381 VAL A CA 1
ATOM 3245 C C . VAL A 1 381 ? -44.369 -28.640 -1.752 1.00 22.72 381 VAL A C 1
ATOM 3247 O O . VAL A 1 381 ? -45.076 -27.651 -1.926 1.00 22.72 381 VAL A O 1
ATOM 3250 N N . THR A 1 382 ? -44.165 -29.588 -2.678 1.00 22.95 382 THR A N 1
ATOM 3251 C CA . THR A 1 382 ? -44.953 -29.933 -3.888 1.00 22.95 382 THR A CA 1
ATOM 3252 C C . THR A 1 382 ? -45.071 -28.951 -5.056 1.00 22.95 382 THR A C 1
ATOM 3254 O O . THR A 1 382 ? -45.869 -28.025 -5.021 1.00 22.95 382 THR A O 1
ATOM 3257 N N . SER A 1 383 ? -44.467 -29.327 -6.193 1.00 23.92 383 SER A N 1
ATOM 3258 C CA . SER A 1 383 ? -45.218 -29.558 -7.441 1.00 23.92 383 SER A CA 1
ATOM 3259 C C . SER A 1 383 ? -44.386 -30.330 -8.484 1.00 23.92 383 SER A C 1
ATOM 3261 O O . SER A 1 383 ? -43.412 -29.823 -9.030 1.00 23.92 383 SER A O 1
ATOM 3263 N N . LEU A 1 384 ? -44.830 -31.565 -8.735 1.00 24.53 384 LEU A N 1
ATOM 3264 C CA . LEU A 1 384 ? -44.883 -32.272 -10.024 1.00 24.53 384 LEU A CA 1
ATOM 3265 C C . LEU A 1 384 ? -43.587 -32.688 -10.759 1.00 24.53 384 LEU A C 1
ATOM 3267 O O . LEU A 1 384 ? -43.032 -32.013 -11.617 1.00 24.53 384 LEU A O 1
ATOM 3271 N N . SER A 1 385 ? -43.255 -33.953 -10.497 1.00 24.42 385 SER A N 1
ATOM 3272 C CA . SER A 1 385 ? -42.819 -35.005 -11.427 1.00 24.42 385 SER A CA 1
ATOM 3273 C C . SER A 1 385 ? -43.287 -34.895 -12.892 1.00 24.42 385 SER A C 1
ATOM 3275 O O . SER A 1 385 ? -44.473 -34.651 -13.121 1.00 24.42 385 SER A O 1
ATOM 3277 N N . ARG A 1 386 ? -42.428 -35.310 -13.844 1.00 25.55 386 ARG A N 1
ATOM 3278 C CA . ARG A 1 386 ? -42.692 -36.407 -14.814 1.00 25.55 386 ARG A CA 1
ATOM 3279 C C . ARG A 1 386 ? -41.430 -36.782 -15.637 1.00 25.55 386 ARG A C 1
ATOM 3281 O O . ARG A 1 386 ? -40.664 -35.930 -16.061 1.00 25.55 386 ARG A O 1
ATOM 3288 N N . THR A 1 387 ? -41.253 -38.095 -15.757 1.00 25.23 387 THR A N 1
ATOM 3289 C CA . THR A 1 387 ? -40.255 -39.018 -16.366 1.00 25.23 387 THR A CA 1
ATOM 3290 C C . THR A 1 387 ? -40.111 -38.943 -17.910 1.00 25.23 387 THR A C 1
ATOM 3292 O O . THR A 1 387 ? -40.871 -38.188 -18.509 1.00 25.23 387 THR A O 1
ATOM 3295 N N . PRO A 1 388 ? -39.305 -39.795 -18.615 1.00 26.62 388 PRO A N 1
ATOM 3296 C CA . PRO A 1 388 ? -38.122 -40.608 -18.253 1.00 26.62 388 PRO A CA 1
ATOM 3297 C C . PRO A 1 388 ? -36.935 -40.527 -19.264 1.00 26.62 388 PRO A C 1
ATOM 3299 O O . PRO A 1 388 ? -37.035 -40.013 -20.373 1.00 26.62 388 PRO A O 1
ATOM 3302 N N . MET A 1 389 ? -35.804 -41.117 -18.861 1.00 24.34 389 MET A N 1
ATOM 3303 C CA . MET A 1 389 ? -34.614 -41.439 -19.664 1.00 24.34 389 MET A CA 1
ATOM 3304 C C . MET A 1 389 ? -34.892 -42.502 -20.746 1.00 24.34 389 MET A C 1
ATOM 3306 O O . MET A 1 389 ? -35.491 -43.533 -20.445 1.00 24.34 389 MET A O 1
ATOM 3310 N N . THR A 1 390 ? -34.325 -42.320 -21.944 1.00 24.92 390 THR A N 1
ATOM 3311 C CA . THR A 1 390 ? -34.175 -43.375 -22.967 1.00 24.92 390 THR A CA 1
ATOM 3312 C C . THR A 1 390 ? -32.707 -43.525 -23.363 1.00 24.92 390 THR A C 1
ATOM 3314 O O . THR A 1 390 ? -32.062 -42.564 -23.780 1.00 24.92 390 THR A O 1
ATOM 3317 N N . LEU A 1 391 ? -32.195 -44.748 -23.206 1.00 26.30 391 LEU A N 1
ATOM 3318 C CA . LEU A 1 391 ? -30.885 -45.230 -23.647 1.00 26.30 391 LEU A CA 1
ATOM 3319 C C . LEU A 1 391 ? -30.834 -45.324 -25.184 1.00 26.30 391 LEU A C 1
ATOM 3321 O O . LEU A 1 391 ? -31.691 -45.980 -25.773 1.00 26.30 391 LEU A O 1
ATOM 3325 N N . VAL A 1 392 ? -29.786 -44.789 -25.820 1.00 26.12 392 VAL A N 1
ATOM 3326 C CA . VAL A 1 392 ? -29.368 -45.177 -27.182 1.00 26.12 392 VAL A CA 1
ATOM 3327 C C . VAL A 1 392 ? -27.842 -45.363 -27.214 1.00 26.12 392 VAL A C 1
ATOM 3329 O O . VAL A 1 392 ? -27.097 -44.614 -26.589 1.00 26.12 392 VAL A O 1
ATOM 3332 N N . ARG A 1 393 ? -27.439 -46.437 -27.906 1.00 23.97 393 ARG A N 1
ATOM 3333 C CA . ARG A 1 393 ? -26.127 -47.101 -28.068 1.00 23.97 393 ARG A CA 1
ATOM 3334 C C . ARG A 1 393 ? -24.861 -46.218 -28.156 1.00 23.97 393 ARG A C 1
ATOM 3336 O O . ARG A 1 393 ? -24.921 -45.113 -28.688 1.00 23.97 393 ARG A O 1
ATOM 3343 N N . PRO A 1 394 ? -23.683 -46.763 -27.774 1.00 23.42 394 PRO A N 1
ATOM 3344 C CA . PRO A 1 394 ? -22.396 -46.108 -27.987 1.00 23.42 394 PRO A CA 1
ATOM 3345 C C . PRO A 1 394 ? -22.012 -46.152 -29.473 1.00 23.42 394 PRO A C 1
ATOM 3347 O O . PRO A 1 394 ? -21.886 -47.227 -30.059 1.00 23.42 394 PRO A O 1
ATOM 3350 N N . LEU A 1 395 ? -21.816 -44.981 -30.083 1.00 23.17 395 LEU A N 1
ATOM 3351 C CA . LEU A 1 395 ? -21.141 -44.863 -31.373 1.00 23.17 395 LEU A CA 1
ATOM 3352 C C . LEU A 1 395 ? -19.633 -45.038 -31.143 1.00 23.17 395 LEU A C 1
ATOM 3354 O O . LEU A 1 395 ? -19.038 -44.349 -30.315 1.00 23.17 395 LEU A O 1
ATOM 3358 N N . SER A 1 396 ? -19.024 -45.962 -31.880 1.00 28.09 396 SER A N 1
ATOM 3359 C CA . SER A 1 396 ? -17.579 -46.161 -31.963 1.00 28.09 396 SER A CA 1
ATOM 3360 C C . SER A 1 396 ? -16.884 -44.875 -32.422 1.00 28.09 396 SER A C 1
ATOM 3362 O O . SER A 1 396 ? -16.993 -44.493 -33.587 1.00 28.09 396 SER A O 1
ATOM 3364 N N . LEU A 1 397 ? -16.167 -44.213 -31.514 1.00 25.52 397 LEU A N 1
ATOM 3365 C CA . LEU A 1 397 ? -15.306 -43.078 -31.832 1.00 25.52 397 LEU A CA 1
ATOM 3366 C C . LEU A 1 397 ? -13.888 -43.588 -32.092 1.00 25.52 397 LEU A C 1
ATOM 3368 O O . LEU A 1 397 ? -13.171 -43.993 -31.179 1.00 25.52 397 LEU A O 1
ATOM 3372 N N . THR A 1 398 ? -13.489 -43.553 -33.359 1.00 24.17 398 THR A N 1
ATOM 3373 C CA . THR A 1 398 ? -12.085 -43.520 -33.772 1.00 24.17 398 THR A CA 1
ATOM 3374 C C . THR A 1 398 ? -11.380 -42.324 -33.118 1.00 24.17 398 THR A C 1
ATOM 3376 O O . THR A 1 398 ? -11.961 -41.234 -33.083 1.00 24.17 398 THR A O 1
ATOM 3379 N N . PRO A 1 399 ? -10.141 -42.472 -32.623 1.00 23.92 399 PRO A N 1
ATOM 3380 C CA . PRO A 1 399 ? -9.420 -41.370 -32.006 1.00 23.92 399 PRO A CA 1
ATOM 3381 C C . PRO A 1 399 ? -8.991 -40.369 -33.085 1.00 23.92 399 PRO A C 1
ATOM 3383 O O . PRO A 1 399 ? -8.113 -40.650 -33.897 1.00 23.92 399 PRO A O 1
ATOM 3386 N N . VAL A 1 400 ? -9.602 -39.185 -33.092 1.00 24.45 400 VAL A N 1
ATOM 3387 C CA . VAL A 1 400 ? -9.063 -38.022 -33.804 1.00 24.45 400 VAL A CA 1
ATOM 3388 C C . VAL A 1 400 ? -8.044 -37.365 -32.877 1.00 24.45 400 VAL A C 1
ATOM 3390 O O . VAL A 1 400 ? -8.398 -36.716 -31.894 1.00 24.45 400 VAL A O 1
ATOM 3393 N N . SER A 1 401 ? -6.762 -37.572 -33.166 1.00 26.20 401 SER A N 1
ATOM 3394 C CA . SER A 1 401 ? -5.659 -36.837 -32.552 1.00 26.20 401 SER A CA 1
ATOM 3395 C C . SER A 1 401 ? -5.662 -35.389 -33.056 1.00 26.20 401 SER A C 1
ATOM 3397 O O . SER A 1 401 ? -5.403 -35.146 -34.236 1.00 26.20 401 SER A O 1
ATOM 3399 N N . HIS A 1 402 ? -5.909 -34.413 -32.184 1.00 30.14 402 HIS A N 1
ATOM 3400 C CA . HIS A 1 402 ? -5.617 -33.012 -32.490 1.00 30.14 402 HIS A CA 1
ATOM 3401 C C . HIS A 1 402 ? -4.186 -32.679 -32.051 1.00 30.14 402 HIS A C 1
ATOM 3403 O O . HIS A 1 402 ? -3.905 -32.474 -30.872 1.00 30.14 402 HIS A O 1
ATOM 3409 N N . ASN A 1 403 ? -3.281 -32.675 -33.032 1.00 29.69 403 ASN A N 1
ATOM 3410 C CA . ASN A 1 403 ? -1.884 -32.267 -32.910 1.00 29.69 403 ASN A CA 1
ATOM 3411 C C . ASN A 1 403 ? -1.776 -30.742 -32.723 1.00 29.69 403 ASN A C 1
ATOM 3413 O O . ASN A 1 403 ? -2.240 -29.977 -33.567 1.00 29.69 403 ASN A O 1
ATOM 3417 N N . PHE A 1 404 ? -1.085 -30.303 -31.668 1.00 29.53 404 PHE A N 1
ATOM 3418 C CA . PHE A 1 404 ? -0.343 -29.037 -31.699 1.00 29.53 404 PHE A CA 1
ATOM 3419 C C . PHE A 1 404 ? 0.728 -29.132 -32.802 1.00 29.53 404 PHE A C 1
ATOM 3421 O O . PHE A 1 404 ? 1.241 -30.237 -33.006 1.00 29.53 404 PHE A O 1
ATOM 3428 N N . PRO A 1 405 ? 1.121 -28.045 -33.499 1.00 36.56 405 PRO A N 1
ATOM 3429 C CA . PRO A 1 405 ? 2.302 -28.108 -34.348 1.00 36.56 405 PRO A CA 1
ATOM 3430 C C . PRO A 1 405 ? 3.493 -28.433 -33.446 1.00 36.56 405 PRO A C 1
ATOM 3432 O O . PRO A 1 405 ? 3.916 -27.634 -32.610 1.00 36.56 405 PRO A O 1
ATOM 3435 N N . ASN A 1 406 ? 3.958 -29.673 -33.560 1.00 41.03 406 ASN A N 1
ATOM 3436 C CA . ASN A 1 406 ? 5.072 -30.207 -32.802 1.00 41.03 406 ASN A CA 1
ATOM 3437 C C . ASN A 1 406 ? 6.284 -29.299 -33.072 1.00 41.03 406 ASN A C 1
ATOM 3439 O O . ASN A 1 406 ? 6.485 -28.868 -34.207 1.00 41.03 406 ASN A O 1
ATOM 3443 N N . MET A 1 407 ? 7.109 -29.005 -32.066 1.00 38.03 407 MET A N 1
ATOM 3444 C CA . MET A 1 407 ? 8.373 -28.280 -32.271 1.00 38.03 407 MET A CA 1
ATOM 3445 C C . MET A 1 407 ? 9.221 -28.961 -33.360 1.00 38.03 407 MET A C 1
ATOM 3447 O O . MET A 1 407 ? 9.918 -28.290 -34.115 1.00 38.03 407 MET A O 1
ATOM 3451 N N . GLN A 1 408 ? 9.044 -30.276 -33.512 1.00 40.69 408 GLN A N 1
ATOM 3452 C CA . GLN A 1 408 ? 9.540 -31.076 -34.624 1.00 40.69 408 GLN A CA 1
ATOM 3453 C C . GLN A 1 408 ? 9.080 -30.569 -35.999 1.00 40.69 408 GLN A C 1
ATOM 3455 O O . GLN A 1 408 ? 9.900 -30.399 -36.880 1.00 40.69 408 GLN A O 1
ATOM 3460 N N . GLN A 1 409 ? 7.803 -30.232 -36.169 1.00 44.00 409 GLN A N 1
ATOM 3461 C CA . GLN A 1 409 ? 7.213 -29.784 -37.432 1.00 44.00 409 GLN A CA 1
ATOM 3462 C C . GLN A 1 409 ? 7.709 -28.383 -37.836 1.00 44.00 409 GLN A C 1
ATOM 3464 O O . GLN A 1 409 ? 7.951 -28.121 -39.009 1.00 44.00 409 GLN A O 1
ATOM 3469 N N . MET A 1 410 ? 7.924 -27.492 -36.861 1.00 39.25 410 MET A N 1
ATOM 3470 C CA . MET A 1 410 ? 8.559 -26.186 -37.090 1.00 39.25 410 MET A CA 1
ATOM 3471 C C . MET A 1 410 ? 10.035 -26.342 -37.479 1.00 39.25 410 MET A C 1
ATOM 3473 O O . MET A 1 410 ? 10.509 -25.660 -38.386 1.00 39.25 410 MET A O 1
ATOM 3477 N N . MET A 1 411 ? 10.756 -27.245 -36.811 1.00 42.44 411 MET A N 1
ATOM 3478 C CA . MET A 1 411 ? 12.144 -27.562 -37.150 1.00 42.44 411 MET A CA 1
ATOM 3479 C C . MET A 1 411 ? 12.249 -28.266 -38.508 1.00 42.44 411 MET A C 1
ATOM 3481 O O . MET A 1 411 ? 13.179 -27.971 -39.252 1.00 42.44 411 MET A O 1
ATOM 3485 N N . ASP A 1 412 ? 11.274 -29.101 -38.872 1.00 48.78 412 ASP A N 1
ATOM 3486 C CA . ASP A 1 412 ? 11.178 -29.762 -40.175 1.00 48.78 412 ASP A CA 1
ATOM 3487 C C . ASP A 1 412 ? 10.923 -28.733 -41.285 1.00 48.78 412 ASP A C 1
ATOM 3489 O O . ASP A 1 412 ? 11.606 -28.766 -42.304 1.00 48.78 412 ASP A O 1
ATOM 3493 N N . GLU A 1 413 ? 10.029 -27.757 -41.090 1.00 45.84 413 GLU A N 1
ATOM 3494 C CA . GLU A 1 413 ? 9.827 -26.659 -42.051 1.00 45.84 413 GLU A CA 1
ATOM 3495 C C . GLU A 1 413 ? 11.048 -25.732 -42.159 1.00 45.84 413 GLU A C 1
ATOM 3497 O O . GLU A 1 413 ? 11.462 -25.379 -43.263 1.00 45.84 413 GLU A O 1
ATOM 3502 N N . LEU A 1 414 ? 11.684 -25.376 -41.036 1.00 40.00 414 LEU A N 1
ATOM 3503 C CA . LEU A 1 414 ? 12.922 -24.589 -41.046 1.00 40.00 414 LEU A CA 1
ATOM 3504 C C . LEU A 1 414 ? 14.073 -25.353 -41.714 1.00 40.00 414 LEU A C 1
ATOM 3506 O O . LEU A 1 414 ? 14.901 -24.737 -42.383 1.00 40.00 414 LEU A O 1
ATOM 3510 N N . SER A 1 415 ? 14.125 -26.683 -41.575 1.00 47.81 415 SER A N 1
ATOM 3511 C CA . SER A 1 415 ? 15.172 -27.521 -42.178 1.00 47.81 415 SER A CA 1
ATOM 3512 C C . SER A 1 415 ? 15.106 -27.545 -43.708 1.00 47.81 415 SER A C 1
ATOM 3514 O O . SER A 1 415 ? 16.135 -27.714 -44.361 1.00 47.81 415 SER A O 1
ATOM 3516 N N . LYS A 1 416 ? 13.926 -27.283 -44.292 1.00 48.28 416 LYS A N 1
ATOM 3517 C CA . LYS A 1 416 ? 13.739 -27.156 -45.748 1.00 48.28 416 LYS A CA 1
ATOM 3518 C C . LYS A 1 416 ? 14.395 -25.901 -46.326 1.00 48.28 416 LYS A C 1
ATOM 3520 O O . LYS A 1 416 ? 14.591 -25.826 -47.537 1.00 48.28 416 LYS A O 1
ATOM 3525 N N . ASN A 1 417 ? 14.749 -24.922 -45.488 1.00 47.44 417 ASN A N 1
ATOM 3526 C CA . ASN A 1 417 ? 15.496 -23.736 -45.889 1.00 47.44 417 ASN A CA 1
ATOM 3527 C C . ASN A 1 417 ? 16.804 -23.639 -45.076 1.00 47.44 417 ASN A C 1
ATOM 3529 O O . ASN A 1 417 ? 16.818 -23.052 -43.990 1.00 47.44 417 ASN A O 1
ATOM 3533 N N . PRO A 1 418 ? 17.928 -24.155 -45.615 1.00 49.84 418 PRO A N 1
ATOM 3534 C CA . PRO A 1 418 ? 19.219 -24.178 -44.924 1.00 49.84 418 PRO A CA 1
ATOM 3535 C C . PRO A 1 418 ? 19.668 -22.802 -44.417 1.00 49.84 418 PRO A C 1
ATOM 3537 O O . PRO A 1 418 ? 20.314 -22.698 -43.377 1.00 49.84 418 PRO A O 1
ATOM 3540 N N . LYS A 1 419 ? 19.282 -21.729 -45.121 1.00 50.12 419 LYS A N 1
ATOM 3541 C CA . LYS A 1 419 ? 19.599 -20.351 -44.736 1.00 50.12 419 LYS A CA 1
ATOM 3542 C C . LYS A 1 419 ? 18.749 -19.891 -43.549 1.00 50.12 419 LYS A C 1
ATOM 3544 O O . LYS A 1 419 ? 19.292 -19.356 -42.588 1.00 50.12 419 LYS A O 1
ATOM 3549 N N . ALA A 1 420 ? 17.443 -20.156 -43.566 1.00 47.25 420 ALA A N 1
ATOM 3550 C CA . ALA A 1 420 ? 16.562 -19.848 -42.436 1.00 47.25 420 ALA A CA 1
ATOM 3551 C C . ALA A 1 420 ? 16.968 -20.617 -41.165 1.00 47.25 420 ALA A C 1
ATOM 3553 O O . ALA A 1 420 ? 16.946 -20.051 -40.072 1.00 47.25 420 ALA A O 1
ATOM 3554 N N . MET A 1 421 ? 17.418 -21.870 -41.309 1.00 52.06 421 MET A N 1
ATOM 3555 C CA . MET A 1 421 ? 17.962 -22.662 -40.202 1.00 52.06 421 MET A CA 1
ATOM 3556 C C . MET A 1 421 ? 19.269 -22.069 -39.650 1.00 52.06 421 MET A C 1
ATOM 3558 O O . MET A 1 421 ? 19.422 -21.958 -38.434 1.00 52.06 421 MET A O 1
ATOM 3562 N N . ALA A 1 422 ? 20.190 -21.628 -40.514 1.00 54.81 422 ALA A N 1
ATOM 3563 C CA . ALA A 1 422 ? 21.433 -20.978 -40.089 1.00 54.81 422 ALA A CA 1
ATOM 3564 C C . ALA A 1 422 ? 21.174 -19.660 -39.338 1.00 54.81 422 ALA A C 1
ATOM 3566 O O . ALA A 1 422 ? 21.783 -19.405 -38.299 1.00 54.81 422 ALA A O 1
ATOM 3567 N N . LEU A 1 423 ? 20.215 -18.852 -39.804 1.00 50.34 423 LEU A N 1
ATOM 3568 C CA . LEU A 1 423 ? 19.793 -17.631 -39.115 1.00 50.34 423 LEU A CA 1
ATOM 3569 C C . LEU A 1 423 ? 19.137 -17.935 -37.764 1.00 50.34 423 LEU A C 1
ATOM 3571 O O . LEU A 1 423 ? 19.439 -17.273 -36.775 1.00 50.34 423 LEU A O 1
ATOM 3575 N N . PHE A 1 424 ? 18.280 -18.954 -37.697 1.00 50.34 424 PHE A N 1
ATOM 3576 C CA . PHE A 1 424 ? 17.663 -19.399 -36.449 1.00 50.34 424 PHE A CA 1
ATOM 3577 C C . PHE A 1 424 ? 18.711 -19.863 -35.424 1.00 50.34 424 PHE A C 1
ATOM 3579 O O . PHE A 1 424 ? 18.659 -19.477 -34.254 1.00 50.34 424 PHE A O 1
ATOM 3586 N N . GLN A 1 425 ? 19.713 -20.630 -35.862 1.00 55.12 425 GLN A N 1
ATOM 3587 C CA . GLN A 1 425 ? 20.832 -21.054 -35.016 1.00 55.12 425 GLN A CA 1
ATOM 3588 C C . GLN A 1 425 ? 21.706 -19.872 -34.571 1.00 55.12 425 GLN A C 1
ATOM 3590 O O . GLN A 1 425 ? 22.128 -19.824 -33.414 1.00 55.12 425 GLN A O 1
ATOM 3595 N N . ALA A 1 426 ? 21.928 -18.890 -35.445 1.00 54.19 426 ALA A N 1
ATOM 3596 C CA . ALA A 1 426 ? 22.676 -17.681 -35.121 1.00 54.19 426 ALA A CA 1
ATOM 3597 C C . ALA A 1 426 ? 21.944 -16.794 -34.110 1.00 54.19 426 ALA A C 1
ATOM 3599 O O . ALA A 1 426 ? 22.550 -16.352 -33.141 1.00 54.19 426 ALA A O 1
ATOM 3600 N N . ILE A 1 427 ? 20.631 -16.617 -34.267 1.00 51.81 427 ILE A N 1
ATOM 3601 C CA . ILE A 1 427 ? 19.772 -15.906 -33.308 1.00 51.81 427 ILE A CA 1
ATOM 3602 C C . ILE A 1 427 ? 19.774 -16.603 -31.943 1.00 51.81 427 ILE A C 1
ATOM 3604 O O . ILE A 1 427 ? 19.809 -15.936 -30.910 1.00 51.81 427 ILE A O 1
ATOM 3608 N N . LYS A 1 428 ? 19.764 -17.943 -31.920 1.00 53.81 428 LYS A N 1
ATOM 3609 C CA . LYS A 1 428 ? 19.872 -18.720 -30.676 1.00 53.81 428 LYS A CA 1
ATOM 3610 C C . LYS A 1 428 ? 21.217 -18.496 -29.971 1.00 53.81 428 LYS A C 1
ATOM 3612 O O . LYS A 1 428 ? 21.276 -18.565 -28.746 1.00 53.81 428 LYS A O 1
ATOM 3617 N N . LYS A 1 429 ? 22.286 -18.252 -30.734 1.00 55.88 429 LYS A N 1
ATOM 3618 C CA . LYS A 1 429 ? 23.649 -18.040 -30.230 1.00 55.88 429 LYS A CA 1
ATOM 3619 C C . LYS A 1 429 ? 23.903 -16.593 -29.799 1.00 55.88 429 LYS A C 1
ATOM 3621 O O . LYS A 1 429 ? 24.571 -16.382 -28.792 1.00 55.88 429 LYS A O 1
ATOM 3626 N N . ASP A 1 430 ? 23.364 -15.619 -30.528 1.00 62.38 430 ASP A N 1
ATOM 3627 C CA . ASP A 1 430 ? 23.422 -14.200 -30.182 1.00 62.38 430 ASP A CA 1
ATOM 3628 C C . ASP A 1 430 ? 22.057 -13.522 -30.417 1.00 62.38 430 ASP A C 1
ATOM 3630 O O . ASP A 1 430 ? 21.722 -13.142 -31.548 1.00 62.38 430 ASP A O 1
ATOM 3634 N N . PRO A 1 431 ? 21.267 -13.313 -29.345 1.00 65.25 431 PRO A N 1
ATOM 3635 C CA . PRO A 1 431 ? 19.978 -12.631 -29.423 1.00 65.25 431 PRO A CA 1
ATOM 3636 C C . PRO A 1 431 ? 20.046 -11.219 -30.032 1.00 65.25 431 PRO A C 1
ATOM 3638 O O . PRO A 1 431 ? 19.031 -10.727 -30.533 1.00 65.25 431 PRO A O 1
ATOM 3641 N N . LYS A 1 432 ? 21.222 -10.565 -30.055 1.00 67.56 432 LYS A N 1
ATOM 3642 C CA . LYS A 1 432 ? 21.416 -9.244 -30.689 1.00 67.56 432 LYS A CA 1
ATOM 3643 C C . LYS A 1 432 ? 21.125 -9.259 -32.188 1.00 67.56 432 LYS A C 1
ATOM 3645 O O . LYS A 1 432 ? 20.698 -8.242 -32.728 1.00 67.56 432 LYS A O 1
ATOM 3650 N N . ILE A 1 433 ? 21.280 -10.407 -32.850 1.00 58.12 433 ILE A N 1
ATOM 3651 C CA . ILE A 1 433 ? 20.967 -10.567 -34.276 1.00 58.12 433 ILE A CA 1
ATOM 3652 C C . ILE A 1 433 ? 19.476 -10.337 -34.531 1.00 58.12 433 ILE A C 1
ATOM 3654 O O . ILE A 1 433 ? 19.119 -9.633 -35.471 1.00 58.12 433 ILE A O 1
ATOM 3658 N N . MET A 1 434 ? 18.597 -10.852 -33.663 1.00 55.34 434 MET A N 1
ATOM 3659 C CA . MET A 1 434 ? 17.152 -10.626 -33.787 1.00 55.34 434 MET A CA 1
ATOM 3660 C C . MET A 1 434 ? 16.807 -9.138 -33.657 1.00 55.34 434 MET A C 1
ATOM 3662 O O . MET A 1 434 ? 15.963 -8.628 -34.392 1.00 55.34 434 MET A O 1
ATOM 3666 N N . HIS A 1 435 ? 17.488 -8.428 -32.758 1.00 61.97 435 HIS A N 1
ATOM 3667 C CA . HIS A 1 435 ? 17.299 -6.990 -32.582 1.00 61.97 435 HIS A CA 1
ATOM 3668 C C . HIS A 1 435 ? 17.763 -6.190 -33.802 1.00 61.97 435 HIS A C 1
ATOM 3670 O O . HIS A 1 435 ? 17.031 -5.314 -34.255 1.00 61.97 435 HIS A O 1
ATOM 3676 N N . ALA A 1 436 ? 18.918 -6.528 -34.379 1.00 61.47 436 ALA A N 1
ATOM 3677 C CA . ALA A 1 436 ? 19.417 -5.886 -35.594 1.00 61.47 436 ALA A CA 1
ATOM 3678 C C . ALA A 1 436 ? 18.503 -6.137 -36.810 1.00 61.47 436 ALA A C 1
ATOM 3680 O O . ALA A 1 436 ? 18.266 -5.226 -37.602 1.00 61.47 436 ALA A O 1
ATOM 3681 N N . VAL A 1 437 ? 17.930 -7.343 -36.934 1.00 56.97 437 VAL A N 1
ATOM 3682 C CA . VAL A 1 437 ? 16.934 -7.664 -37.975 1.00 56.97 437 VAL A CA 1
ATOM 3683 C C . VAL A 1 437 ? 15.661 -6.833 -37.796 1.00 56.97 437 VAL A C 1
ATOM 3685 O O . VAL A 1 437 ? 15.171 -6.248 -38.760 1.00 56.97 437 VAL A O 1
ATOM 3688 N N . GLN A 1 438 ? 15.132 -6.754 -36.573 1.00 58.84 438 GLN A N 1
ATOM 3689 C CA . GLN A 1 438 ? 13.915 -5.990 -36.279 1.00 58.84 438 GLN A CA 1
ATOM 3690 C C . GLN A 1 438 ? 14.105 -4.492 -36.536 1.00 58.84 438 GLN A C 1
ATOM 3692 O O . GLN A 1 438 ? 13.288 -3.887 -37.226 1.00 58.84 438 GLN A O 1
ATOM 3697 N N . ASP A 1 439 ? 15.209 -3.916 -36.062 1.00 66.56 439 ASP A N 1
ATOM 3698 C CA . ASP A 1 439 ? 15.539 -2.498 -36.243 1.00 66.56 439 ASP A CA 1
ATOM 3699 C C . ASP A 1 439 ? 15.723 -2.127 -37.729 1.00 66.56 439 ASP A C 1
ATOM 3701 O O . ASP A 1 439 ? 15.260 -1.077 -38.189 1.00 66.56 439 ASP A O 1
ATOM 3705 N N . LEU A 1 440 ? 16.326 -3.019 -38.525 1.00 67.69 440 LEU A N 1
ATOM 3706 C CA . LEU A 1 440 ? 16.447 -2.842 -39.972 1.00 67.69 440 LEU A CA 1
ATOM 3707 C C . LEU A 1 440 ? 15.075 -2.872 -40.671 1.00 67.69 440 LEU A C 1
ATOM 3709 O O . LEU A 1 440 ? 14.770 -1.967 -41.449 1.00 67.69 440 LEU A O 1
ATOM 3713 N N . ILE A 1 441 ? 14.235 -3.869 -40.370 1.00 57.19 441 ILE A N 1
ATOM 3714 C CA . ILE A 1 441 ? 12.885 -4.016 -40.945 1.00 57.19 441 ILE A CA 1
ATOM 3715 C C . ILE A 1 441 ? 12.007 -2.809 -40.589 1.00 57.19 441 ILE A C 1
ATOM 3717 O O . ILE A 1 441 ? 11.337 -2.244 -41.457 1.00 57.19 441 ILE A O 1
ATOM 3721 N N . GLU A 1 442 ? 12.039 -2.360 -39.337 1.00 67.00 442 GLU A N 1
ATOM 3722 C CA . GLU A 1 442 ? 11.296 -1.179 -38.892 1.00 67.00 442 GLU A CA 1
ATOM 3723 C C . GLU A 1 442 ? 11.780 0.093 -39.597 1.00 67.00 442 GLU A C 1
ATOM 3725 O O . GLU A 1 442 ? 10.963 0.889 -40.066 1.00 67.00 442 GLU A O 1
ATOM 3730 N N . THR A 1 443 ? 13.097 0.264 -39.754 1.00 71.06 443 THR A N 1
ATOM 3731 C CA . THR A 1 443 ? 13.680 1.409 -40.473 1.00 71.06 443 THR A CA 1
ATOM 3732 C C . THR A 1 443 ? 13.281 1.406 -41.951 1.00 71.06 443 THR A C 1
ATOM 3734 O O . THR A 1 443 ? 12.895 2.445 -42.495 1.00 71.06 443 THR A O 1
ATOM 3737 N N . MET A 1 444 ? 13.310 0.239 -42.600 1.00 66.75 444 MET A N 1
ATOM 3738 C CA . MET A 1 444 ? 12.884 0.067 -43.991 1.00 66.75 444 MET A CA 1
ATOM 3739 C C . MET A 1 444 ? 11.387 0.340 -44.166 1.00 66.75 444 MET A C 1
ATOM 3741 O O . MET A 1 444 ? 10.992 0.976 -45.145 1.00 66.75 444 MET A O 1
ATOM 3745 N N . SER A 1 445 ? 10.555 -0.088 -43.212 1.00 70.88 445 SER A N 1
ATOM 3746 C CA . SER A 1 445 ? 9.112 0.160 -43.246 1.00 70.88 445 SER A CA 1
ATOM 3747 C C . SER A 1 445 ? 8.794 1.638 -43.024 1.00 70.88 445 SER A C 1
ATOM 3749 O O . SER A 1 445 ? 8.043 2.232 -43.797 1.00 70.88 445 SER A O 1
ATOM 3751 N N . ARG A 1 446 ? 9.448 2.274 -42.043 1.00 81.88 446 ARG A N 1
ATOM 3752 C CA . ARG A 1 446 ? 9.317 3.709 -41.743 1.00 81.88 446 ARG A CA 1
ATOM 3753 C C . ARG A 1 446 ? 9.684 4.588 -42.935 1.00 81.88 446 ARG A C 1
ATOM 3755 O O . ARG A 1 446 ? 9.016 5.585 -43.189 1.00 81.88 446 ARG A O 1
ATOM 3762 N N . LYS A 1 447 ? 10.733 4.217 -43.671 1.00 74.88 447 LYS A N 1
ATOM 3763 C CA . LYS A 1 447 ? 11.189 4.939 -44.870 1.00 74.88 447 LYS A CA 1
ATOM 3764 C C . LYS A 1 447 ? 10.444 4.530 -46.147 1.00 74.88 447 LYS A C 1
ATOM 3766 O O . LYS A 1 447 ? 10.758 5.020 -47.226 1.00 74.88 447 LYS A O 1
ATOM 3771 N N . GLY A 1 448 ? 9.439 3.660 -46.032 1.00 71.94 448 GLY A N 1
ATOM 3772 C CA . GLY A 1 448 ? 8.542 3.296 -47.125 1.00 71.94 448 GLY A CA 1
ATOM 3773 C C . GLY A 1 448 ? 9.124 2.313 -48.142 1.00 71.94 448 GLY A C 1
ATOM 3774 O O . GLY A 1 448 ? 8.492 2.106 -49.182 1.00 71.94 448 GLY A O 1
ATOM 3775 N N . TYR A 1 449 ? 10.276 1.699 -47.854 1.00 64.31 449 TYR A N 1
ATOM 3776 C CA . TYR A 1 449 ? 10.910 0.697 -48.717 1.00 64.31 449 TYR A CA 1
ATOM 3777 C C . TYR A 1 449 ? 10.230 -0.670 -48.634 1.00 64.31 449 TYR A C 1
ATOM 3779 O O . TYR A 1 449 ? 10.264 -1.409 -49.611 1.00 64.31 449 TYR A O 1
ATOM 3787 N N . ILE A 1 450 ? 9.575 -0.982 -47.512 1.00 58.16 450 ILE A N 1
ATOM 3788 C CA . ILE A 1 450 ? 8.735 -2.176 -47.353 1.00 58.16 450 ILE A CA 1
ATOM 3789 C C . ILE A 1 450 ? 7.382 -1.808 -46.752 1.00 58.16 450 ILE A C 1
ATOM 3791 O O . ILE A 1 450 ? 7.266 -0.829 -46.010 1.00 58.16 450 ILE A O 1
ATOM 3795 N N . ASP A 1 451 ? 6.364 -2.611 -47.043 1.00 62.47 451 ASP A N 1
ATOM 3796 C CA . ASP A 1 451 ? 5.056 -2.506 -46.400 1.00 62.47 451 ASP A CA 1
ATOM 3797 C C . ASP A 1 451 ? 4.730 -3.804 -45.658 1.00 62.47 451 ASP A C 1
ATOM 3799 O O . ASP A 1 451 ? 4.439 -4.835 -46.259 1.00 62.47 451 ASP A O 1
ATOM 3803 N N . LEU A 1 452 ? 4.749 -3.747 -44.325 1.00 53.56 452 LEU A N 1
ATOM 3804 C CA . LEU A 1 452 ? 4.448 -4.897 -43.466 1.00 53.56 452 LEU A CA 1
ATOM 3805 C C . LEU A 1 452 ? 2.977 -5.336 -43.548 1.00 53.56 452 LEU A C 1
ATOM 3807 O O . LEU A 1 452 ? 2.638 -6.425 -43.090 1.00 53.56 452 LEU A O 1
ATOM 3811 N N . LYS A 1 453 ? 2.099 -4.495 -44.109 1.00 48.62 453 LYS A N 1
ATOM 3812 C CA . LYS A 1 453 ? 0.675 -4.788 -44.315 1.00 48.62 453 LYS A CA 1
ATOM 3813 C C . LYS A 1 453 ? 0.375 -5.265 -45.734 1.00 48.62 453 LYS A C 1
ATOM 3815 O O . LYS A 1 453 ? -0.713 -5.789 -45.961 1.00 48.62 453 LYS A O 1
ATOM 3820 N N . ASN A 1 454 ? 1.315 -5.103 -46.668 1.00 50.69 454 ASN A N 1
ATOM 3821 C CA . ASN A 1 454 ? 1.173 -5.548 -48.047 1.00 50.69 454 ASN A CA 1
ATOM 3822 C C . ASN A 1 454 ? 2.460 -6.239 -48.550 1.00 50.69 454 ASN A C 1
ATOM 3824 O O . ASN A 1 454 ? 3.381 -5.560 -49.015 1.00 50.69 454 ASN A O 1
ATOM 3828 N N . PRO A 1 455 ? 2.527 -7.586 -48.524 1.00 44.97 455 PRO A N 1
ATOM 3829 C CA . PRO A 1 455 ? 3.739 -8.342 -48.854 1.00 44.97 455 PRO A CA 1
ATOM 3830 C C . PRO A 1 455 ? 4.170 -8.231 -50.327 1.00 44.97 455 PRO A C 1
ATOM 3832 O O . PRO A 1 455 ? 5.218 -8.755 -50.698 1.00 44.97 455 PRO A O 1
ATOM 3835 N N . THR A 1 456 ? 3.400 -7.551 -51.183 1.00 40.06 456 THR A N 1
ATOM 3836 C CA . THR A 1 456 ? 3.797 -7.286 -52.573 1.00 40.06 456 THR A CA 1
ATOM 3837 C C . THR A 1 456 ? 4.762 -6.106 -52.705 1.00 40.06 456 THR A C 1
ATOM 3839 O O . THR A 1 456 ? 5.420 -5.985 -53.737 1.00 40.06 456 THR A O 1
ATOM 3842 N N . LYS A 1 457 ? 4.885 -5.233 -51.689 1.00 46.91 457 LYS A N 1
ATOM 3843 C CA . LYS A 1 457 ? 5.853 -4.126 -51.695 1.00 46.91 457 LYS A CA 1
ATOM 3844 C C . LYS A 1 457 ? 7.186 -4.592 -51.108 1.00 46.91 457 LYS A C 1
ATOM 3846 O O . LYS A 1 457 ? 7.445 -4.446 -49.914 1.00 46.91 457 LYS A O 1
ATOM 3851 N N . GLN A 1 458 ? 8.003 -5.184 -51.972 1.00 52.00 458 GLN A N 1
ATOM 3852 C CA . GLN A 1 458 ? 9.327 -5.694 -51.629 1.00 52.00 458 GLN A CA 1
ATOM 3853 C C . GLN A 1 458 ? 10.379 -4.570 -51.623 1.00 52.00 458 GLN A C 1
ATOM 3855 O O . GLN A 1 458 ? 10.258 -3.606 -52.389 1.00 52.00 458 GLN A O 1
ATOM 3860 N N . PRO A 1 459 ? 11.417 -4.677 -50.776 1.00 53.31 459 PRO A N 1
ATOM 3861 C CA . PRO A 1 459 ? 12.510 -3.721 -50.752 1.00 53.31 459 PRO A CA 1
ATOM 3862 C C . PRO A 1 459 ? 13.236 -3.673 -52.095 1.00 53.31 459 PRO A C 1
ATOM 3864 O O . PRO A 1 459 ? 13.535 -4.700 -52.700 1.00 53.31 459 PRO A O 1
ATOM 3867 N N . SER A 1 460 ? 13.547 -2.462 -52.552 1.00 61.00 460 SER A N 1
ATOM 3868 C CA . SER A 1 460 ? 14.320 -2.230 -53.773 1.00 61.00 460 SER A CA 1
ATOM 3869 C C . SER A 1 460 ? 15.743 -1.780 -53.446 1.00 61.00 460 SER A C 1
ATOM 3871 O O . SER A 1 460 ? 16.005 -1.231 -52.375 1.00 61.00 460 SER A O 1
ATOM 3873 N N . LEU A 1 461 ? 16.666 -1.949 -54.399 1.00 54.00 461 LEU A N 1
ATOM 3874 C CA . LEU A 1 461 ? 18.060 -1.489 -54.288 1.00 54.00 461 LEU A CA 1
ATOM 3875 C C . LEU A 1 461 ? 18.186 0.013 -53.972 1.00 54.00 461 LEU A C 1
ATOM 3877 O O . LEU A 1 461 ? 19.195 0.432 -53.408 1.00 54.00 461 LEU A O 1
ATOM 3881 N N . ALA A 1 462 ? 17.151 0.813 -54.257 1.00 60.06 462 ALA A N 1
ATOM 3882 C CA . ALA A 1 462 ? 17.104 2.238 -53.938 1.00 60.06 462 ALA A CA 1
ATOM 3883 C C . ALA A 1 462 ? 17.272 2.530 -52.434 1.00 60.06 462 ALA A C 1
ATOM 3885 O O . ALA A 1 462 ? 17.773 3.593 -52.075 1.00 60.06 462 ALA A O 1
ATOM 3886 N N . MET A 1 463 ? 16.938 1.583 -51.548 1.00 63.81 463 MET A N 1
ATOM 3887 C CA . MET A 1 463 ? 17.105 1.754 -50.099 1.00 63.81 463 MET A CA 1
ATOM 3888 C C . MET A 1 463 ? 18.562 1.876 -49.649 1.00 63.81 463 MET A C 1
ATOM 3890 O O . MET A 1 463 ? 18.831 2.432 -48.590 1.00 63.81 463 MET A O 1
ATOM 3894 N N . LEU A 1 464 ? 19.514 1.385 -50.448 1.00 56.69 464 LEU A N 1
ATOM 3895 C CA . LEU A 1 464 ? 20.943 1.465 -50.132 1.00 56.69 464 LEU A CA 1
ATOM 3896 C C . LEU A 1 464 ? 21.509 2.882 -50.279 1.00 56.69 464 LEU A C 1
ATOM 3898 O O . LEU A 1 464 ? 22.552 3.196 -49.692 1.00 56.69 464 LEU A O 1
ATOM 3902 N N . ALA A 1 465 ? 20.811 3.752 -51.016 1.00 66.62 465 ALA A N 1
ATOM 3903 C CA . ALA A 1 465 ? 21.128 5.173 -51.059 1.00 66.62 465 ALA A CA 1
ATOM 3904 C C . ALA A 1 465 ? 20.926 5.836 -49.683 1.00 66.62 465 ALA A C 1
ATOM 3906 O O . ALA A 1 465 ? 21.591 6.824 -49.376 1.00 66.62 465 ALA A O 1
ATOM 3907 N N . ASP A 1 466 ? 20.090 5.254 -48.817 1.00 73.81 466 ASP A N 1
ATOM 3908 C CA . ASP A 1 466 ? 19.838 5.746 -47.468 1.00 73.81 466 ASP A CA 1
ATOM 3909 C C . ASP A 1 466 ? 20.955 5.333 -46.492 1.00 73.81 466 ASP A C 1
ATOM 3911 O O . ASP A 1 466 ? 21.186 4.152 -46.222 1.00 73.81 466 ASP A O 1
ATOM 3915 N N . ASN A 1 467 ? 21.662 6.329 -45.952 1.00 71.31 467 ASN A N 1
ATOM 3916 C CA . ASN A 1 467 ? 22.811 6.125 -45.062 1.00 71.31 467 ASN A CA 1
ATOM 3917 C C . ASN A 1 467 ? 22.445 5.387 -43.759 1.00 71.31 467 ASN A C 1
ATOM 3919 O O . ASN A 1 467 ? 23.264 4.638 -43.220 1.00 71.31 467 ASN A O 1
ATOM 3923 N N . GLU A 1 468 ? 21.222 5.573 -43.253 1.00 73.44 468 GLU A N 1
ATOM 3924 C CA . GLU A 1 468 ? 20.761 4.950 -42.009 1.00 73.44 468 GLU A CA 1
ATOM 3925 C C . GLU A 1 468 ? 20.491 3.457 -42.226 1.00 73.44 468 GLU A C 1
ATOM 3927 O O . GLU A 1 468 ? 20.944 2.620 -41.443 1.00 73.44 468 GLU A O 1
ATOM 3932 N N . ILE A 1 469 ? 19.827 3.116 -43.337 1.00 69.19 469 ILE A N 1
ATOM 3933 C CA . ILE A 1 469 ? 19.599 1.720 -43.740 1.00 69.19 469 ILE A CA 1
ATOM 3934 C C . ILE A 1 469 ? 20.931 1.021 -43.975 1.00 69.19 469 ILE A C 1
ATOM 3936 O O . ILE A 1 469 ? 21.138 -0.086 -43.485 1.00 69.19 469 ILE A O 1
ATOM 3940 N N . ARG A 1 470 ? 21.860 1.684 -44.669 1.00 72.44 470 ARG A N 1
ATOM 3941 C CA . ARG A 1 470 ? 23.182 1.128 -44.966 1.00 72.44 470 ARG A CA 1
ATOM 3942 C C . ARG A 1 470 ? 23.966 0.809 -43.695 1.00 72.44 470 ARG A C 1
ATOM 3944 O O . ARG A 1 470 ? 24.523 -0.276 -43.584 1.00 72.44 470 ARG A O 1
ATOM 3951 N N . THR A 1 471 ? 23.961 1.716 -42.719 1.00 70.56 471 THR A N 1
ATOM 3952 C CA . THR A 1 471 ? 24.652 1.522 -41.433 1.00 70.56 471 THR A CA 1
ATOM 3953 C C . THR A 1 471 ? 24.074 0.345 -40.649 1.00 70.56 471 THR A C 1
ATOM 3955 O O . THR A 1 471 ? 24.818 -0.523 -40.197 1.00 70.56 471 THR A O 1
ATOM 3958 N N . LYS A 1 472 ? 22.743 0.274 -40.532 1.00 71.69 472 LYS A N 1
ATOM 3959 C CA . LYS A 1 472 ? 22.055 -0.810 -39.808 1.00 71.69 472 LYS A CA 1
ATOM 3960 C C . LYS A 1 472 ? 22.237 -2.165 -40.490 1.00 71.69 472 LYS A C 1
ATOM 3962 O O . LYS A 1 472 ? 22.416 -3.185 -39.831 1.00 71.69 472 LYS A O 1
ATOM 3967 N N . LEU A 1 473 ? 22.246 -2.168 -41.818 1.00 61.91 473 LEU A N 1
ATOM 3968 C CA . LEU A 1 473 ? 22.515 -3.349 -42.624 1.00 61.91 473 LEU A CA 1
ATOM 3969 C C . LEU A 1 473 ? 23.962 -3.842 -42.454 1.00 61.91 473 LEU A C 1
ATOM 3971 O O . LEU A 1 473 ? 24.171 -5.043 -42.301 1.00 61.91 473 LEU A O 1
ATOM 3975 N N . PHE A 1 474 ? 24.952 -2.942 -42.431 1.00 64.00 474 PHE A N 1
ATOM 3976 C CA . PHE A 1 474 ? 26.349 -3.307 -42.163 1.00 64.00 474 PHE A CA 1
ATOM 3977 C C . PHE A 1 474 ? 26.536 -3.898 -40.763 1.00 64.00 474 PHE A C 1
ATOM 3979 O O . PHE A 1 474 ? 27.264 -4.879 -40.609 1.00 64.00 474 PHE A O 1
ATOM 3986 N N . GLU A 1 475 ? 25.846 -3.356 -39.760 1.00 71.56 475 GLU A N 1
ATOM 3987 C CA . GLU A 1 475 ? 25.878 -3.908 -38.405 1.00 71.56 475 GLU A CA 1
ATOM 3988 C C . GLU A 1 475 ? 25.250 -5.308 -38.347 1.00 71.56 475 GLU A C 1
ATOM 3990 O O . GLU A 1 475 ? 25.823 -6.223 -37.757 1.00 71.56 475 GLU A O 1
ATOM 3995 N N . LEU A 1 476 ? 24.128 -5.531 -39.041 1.00 64.38 476 LEU A N 1
ATOM 3996 C CA . LEU A 1 476 ? 23.521 -6.859 -39.144 1.00 64.38 476 LEU A CA 1
ATOM 3997 C C . LEU A 1 476 ? 24.459 -7.871 -39.826 1.00 64.38 476 LEU A C 1
ATOM 3999 O O . LEU A 1 476 ? 24.611 -8.990 -39.339 1.00 64.38 476 LEU A O 1
ATOM 4003 N N . VAL A 1 477 ? 25.126 -7.481 -40.918 1.00 60.53 477 VAL A N 1
ATOM 4004 C CA . VAL A 1 477 ? 26.127 -8.323 -41.600 1.00 60.53 477 VAL A CA 1
ATOM 4005 C C . VAL A 1 477 ? 27.279 -8.670 -40.656 1.00 60.53 477 VAL A C 1
ATOM 4007 O O . VAL A 1 477 ? 27.685 -9.831 -40.588 1.00 60.53 477 VAL A O 1
ATOM 4010 N N . ARG A 1 478 ? 27.774 -7.695 -39.885 1.00 69.44 478 ARG A N 1
ATOM 4011 C CA . ARG A 1 478 ? 28.844 -7.901 -38.901 1.00 69.44 478 ARG A CA 1
ATOM 4012 C C . ARG A 1 478 ? 28.435 -8.894 -37.811 1.00 69.44 478 ARG A C 1
ATOM 4014 O O . ARG A 1 478 ? 29.223 -9.775 -37.473 1.00 69.44 478 ARG A O 1
ATOM 4021 N N . LEU A 1 479 ? 27.217 -8.779 -37.283 1.00 64.38 479 LEU A N 1
ATOM 4022 C CA . LEU A 1 479 ? 26.698 -9.683 -36.252 1.00 64.38 479 LEU A CA 1
ATOM 4023 C C . LEU A 1 479 ? 26.491 -11.107 -36.791 1.00 64.38 479 LEU A C 1
ATOM 4025 O O . LEU A 1 479 ? 26.854 -12.078 -36.130 1.00 64.38 479 LEU A O 1
ATOM 4029 N N . LEU A 1 480 ? 25.976 -11.245 -38.015 1.00 59.81 480 LEU A N 1
ATOM 4030 C CA . LEU A 1 480 ? 25.798 -12.545 -38.672 1.00 59.81 480 LEU A CA 1
ATOM 4031 C C . LEU A 1 480 ? 27.141 -13.220 -38.989 1.00 59.81 480 LEU A C 1
ATOM 4033 O O . LEU A 1 480 ? 27.287 -14.425 -38.782 1.00 59.81 480 LEU A O 1
ATOM 4037 N N . ALA A 1 481 ? 28.142 -12.451 -39.422 1.00 62.31 481 ALA A N 1
ATOM 4038 C CA . ALA A 1 481 ? 29.507 -12.936 -39.609 1.00 62.31 481 ALA A CA 1
ATOM 4039 C C . ALA A 1 481 ? 30.142 -13.393 -38.285 1.00 62.31 481 ALA A C 1
ATOM 4041 O O . ALA A 1 481 ? 30.679 -14.496 -38.210 1.00 62.31 481 ALA A O 1
ATOM 4042 N N . ALA A 1 482 ? 30.009 -12.603 -37.213 1.00 65.31 482 ALA A N 1
ATOM 4043 C CA . ALA A 1 482 ? 30.501 -12.968 -35.882 1.00 65.31 482 ALA A CA 1
ATOM 4044 C C . ALA A 1 482 ? 29.822 -14.235 -35.322 1.00 65.31 482 ALA A C 1
ATOM 4046 O O . ALA A 1 482 ? 30.436 -15.001 -34.577 1.00 65.31 482 ALA A O 1
ATOM 4047 N N . ALA A 1 483 ? 28.571 -14.494 -35.712 1.00 62.16 483 ALA A N 1
ATOM 4048 C CA . ALA A 1 483 ? 27.861 -15.723 -35.371 1.00 62.16 483 ALA A CA 1
ATOM 4049 C C . ALA A 1 483 ? 28.223 -16.930 -36.256 1.00 62.16 483 ALA A C 1
ATOM 4051 O O . ALA A 1 483 ? 27.829 -18.049 -35.916 1.00 62.16 483 ALA A O 1
ATOM 4052 N N . GLY A 1 484 ? 29.013 -16.736 -37.319 1.00 61.59 484 GLY A N 1
ATOM 4053 C CA . GLY A 1 484 ? 29.462 -17.787 -38.236 1.00 61.59 484 GLY A CA 1
ATOM 4054 C C . GLY A 1 484 ? 28.466 -18.124 -39.349 1.00 61.59 484 GLY A C 1
ATOM 4055 O O . GLY A 1 484 ? 28.525 -19.217 -39.900 1.00 61.59 484 GLY A O 1
ATOM 4056 N N . VAL A 1 485 ? 27.533 -17.216 -39.668 1.00 59.28 485 VAL A N 1
ATOM 4057 C CA . VAL A 1 485 ? 26.511 -17.417 -40.719 1.00 59.28 485 VAL A CA 1
ATOM 4058 C C . VAL A 1 485 ? 27.098 -17.277 -42.126 1.00 59.28 485 VAL A C 1
ATOM 4060 O O . VAL A 1 485 ? 26.596 -17.893 -43.065 1.00 59.28 485 VAL A O 1
ATOM 4063 N N . PHE A 1 486 ? 28.172 -16.498 -42.275 1.00 57.91 486 PHE A N 1
ATOM 4064 C CA . PHE A 1 486 ? 28.908 -16.318 -43.528 1.00 57.91 486 PHE A CA 1
ATOM 4065 C C . PHE A 1 486 ? 30.414 -16.412 -43.274 1.00 57.91 486 PHE A C 1
ATOM 4067 O O . PHE A 1 486 ? 30.889 -15.978 -42.225 1.00 57.91 486 PHE A O 1
ATOM 4074 N N . ASP A 1 487 ? 31.163 -16.944 -44.241 1.00 48.44 487 ASP A N 1
ATOM 4075 C CA . ASP A 1 487 ? 32.622 -17.048 -44.167 1.00 48.44 487 ASP A CA 1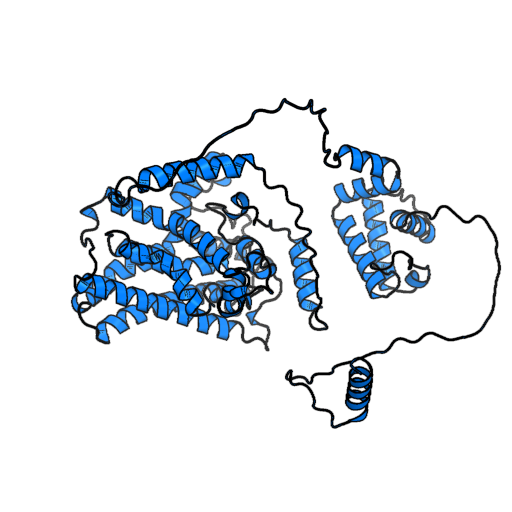
ATOM 4076 C C . ASP A 1 487 ? 33.251 -15.710 -44.583 1.00 48.44 487 ASP A C 1
ATOM 4078 O O . ASP A 1 487 ? 33.265 -15.344 -45.760 1.00 48.44 487 ASP A O 1
ATOM 4082 N N . THR A 1 488 ? 33.743 -14.930 -43.619 1.00 48.34 488 THR A N 1
ATOM 4083 C CA . THR A 1 488 ? 34.466 -13.684 -43.902 1.00 48.34 488 THR A CA 1
ATOM 4084 C C . THR A 1 488 ? 35.925 -13.986 -44.215 1.00 48.34 488 THR A C 1
ATOM 4086 O O . THR A 1 488 ? 36.828 -13.544 -43.502 1.00 48.34 488 THR A O 1
ATOM 4089 N N . LYS A 1 489 ? 36.195 -14.719 -45.298 1.00 40.22 489 LYS A N 1
ATOM 4090 C CA . LYS A 1 489 ? 37.505 -14.568 -45.932 1.00 40.22 489 LYS A CA 1
ATOM 4091 C C . LYS A 1 489 ? 37.557 -13.161 -46.518 1.00 40.22 489 LYS A C 1
ATOM 4093 O O . LYS A 1 489 ? 36.666 -12.748 -47.260 1.00 40.22 489 LYS A O 1
ATOM 4098 N N . ALA A 1 490 ? 38.559 -12.403 -46.084 1.00 38.34 490 ALA A N 1
ATOM 4099 C CA . ALA A 1 490 ? 38.798 -11.020 -46.470 1.00 38.34 490 ALA A CA 1
ATOM 4100 C C . ALA A 1 490 ? 38.672 -10.858 -47.995 1.00 38.34 490 ALA A C 1
ATOM 4102 O O . ALA A 1 490 ? 39.479 -11.406 -48.740 1.00 38.34 490 ALA A O 1
ATOM 4103 N N . GLY A 1 491 ? 37.635 -10.144 -48.447 1.00 40.84 491 GLY A N 1
ATOM 4104 C CA . GLY A 1 491 ? 37.395 -9.884 -49.870 1.00 40.84 491 GLY A CA 1
ATOM 4105 C C . GLY A 1 491 ? 35.971 -10.122 -50.384 1.00 40.84 491 GLY A C 1
ATOM 4106 O O . GLY A 1 491 ? 35.725 -9.835 -51.551 1.00 40.84 491 GLY A O 1
ATOM 4107 N N . ALA A 1 492 ? 35.023 -10.596 -49.567 1.00 42.75 492 ALA A N 1
ATOM 4108 C CA . ALA A 1 492 ? 33.627 -10.706 -50.004 1.00 42.75 492 ALA A CA 1
ATOM 4109 C C . ALA A 1 492 ? 33.056 -9.318 -50.354 1.00 42.75 492 ALA A C 1
ATOM 4111 O O . ALA A 1 492 ? 33.018 -8.413 -49.515 1.00 42.75 492 ALA A O 1
ATOM 4112 N N . ASN A 1 493 ? 32.630 -9.148 -51.608 1.00 44.09 493 ASN A N 1
ATOM 4113 C CA . ASN A 1 493 ? 32.058 -7.906 -52.115 1.00 44.09 493 ASN A CA 1
ATOM 4114 C C . ASN A 1 493 ? 30.856 -7.502 -51.230 1.00 44.09 493 ASN A C 1
ATOM 4116 O O . ASN A 1 493 ? 29.978 -8.338 -50.998 1.00 44.09 493 ASN A O 1
ATOM 4120 N N . PRO A 1 494 ? 30.759 -6.250 -50.741 1.00 42.41 494 PRO A N 1
ATOM 4121 C CA . PRO A 1 494 ? 29.615 -5.783 -49.954 1.00 42.41 494 PRO A CA 1
ATOM 4122 C C . PRO A 1 494 ? 28.253 -6.080 -50.602 1.00 42.41 494 PRO A C 1
ATOM 4124 O O . PRO A 1 494 ? 27.286 -6.341 -49.891 1.00 42.41 494 PRO A O 1
ATOM 4127 N N . LEU A 1 495 ? 28.183 -6.111 -51.941 1.00 41.53 495 LEU A N 1
ATOM 4128 C CA . LEU A 1 495 ? 26.991 -6.499 -52.711 1.00 41.53 495 LEU A CA 1
ATOM 4129 C C . LEU A 1 495 ? 26.626 -7.989 -52.590 1.00 41.53 495 LEU A C 1
ATOM 4131 O O . LEU A 1 495 ? 25.453 -8.349 -52.673 1.00 41.53 495 LEU A O 1
ATOM 4135 N N . GLU A 1 496 ? 27.606 -8.859 -52.373 1.00 46.25 496 GLU A N 1
ATOM 4136 C CA . GLU A 1 496 ? 27.425 -10.308 -52.261 1.00 46.25 496 GLU A CA 1
ATOM 4137 C C . GLU A 1 496 ? 26.988 -10.701 -50.842 1.00 46.25 496 GLU A C 1
ATOM 4139 O O . GLU A 1 496 ? 26.015 -11.437 -50.665 1.00 46.25 496 GLU A O 1
ATOM 4144 N N . ALA A 1 497 ? 27.608 -10.099 -49.818 1.00 47.94 497 ALA A N 1
ATOM 4145 C CA . ALA A 1 497 ? 27.126 -10.168 -48.435 1.00 47.94 497 ALA A CA 1
ATOM 4146 C C . ALA A 1 497 ? 25.693 -9.609 -48.307 1.00 47.94 497 ALA A C 1
ATOM 4148 O O . ALA A 1 497 ? 24.852 -10.169 -47.603 1.00 47.94 497 ALA A O 1
ATOM 4149 N N . PHE A 1 498 ? 25.394 -8.546 -49.057 1.00 51.09 498 PHE A N 1
ATOM 4150 C CA . PHE A 1 498 ? 24.069 -7.941 -49.155 1.00 51.09 498 PHE A CA 1
ATOM 4151 C C . PHE A 1 498 ? 23.023 -8.863 -49.803 1.00 51.09 498 PHE A C 1
ATOM 4153 O O . PHE A 1 498 ? 21.951 -9.062 -49.230 1.00 51.09 498 PHE A O 1
ATOM 4160 N N . SER A 1 499 ? 23.337 -9.467 -50.954 1.00 48.22 499 SER A N 1
ATOM 4161 C CA . SER A 1 499 ? 22.459 -10.433 -51.636 1.00 48.22 499 SER A CA 1
ATOM 4162 C C . SER A 1 499 ? 22.105 -11.615 -50.726 1.00 48.22 499 SER A C 1
ATOM 4164 O O . SER A 1 499 ? 20.958 -12.065 -50.674 1.00 48.22 499 SER A O 1
ATOM 4166 N N . ASN A 1 500 ? 23.072 -12.060 -49.921 1.00 51.59 500 ASN A N 1
ATOM 4167 C CA . ASN A 1 500 ? 22.878 -13.149 -48.975 1.00 51.59 500 ASN A CA 1
ATOM 4168 C C . ASN A 1 500 ? 21.917 -12.795 -47.832 1.00 51.59 500 ASN A C 1
ATOM 4170 O O . ASN A 1 500 ? 21.035 -13.599 -47.536 1.00 51.59 500 ASN A O 1
ATOM 4174 N N . VAL A 1 501 ? 22.028 -11.605 -47.229 1.00 50.72 501 VAL A N 1
ATOM 4175 C CA . VAL A 1 501 ? 21.124 -11.154 -46.149 1.00 50.72 501 VAL A CA 1
ATOM 4176 C C . VAL A 1 501 ? 19.714 -10.867 -46.667 1.00 50.72 501 VAL A C 1
ATOM 4178 O O . VAL A 1 501 ? 18.730 -11.230 -46.027 1.00 50.72 501 VAL A O 1
ATOM 4181 N N . ILE A 1 502 ? 19.587 -10.278 -47.855 1.00 49.88 502 ILE A N 1
ATOM 4182 C CA . ILE A 1 502 ? 18.278 -10.019 -48.460 1.00 49.88 502 ILE A CA 1
ATOM 4183 C C . ILE A 1 502 ? 17.586 -11.321 -48.883 1.00 49.88 502 ILE A C 1
ATOM 4185 O O . ILE A 1 502 ? 16.402 -11.499 -48.603 1.00 49.88 502 ILE A O 1
ATOM 4189 N N . GLY A 1 503 ? 18.324 -12.277 -49.455 1.00 48.47 503 GLY A N 1
ATOM 4190 C CA . GLY A 1 503 ? 17.809 -13.618 -49.756 1.00 48.47 503 GLY A CA 1
ATOM 4191 C C . GLY A 1 503 ? 17.486 -14.469 -48.518 1.00 48.47 503 GLY A C 1
ATOM 4192 O O . GLY A 1 503 ? 16.871 -15.523 -48.643 1.00 48.47 503 GLY A O 1
ATOM 4193 N N . LEU A 1 504 ? 17.905 -14.028 -47.330 1.00 48.28 504 LEU A N 1
ATOM 4194 C CA . LEU A 1 504 ? 17.557 -14.606 -46.029 1.00 48.28 504 LEU A CA 1
ATOM 4195 C C . LEU A 1 504 ? 16.244 -14.042 -45.473 1.00 48.28 504 LEU A C 1
ATOM 4197 O O . LEU A 1 504 ? 15.523 -14.745 -44.769 1.00 48.28 504 LEU A O 1
ATOM 4201 N N . LEU A 1 505 ? 15.942 -12.782 -45.792 1.00 44.25 505 LEU A N 1
ATOM 4202 C CA . LEU A 1 505 ? 14.753 -12.063 -45.331 1.00 44.25 505 LEU A CA 1
ATOM 4203 C C . LEU A 1 505 ? 13.569 -12.175 -46.304 1.00 44.25 505 LEU A C 1
ATOM 4205 O O . LEU A 1 505 ? 12.437 -11.895 -45.914 1.00 44.25 505 LEU A O 1
ATOM 4209 N N . MET A 1 506 ? 13.811 -12.592 -47.551 1.00 41.06 506 MET A N 1
ATOM 4210 C CA . MET A 1 506 ? 12.794 -12.705 -48.598 1.00 41.06 506 MET A CA 1
ATOM 4211 C C . MET A 1 506 ? 12.719 -14.133 -49.163 1.00 41.06 506 MET A C 1
ATOM 4213 O O . MET A 1 506 ? 13.753 -14.683 -49.545 1.00 41.06 506 MET A O 1
ATOM 4217 N N . PRO A 1 507 ? 11.526 -14.746 -49.288 1.00 34.38 507 PRO A N 1
ATOM 4218 C CA . PRO A 1 507 ? 11.365 -15.970 -50.065 1.00 34.38 507 PRO A CA 1
ATOM 4219 C C . PRO A 1 507 ? 11.647 -15.670 -51.543 1.00 34.38 507 PRO A C 1
ATOM 4221 O O . PRO A 1 507 ? 11.134 -14.686 -52.079 1.00 34.38 507 PRO A O 1
ATOM 4224 N N . SER A 1 508 ? 12.423 -16.512 -52.229 1.00 30.73 508 SER A N 1
ATOM 4225 C CA . SER A 1 508 ? 12.535 -16.413 -53.684 1.00 30.73 508 SER A CA 1
ATOM 4226 C C . SER A 1 508 ? 11.166 -16.685 -54.309 1.00 30.73 508 SER A C 1
ATOM 4228 O O . SER A 1 508 ? 10.573 -17.746 -54.108 1.00 30.73 508 SER A O 1
ATOM 4230 N N . SER A 1 509 ? 10.642 -15.734 -55.085 1.00 30.41 509 SER A N 1
ATOM 4231 C CA . SER A 1 509 ? 9.510 -16.026 -55.954 1.00 30.41 509 SER A CA 1
ATOM 4232 C C . SER A 1 509 ? 9.983 -17.019 -57.012 1.00 30.41 509 SER A C 1
ATOM 4234 O O . SER A 1 509 ? 10.780 -16.712 -57.900 1.00 30.41 509 SER A O 1
ATOM 4236 N N . SER A 1 510 ? 9.503 -18.254 -56.923 1.00 30.23 510 SER A N 1
ATOM 4237 C CA . SER A 1 510 ? 9.555 -19.170 -58.051 1.00 30.23 510 SER A CA 1
ATOM 4238 C C . SER A 1 510 ? 8.698 -18.572 -59.172 1.00 30.23 510 SER A C 1
ATOM 4240 O O . SER A 1 510 ? 7.472 -18.649 -59.086 1.00 30.23 510 SER A O 1
ATOM 4242 N N . LYS A 1 511 ? 9.363 -17.959 -60.162 1.00 31.08 511 LYS A N 1
ATOM 4243 C CA . LYS A 1 511 ? 8.935 -17.565 -61.526 1.00 31.08 511 LYS A CA 1
ATOM 4244 C C . LYS A 1 511 ? 9.404 -16.135 -61.819 1.00 31.08 511 LYS A C 1
ATOM 4246 O O . LYS A 1 511 ? 8.749 -15.182 -61.433 1.00 31.08 511 LYS A O 1
ATOM 4251 N N . ASP A 1 512 ? 10.552 -15.995 -62.473 1.00 27.34 512 ASP A N 1
ATOM 4252 C CA . ASP A 1 512 ? 10.543 -15.708 -63.908 1.00 27.34 512 ASP A CA 1
ATOM 4253 C C . ASP A 1 512 ? 11.955 -15.853 -64.485 1.00 27.34 512 ASP A C 1
ATOM 4255 O O . ASP A 1 512 ? 12.895 -15.148 -64.119 1.00 27.34 512 ASP A O 1
ATOM 4259 N N . LYS A 1 513 ? 12.110 -16.816 -65.395 1.00 28.55 513 LYS A N 1
ATOM 4260 C CA . LYS A 1 513 ? 13.197 -16.810 -66.368 1.00 28.55 513 LYS A CA 1
ATOM 4261 C C . LYS A 1 513 ? 12.685 -15.990 -67.546 1.00 28.55 513 LYS A C 1
ATOM 4263 O O . LYS A 1 513 ? 11.846 -16.494 -68.284 1.00 28.55 513 LYS A O 1
ATOM 4268 N N . GLY A 1 514 ? 13.232 -14.801 -67.779 1.00 25.45 514 GLY A N 1
ATOM 4269 C CA . GLY A 1 514 ? 13.148 -14.204 -69.110 1.00 25.45 514 GLY A CA 1
ATOM 4270 C C . GLY A 1 514 ? 13.115 -12.683 -69.186 1.00 25.45 514 GLY A C 1
ATOM 4271 O O . GLY A 1 514 ? 12.085 -12.076 -68.940 1.00 25.45 514 GLY A O 1
ATOM 4272 N N . LYS A 1 515 ? 14.208 -12.160 -69.752 1.00 27.25 515 LYS A N 1
ATOM 4273 C CA . LYS A 1 515 ? 14.290 -11.024 -70.685 1.00 27.25 515 LYS A CA 1
ATOM 4274 C C . LYS A 1 515 ? 14.239 -9.600 -70.121 1.00 27.25 515 LYS A C 1
ATOM 4276 O O . LYS A 1 515 ? 13.192 -9.042 -69.822 1.00 27.25 515 LYS A O 1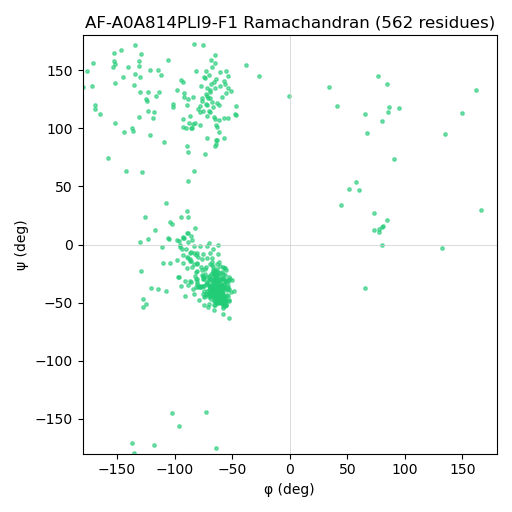
ATOM 4281 N N . ASP A 1 516 ? 15.429 -9.002 -70.146 1.00 28.25 516 ASP A N 1
ATOM 4282 C CA . ASP A 1 516 ? 15.750 -7.692 -70.723 1.00 28.25 516 ASP A CA 1
ATOM 4283 C C . ASP A 1 516 ? 14.589 -6.930 -71.386 1.00 28.25 516 ASP A C 1
ATOM 4285 O O . ASP A 1 516 ? 14.004 -7.418 -72.358 1.00 28.25 516 ASP A O 1
ATOM 4289 N N . ARG A 1 517 ? 14.394 -5.663 -70.985 1.00 26.52 517 ARG A N 1
ATOM 4290 C CA . ARG A 1 517 ? 14.575 -4.491 -71.868 1.00 26.52 517 ARG A CA 1
ATOM 4291 C C . ARG A 1 517 ? 14.386 -3.153 -71.141 1.00 26.52 517 ARG A C 1
ATOM 4293 O O . ARG A 1 517 ? 13.643 -3.026 -70.177 1.00 26.52 517 ARG A O 1
ATOM 4300 N N . LEU A 1 518 ? 15.132 -2.186 -71.665 1.00 26.97 518 LEU A N 1
ATOM 4301 C CA . LEU A 1 518 ? 15.244 -0.772 -71.325 1.00 26.97 518 LEU A CA 1
ATOM 4302 C C . LEU A 1 518 ? 13.989 0.071 -71.639 1.00 26.97 518 LEU A C 1
ATOM 4304 O O . LEU A 1 518 ? 13.274 -0.225 -72.590 1.00 26.97 518 LEU A O 1
ATOM 4308 N N . ALA A 1 519 ? 13.931 1.204 -70.926 1.00 27.73 519 ALA A N 1
ATOM 4309 C CA . ALA A 1 519 ? 13.488 2.546 -71.337 1.00 27.73 519 ALA A CA 1
ATOM 4310 C C . ALA A 1 519 ? 11.988 2.900 -71.490 1.00 27.73 519 ALA A C 1
ATOM 4312 O O . ALA A 1 519 ? 11.166 2.138 -71.979 1.00 27.73 519 ALA A O 1
ATOM 4313 N N . ASP A 1 520 ? 11.753 4.169 -71.124 1.00 24.66 520 ASP A N 1
ATOM 4314 C CA . ASP A 1 520 ? 10.682 5.107 -71.486 1.00 24.66 520 ASP A CA 1
ATOM 4315 C C . ASP A 1 520 ? 9.339 5.124 -70.728 1.00 24.66 520 ASP A C 1
ATOM 4317 O O . ASP A 1 520 ? 8.474 4.272 -70.870 1.00 24.66 520 ASP A O 1
ATOM 4321 N N . GLY A 1 521 ? 9.119 6.252 -70.036 1.00 24.11 521 GLY A N 1
ATOM 4322 C CA . GLY A 1 521 ? 8.146 7.234 -70.524 1.00 24.11 521 GLY A CA 1
ATOM 4323 C C . GLY A 1 521 ? 6.705 7.197 -69.991 1.00 24.11 521 GLY A C 1
ATOM 4324 O O . GLY A 1 521 ? 5.909 6.347 -70.357 1.00 24.11 521 GLY A O 1
ATOM 4325 N N . LYS A 1 522 ? 6.350 8.312 -69.334 1.00 23.38 522 LYS A N 1
ATOM 4326 C CA . LYS A 1 522 ? 5.027 8.978 -69.266 1.00 23.38 522 LYS A CA 1
ATOM 4327 C C . LYS A 1 522 ? 3.961 8.525 -68.251 1.00 23.38 522 LYS A C 1
ATOM 4329 O O . LYS A 1 522 ? 3.673 7.362 -68.016 1.00 23.38 522 LYS A O 1
ATOM 4334 N N . GLN A 1 523 ? 3.357 9.582 -67.699 1.00 28.56 523 GLN A N 1
ATOM 4335 C CA . GLN A 1 523 ? 2.160 9.685 -66.865 1.00 28.56 523 GLN A CA 1
ATOM 4336 C C . GLN A 1 523 ? 0.904 9.033 -67.469 1.00 28.56 523 GLN A C 1
ATOM 4338 O O . GLN A 1 523 ? 0.621 9.246 -68.644 1.00 28.56 523 GLN A O 1
ATOM 4343 N N . SER A 1 524 ? 0.060 8.461 -66.602 1.00 22.86 524 SER A N 1
ATOM 4344 C CA . SER A 1 524 ? -1.402 8.692 -66.534 1.00 22.86 524 SER A CA 1
ATOM 4345 C C . SER A 1 524 ? -1.946 8.062 -65.236 1.00 22.86 524 SER A C 1
ATOM 4347 O O . SER A 1 524 ? -1.598 6.927 -64.926 1.00 22.86 524 SER A O 1
ATOM 4349 N N . SER A 1 525 ? -2.564 8.831 -64.325 1.00 24.95 525 SER A N 1
ATOM 4350 C CA . SER A 1 525 ? -4.016 8.828 -63.995 1.00 24.95 525 SER A CA 1
ATOM 4351 C C . SER A 1 525 ? -4.699 7.441 -64.089 1.00 24.95 525 SER A C 1
ATOM 4353 O O . SER A 1 525 ? -4.499 6.711 -65.043 1.00 24.95 525 SER A O 1
ATOM 4355 N N . SER A 1 526 ? -5.552 6.956 -63.185 1.00 24.17 526 SER A N 1
ATOM 4356 C CA . SER A 1 526 ? -6.458 7.544 -62.194 1.00 24.17 526 SER A CA 1
ATOM 4357 C C . SER A 1 526 ? -7.001 6.410 -61.294 1.00 24.17 526 SER A C 1
ATOM 4359 O O . SER A 1 526 ? -7.055 5.261 -61.721 1.00 24.17 526 SER A O 1
ATOM 4361 N N . SER A 1 527 ? -7.443 6.707 -60.071 1.00 23.53 527 SER A N 1
ATOM 4362 C CA . SER A 1 527 ? -8.795 6.349 -59.598 1.00 23.53 527 SER A CA 1
ATOM 4363 C C . SER A 1 527 ? -9.011 6.832 -58.162 1.00 23.53 527 SER A C 1
ATOM 4365 O O . SER A 1 527 ? -8.142 6.785 -57.295 1.00 23.53 527 SER A O 1
ATOM 4367 N N . SER A 1 528 ? -10.188 7.409 -57.978 1.00 28.95 528 SER A N 1
ATOM 4368 C CA . SER A 1 528 ? -10.662 8.217 -56.865 1.00 28.95 528 SER A CA 1
ATOM 4369 C C . SER A 1 528 ? -11.388 7.394 -55.800 1.00 28.95 528 SER A C 1
ATOM 4371 O O . SER A 1 528 ? -12.251 6.588 -56.141 1.00 28.95 528 SER A O 1
ATOM 4373 N N . ALA A 1 529 ? -11.157 7.705 -54.522 1.00 22.73 529 ALA A N 1
ATOM 4374 C CA . ALA A 1 529 ? -12.096 7.431 -53.429 1.00 22.73 529 ALA A CA 1
ATOM 4375 C C . ALA A 1 529 ? -12.023 8.567 -52.377 1.00 22.73 529 ALA A C 1
ATOM 4377 O O . ALA A 1 529 ? -10.946 9.140 -52.183 1.00 22.73 529 ALA A O 1
ATOM 4378 N N . PRO A 1 530 ? -13.149 8.950 -51.743 1.00 22.97 530 PRO A N 1
ATOM 4379 C CA . PRO A 1 530 ? -13.303 10.235 -51.060 1.00 22.97 530 PRO A CA 1
ATOM 4380 C C . PRO A 1 530 ? -12.610 10.262 -49.691 1.00 22.97 530 PRO A C 1
ATOM 4382 O O . PRO A 1 530 ? -12.740 9.334 -48.894 1.00 22.97 530 PRO A O 1
ATOM 4385 N N . LYS A 1 531 ? -11.904 11.358 -49.395 1.00 23.62 531 LYS A N 1
ATOM 4386 C CA . LYS A 1 531 ? -11.388 11.666 -48.055 1.00 23.62 531 LYS A CA 1
ATOM 4387 C C . LYS A 1 531 ? -12.446 12.461 -47.285 1.00 23.62 531 LYS A C 1
ATOM 4389 O O . LYS A 1 531 ? -12.789 13.560 -47.703 1.00 23.62 531 LYS A O 1
ATOM 4394 N N . TYR A 1 532 ? -12.916 11.934 -46.158 1.00 23.55 532 TYR A N 1
ATOM 4395 C CA . TYR A 1 532 ? -13.579 12.730 -45.123 1.00 23.55 532 TYR A CA 1
ATOM 4396 C C . TYR A 1 532 ? -12.568 12.963 -44.000 1.00 23.55 532 TYR A C 1
ATOM 4398 O O . TYR A 1 532 ? -12.060 12.007 -43.415 1.00 23.55 532 TYR A O 1
ATOM 4406 N N . GLU A 1 533 ? -12.240 14.224 -43.736 1.00 24.31 533 GLU A N 1
ATOM 4407 C CA . GLU A 1 533 ? -11.270 14.637 -42.721 1.00 24.31 533 GLU A CA 1
ATOM 4408 C C . GLU A 1 533 ? -12.008 15.496 -41.683 1.00 24.31 533 GLU A C 1
ATOM 4410 O O . GLU A 1 533 ? -12.503 16.573 -42.007 1.00 24.31 533 GLU A O 1
ATOM 4415 N N . PHE A 1 534 ? -12.125 15.010 -40.445 1.00 27.95 534 PHE A N 1
ATOM 4416 C CA . PHE A 1 534 ? -12.590 15.815 -39.311 1.00 27.95 534 PHE A CA 1
ATOM 4417 C C . PHE A 1 534 ? -11.367 16.434 -38.634 1.00 27.95 534 PHE A C 1
ATOM 4419 O O . PHE A 1 534 ? -10.421 15.721 -38.293 1.00 27.95 534 PHE A O 1
ATOM 4426 N N . THR A 1 535 ? -11.371 17.754 -38.443 1.00 29.06 535 THR A N 1
ATOM 4427 C CA . THR A 1 535 ? -10.296 18.475 -37.748 1.00 29.06 535 THR A CA 1
ATOM 4428 C C . THR A 1 535 ? -10.805 19.059 -36.431 1.00 29.06 535 THR A C 1
ATOM 4430 O O . THR A 1 535 ? -11.845 19.714 -36.382 1.00 29.06 535 THR A O 1
ATOM 4433 N N . TYR A 1 536 ? -10.050 18.817 -35.357 1.00 32.03 536 TYR A N 1
ATOM 4434 C CA . TYR A 1 536 ? -10.270 19.361 -34.015 1.00 32.03 536 TYR A CA 1
ATOM 4435 C C . TYR A 1 536 ? -9.145 20.343 -33.691 1.00 32.03 536 TYR A C 1
ATOM 4437 O O . TYR A 1 536 ? -8.008 20.132 -34.119 1.00 32.03 536 TYR A O 1
ATOM 4445 N N . ASP A 1 537 ? -9.444 21.406 -32.945 1.00 37.50 537 ASP A N 1
ATOM 4446 C CA . ASP A 1 537 ? -8.394 22.305 -32.461 1.00 37.50 537 ASP A CA 1
ATOM 4447 C C . ASP A 1 537 ? -7.726 21.785 -31.178 1.00 37.50 537 ASP A C 1
ATOM 4449 O O . ASP A 1 537 ? -8.147 20.787 -30.587 1.00 37.50 537 ASP A O 1
ATOM 4453 N N . ALA A 1 538 ? -6.658 22.469 -30.758 1.00 34.25 538 ALA A N 1
ATOM 4454 C CA . ALA A 1 538 ? -5.759 22.064 -29.677 1.00 34.25 538 ALA A CA 1
ATOM 4455 C C . ALA A 1 538 ? -6.415 21.949 -28.282 1.00 34.25 538 ALA A C 1
ATOM 4457 O O . ALA A 1 538 ? -5.735 21.581 -27.327 1.00 34.25 538 ALA A O 1
ATOM 4458 N N . THR A 1 539 ? -7.717 22.226 -28.152 1.00 32.44 539 THR A N 1
ATOM 4459 C CA . THR A 1 539 ? -8.485 22.030 -26.909 1.00 32.44 539 THR A CA 1
ATOM 4460 C C . THR A 1 539 ? -9.522 20.903 -26.989 1.00 32.44 539 THR A C 1
ATOM 4462 O O . THR A 1 539 ? -10.174 20.600 -25.992 1.00 32.44 539 THR A O 1
ATOM 4465 N N . GLY A 1 540 ? -9.668 20.242 -28.144 1.00 34.12 540 GLY A N 1
ATOM 4466 C CA . GLY A 1 540 ? -10.541 19.076 -28.312 1.00 34.12 540 GLY A CA 1
ATOM 4467 C C . GLY A 1 540 ? -12.029 19.382 -28.531 1.00 34.12 540 GLY A C 1
ATOM 4468 O O . GLY A 1 540 ? -12.847 18.470 -28.420 1.00 34.12 540 GLY A O 1
ATOM 4469 N N . LYS A 1 541 ? -12.410 20.623 -28.870 1.00 32.44 541 LYS A N 1
ATOM 4470 C CA . LYS A 1 541 ? -13.762 20.944 -29.372 1.00 32.44 541 LYS A CA 1
ATOM 4471 C C . LYS A 1 541 ? -13.795 20.949 -30.905 1.00 32.44 541 LYS A C 1
ATOM 4473 O O . LYS A 1 541 ? -12.855 21.384 -31.564 1.00 32.44 541 LYS A O 1
ATOM 4478 N N . GLU A 1 542 ? -14.888 20.446 -31.473 1.00 33.69 542 GLU A N 1
ATOM 4479 C CA . GLU A 1 542 ? -15.112 20.392 -32.923 1.00 33.69 542 GLU A CA 1
ATOM 4480 C C . GLU A 1 542 ? -15.396 21.802 -33.474 1.00 33.69 542 GLU A C 1
ATOM 4482 O O . GLU A 1 542 ? -16.271 22.510 -32.961 1.00 33.69 542 GLU A O 1
ATOM 4487 N N . LYS A 1 543 ? -14.667 22.237 -34.514 1.00 32.19 543 LYS A N 1
ATOM 4488 C CA . LYS A 1 543 ? -14.961 23.504 -35.199 1.00 32.19 543 LYS A CA 1
ATOM 4489 C C . LYS A 1 543 ? -16.281 23.368 -35.956 1.00 32.19 543 LYS A C 1
ATOM 4491 O O . LYS A 1 543 ? -16.373 22.639 -36.939 1.00 32.19 543 LYS A O 1
ATOM 4496 N N . LYS A 1 544 ? -17.295 24.124 -35.535 1.00 31.34 544 LYS A N 1
ATOM 4497 C CA . LYS A 1 544 ? -18.544 24.295 -36.287 1.00 31.34 544 LYS A CA 1
ATOM 4498 C C . LYS A 1 544 ? -18.225 25.020 -37.603 1.00 31.34 544 LYS A C 1
ATOM 4500 O O . LYS A 1 544 ? -17.928 26.212 -37.581 1.00 31.34 544 LYS A O 1
ATOM 4505 N N . VAL A 1 545 ? -18.280 24.318 -38.735 1.00 29.92 545 VAL A N 1
ATOM 4506 C CA . VAL A 1 545 ? -18.335 24.952 -40.062 1.00 29.92 545 VAL A CA 1
ATOM 4507 C C . VAL A 1 545 ? -19.799 25.126 -40.449 1.00 29.92 545 VAL A C 1
ATOM 4509 O O . VAL A 1 545 ? -20.618 24.217 -40.325 1.00 29.92 545 VAL A O 1
ATOM 4512 N N . GLN A 1 546 ? -20.118 26.343 -40.863 1.00 27.80 546 GLN A N 1
ATOM 4513 C CA . GLN A 1 546 ? -21.436 26.803 -41.256 1.00 27.80 546 GLN A CA 1
ATOM 4514 C C . GLN A 1 546 ? -21.793 26.270 -42.655 1.00 27.80 546 GLN A C 1
ATOM 4516 O O . GLN A 1 546 ? -21.045 26.463 -43.606 1.00 27.80 546 GLN A O 1
ATOM 4521 N N . SER A 1 547 ? -22.932 25.572 -42.705 1.00 31.67 547 SER A N 1
ATOM 4522 C CA . SER A 1 547 ? -23.821 25.233 -43.832 1.00 31.67 547 SER A CA 1
ATOM 4523 C C . SER A 1 547 ? -23.238 24.810 -45.190 1.00 31.67 547 SER A C 1
ATOM 4525 O O . SER A 1 547 ? -22.740 25.629 -45.954 1.00 31.67 547 SER A O 1
ATOM 4527 N N . THR A 1 548 ? -23.579 23.587 -45.601 1.00 29.19 548 THR A N 1
ATOM 4528 C CA . THR A 1 548 ? -24.261 23.376 -46.892 1.00 29.19 548 THR A CA 1
ATOM 4529 C C . THR A 1 548 ? -25.471 22.468 -46.642 1.00 29.19 548 THR A C 1
ATOM 4531 O O . THR A 1 548 ? -25.336 21.301 -46.288 1.00 29.19 548 THR A O 1
ATOM 4534 N N . GLU A 1 549 ? -26.675 23.037 -46.739 1.00 32.75 549 GLU A N 1
ATOM 4535 C CA . GLU A 1 549 ? -27.967 22.366 -46.506 1.00 32.75 549 GLU A CA 1
ATOM 4536 C C . GLU A 1 549 ? -28.342 21.333 -47.592 1.00 32.75 549 GLU A C 1
ATOM 4538 O O . GLU A 1 549 ? -29.390 20.690 -47.507 1.00 32.75 549 GLU A O 1
ATOM 4543 N N . ASP A 1 550 ? -27.496 21.117 -48.598 1.00 35.00 550 ASP A N 1
ATOM 4544 C CA . ASP A 1 550 ? -27.894 20.389 -49.807 1.00 35.00 550 ASP A CA 1
ATOM 4545 C C . ASP A 1 550 ? -27.685 18.868 -49.724 1.00 35.00 550 ASP A C 1
ATOM 4547 O O . ASP A 1 550 ? -28.376 18.101 -50.398 1.00 35.00 550 ASP A O 1
ATOM 4551 N N . THR A 1 551 ? -26.826 18.380 -48.827 1.00 38.28 551 THR A N 1
ATOM 4552 C CA . THR A 1 551 ? -26.553 16.936 -48.692 1.00 38.28 551 THR A CA 1
ATOM 4553 C C . THR A 1 551 ? -27.591 16.204 -47.837 1.00 38.28 551 THR A C 1
ATOM 4555 O O . THR A 1 551 ? -27.854 15.021 -48.061 1.00 38.28 551 THR A O 1
ATOM 4558 N N . ALA A 1 552 ? -28.235 16.901 -46.894 1.00 33.91 552 ALA A N 1
ATOM 4559 C CA . ALA A 1 552 ? -29.301 16.341 -46.060 1.00 33.91 552 ALA A CA 1
ATOM 4560 C C . ALA A 1 552 ? -30.647 16.269 -46.806 1.00 33.91 552 ALA A C 1
ATOM 4562 O O . ALA A 1 552 ? -31.373 15.282 -46.665 1.00 33.91 552 ALA A O 1
ATOM 4563 N N . ARG A 1 553 ? -30.953 17.253 -47.671 1.00 35.12 553 ARG A N 1
ATOM 4564 C CA . ARG A 1 553 ? -32.132 17.205 -48.559 1.00 35.12 553 ARG A CA 1
ATOM 4565 C C . ARG A 1 553 ? -32.008 16.094 -49.610 1.00 35.12 553 ARG A C 1
ATOM 4567 O O . ARG A 1 553 ? -32.966 15.355 -49.820 1.00 35.12 553 ARG A O 1
ATOM 4574 N N . ALA A 1 554 ? -30.811 15.880 -50.164 1.00 36.19 554 ALA A N 1
ATOM 4575 C CA . ALA A 1 554 ? -30.553 14.807 -51.130 1.00 36.19 554 ALA A CA 1
ATOM 4576 C C . ALA A 1 554 ? -30.723 13.387 -50.545 1.00 36.19 554 ALA A C 1
ATOM 4578 O O . ALA A 1 554 ? -31.134 12.468 -51.256 1.00 36.19 554 ALA A O 1
ATOM 4579 N N . TRP A 1 555 ? -30.452 13.195 -49.249 1.00 33.78 555 TRP A N 1
ATOM 4580 C CA . TRP A 1 555 ? -30.698 11.919 -48.564 1.00 33.78 555 TRP A CA 1
ATOM 4581 C C . TRP A 1 555 ? -32.161 11.744 -48.137 1.00 33.78 555 TRP A C 1
ATOM 4583 O O . TRP A 1 555 ? -32.696 10.642 -48.25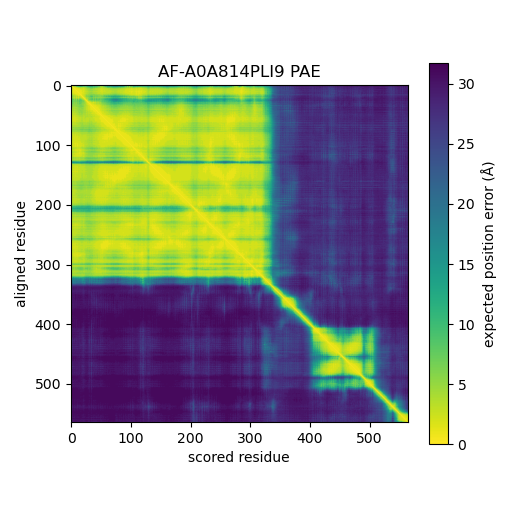9 1.00 33.78 555 TRP A O 1
ATOM 4593 N N . ALA A 1 556 ? -32.839 12.817 -47.718 1.00 35.06 556 ALA A N 1
ATOM 4594 C CA . ALA A 1 556 ? -34.252 12.782 -47.334 1.00 35.06 556 ALA A CA 1
ATOM 4595 C C . ALA A 1 556 ? -35.197 12.488 -48.520 1.00 35.06 556 ALA A C 1
ATOM 4597 O O . ALA A 1 556 ? -36.157 11.730 -48.364 1.00 35.06 556 ALA A O 1
ATOM 4598 N N . ASP A 1 557 ? -34.903 13.005 -49.718 1.00 37.19 557 ASP A N 1
ATOM 4599 C CA . ASP A 1 557 ? -35.704 12.736 -50.925 1.00 37.19 557 ASP A CA 1
ATOM 4600 C C . ASP A 1 557 ? -35.487 11.326 -51.489 1.00 37.19 557 ASP A C 1
ATOM 4602 O O . ASP A 1 557 ? -36.414 10.712 -52.027 1.00 37.19 557 ASP A O 1
ATOM 4606 N N . LYS A 1 558 ? -34.289 10.759 -51.299 1.00 35.81 558 LYS A N 1
ATOM 4607 C CA . LYS A 1 558 ? -33.990 9.366 -51.659 1.00 35.81 558 LYS A CA 1
ATOM 4608 C C . LYS A 1 558 ? -34.674 8.376 -50.707 1.00 35.81 558 LYS A C 1
ATOM 4610 O O . LYS A 1 558 ? -35.121 7.322 -51.146 1.00 35.81 558 LYS A O 1
ATOM 4615 N N . PHE A 1 559 ? -34.836 8.754 -49.436 1.00 34.38 559 PHE A N 1
ATOM 4616 C CA . PHE A 1 559 ? -35.558 7.974 -48.425 1.00 34.38 559 PHE A CA 1
ATOM 4617 C C . PHE A 1 559 ? -37.090 8.053 -48.595 1.00 34.38 559 PHE A C 1
ATOM 4619 O O . PHE A 1 559 ? -37.779 7.050 -48.421 1.00 34.38 559 PHE A O 1
ATOM 4626 N N . LYS A 1 560 ? -37.639 9.204 -49.019 1.00 33.78 560 LYS A N 1
ATOM 4627 C CA . LYS A 1 560 ? -39.081 9.371 -49.311 1.00 33.78 560 LYS A CA 1
ATOM 4628 C C . LYS A 1 560 ? -39.559 8.638 -50.571 1.00 33.78 560 LYS A C 1
ATOM 4630 O O . LYS A 1 560 ? -40.725 8.261 -50.626 1.00 33.78 560 LYS A O 1
ATOM 4635 N N . LYS A 1 561 ? -38.686 8.410 -51.560 1.00 39.41 561 LYS A N 1
ATOM 4636 C CA . LYS A 1 561 ? -38.993 7.604 -52.761 1.00 39.41 561 LYS A CA 1
ATOM 4637 C C . LYS A 1 561 ? -38.879 6.089 -52.552 1.00 39.41 561 LYS A C 1
ATOM 4639 O O . LYS A 1 561 ? -39.264 5.346 -53.439 1.00 39.41 561 LYS A O 1
ATOM 4644 N N . MET A 1 562 ? -38.351 5.635 -51.414 1.00 36.12 562 MET A N 1
ATOM 4645 C CA . MET A 1 562 ? -38.271 4.207 -51.069 1.00 36.12 562 MET A CA 1
ATOM 4646 C C . MET A 1 562 ? -39.467 3.703 -50.241 1.00 36.12 562 MET A C 1
ATOM 4648 O O . MET A 1 562 ? -39.584 2.501 -50.036 1.00 36.12 562 MET A O 1
ATOM 4652 N N . PHE A 1 563 ? -40.345 4.596 -49.769 1.00 39.25 563 PHE A N 1
ATOM 4653 C CA . PHE A 1 563 ? -41.550 4.262 -48.988 1.00 39.25 563 PHE A CA 1
ATOM 4654 C C . PHE A 1 563 ? -42.850 4.851 -49.584 1.00 39.25 563 PHE A C 1
ATOM 4656 O O . PHE A 1 563 ? -43.848 5.028 -48.886 1.00 39.25 563 PHE A O 1
ATOM 4663 N N . LYS A 1 564 ? -42.838 5.128 -50.888 1.00 33.28 564 LYS A N 1
ATOM 4664 C CA . LYS A 1 564 ? -44.000 5.221 -51.783 1.00 33.28 564 LYS A CA 1
ATOM 4665 C C . LYS A 1 564 ? -43.746 4.267 -52.938 1.00 33.28 564 LYS A C 1
ATOM 4667 O O . LYS A 1 564 ? -44.747 3.772 -53.492 1.00 33.28 564 LYS A O 1
#

Sequence (564 aa):
MTFGIRNIVGIHRLHHGEKNYSTPLIFKTYSQWSYWQRKAFDYLIWCHLAHVLDFSAALLCWLWIFPVTFPDAHQWHWKWVFRVFLYNLACEFTLYSFWHWMTYSRTSPYAQGPLKEKKYNPTNQYEQKDQNNLLREVTYTTLGWLQSALVQCVFMWLWASGRLPYYSNFWSRPLFSIFILLAVTFWRELHFYWVHRLMHPWWSVSNGLQQGDVGAFLYRHFHSLHHRSRNPGPWSGLSMHPVEHFVYYTCAYFPLLFTCHPLHFLYAKFHADIAPIGGHDGFDDPAGGADFHYLHHAFFECNYGVPLLDFDRLFGTYKEYVASDIYRHVLRSFYGSGKSFHVQLRFSFHHHINSSIFKMLAFAARRIAYTLSSRIGQVLVTSLSRTPMTLVRPLSLTPVSHNFPNMQQMMDELSKNPKAMALFQAIKKDPKIMHAVQDLIETMSRKGYIDLKNPTKQPSLAMLADNEIRTKLFELVRLLAAAGVFDTKAGANPLEAFSNVIGLLMPSSSKDKGKDRLADGKQSSSSSAPKYEFTYDATGKEKKVQSTEDTARAWADKFKKMFK